Protein 1LXN (pdb70)

CATH classification: 3.30.70.930

Foldseek 3Di:
DKKFKDKDFPPPPDPDCVVLQVQLVVQLVVFPWDWDDDCTIMIDDPDPVRCNSRVRSNVSSVVVPGPGIDMDMGDDDDDVDDAYPVNVVVVVVVVD/DKKFKDKAFPPPPDPDCVVLQVLLVVLLVVPPWDWDDDCTIITDDPDDVNCVSRVSSNVSSVVVPGPDMDMDMDDDDDDVDDAYPVNVVVVVVVVD/DKKWKDKDFPPDPDPDCVVLQVQLVVQLVVFQWDWDDDCTIIIDHPDDVRCCSQVRSNVSSVVVPGPDMDMDMDDDDDDVDDAYPVRVVCVVVVVD/DKKFKDKDFPPDPDPDCVVLQVLLVVQLVVLPWDWDDDCTIMGDDPDDVSCCSRVSSNVSSVVVPGPDMDMDMDDDDDDVDDAYPVRVVVVVVVVD

Solvent-accessible surface area: 15665 Å² total

Nearest PDB structures (foldseek):
  1lxn-assembly1_A  TM=1.000E+00  e=1.028E-15  Methanothermobacter thermautotrophicus
  2epi-assembly1_C  TM=9.134E-01  e=1.714E-07  Methanocaldococcus jannaschii DSM 2661
  1yqh-assembly1_A  TM=8.806E-01  e=3.048E-05  Bacillus cereus ATCC 14579
  1vk8-assembly1_D  TM=8.405E-01  e=4.769E-04  Thermotoga maritima
  2ibo-assembly1_D  TM=7.862E-01  e=4.769E-04  Streptococcus pneumoniae TIGR4

Structure (mmCIF, N/CA/C/O backbone):
data_1LXN
#
_entry.id   1LXN
#
_cell.length_a   175.365
_cell.length_b   175.365
_cell.length_c   175.365
_cell.angle_alpha   90.00
_cell.angle_beta   90.00
_cell.angle_gamma   90.00
#
_symmetry.space_group_name_H-M   'P 41 3 2'
#
loop_
_entity.id
_entity.type
_entity.pdbx_description
1 polymer 'HYPOTHETICAL PROTEIN MTH1187'
2 non-polymer 'SULFATE ION'
3 water water
#
loop_
_atom_site.group_PDB
_atom_site.id
_atom_site.type_symbol
_atom_site.label_atom_id
_atom_site.label_alt_id
_atom_site.label_comp_id
_atom_site.label_asym_id
_atom_site.label_entity_id
_atom_site.label_seq_id
_atom_site.pdbx_PDB_ins_code
_atom_site.Cartn_x
_atom_site.Cartn_y
_atom_site.Cartn_z
_atom_site.occupancy
_atom_site.B_iso_or_equiv
_atom_site.auth_seq_id
_atom_site.auth_comp_id
_atom_site.auth_asym_id
_atom_site.auth_atom_id
_atom_site.pdbx_PDB_model_num
ATOM 9 N N . ILE A 1 2 ? 134.453 54.232 3.691 1.00 28.88 2 ILE A N 1
ATOM 10 C CA . ILE A 1 2 ? 133.832 53.377 4.699 1.00 25.18 2 ILE A CA 1
ATOM 11 C C . ILE A 1 2 ? 132.599 52.687 4.103 1.00 24.45 2 ILE A C 1
ATOM 12 O O . ILE A 1 2 ? 131.809 53.320 3.398 1.00 22.45 2 ILE A O 1
ATOM 17 N N . THR A 1 3 ? 132.446 51.392 4.366 1.00 22.23 3 THR A N 1
ATOM 18 C CA . THR A 1 3 ? 131.273 50.662 3.878 1.00 21.68 3 THR A CA 1
ATOM 19 C C . THR A 1 3 ? 130.401 50.296 5.073 1.00 21.36 3 THR A C 1
ATOM 20 O O . THR A 1 3 ? 130.900 50.012 6.166 1.00 20.04 3 THR A O 1
ATOM 24 N N . ALA A 1 4 ? 129.093 50.298 4.865 1.00 20.69 4 ALA A N 1
ATOM 25 C CA . ALA A 1 4 ? 128.177 49.992 5.947 1.00 20.28 4 ALA A CA 1
ATOM 26 C C . ALA A 1 4 ? 126.838 49.506 5.431 1.00 19.00 4 ALA A C 1
ATOM 27 O O . ALA A 1 4 ? 126.563 49.550 4.233 1.00 19.31 4 ALA A O 1
ATOM 29 N N . GLU A 1 5 ? 126.012 49.039 6.356 1.00 19.84 5 GLU A N 1
ATOM 30 C CA . GLU A 1 5 ? 124.671 48.585 6.036 1.00 20.64 5 GLU A CA 1
ATOM 31 C C . GLU A 1 5 ? 123.735 49.127 7.100 1.00 19.51 5 GLU A C 1
ATOM 32 O O . GLU A 1 5 ? 124.037 49.077 8.294 1.00 19.18 5 GLU A O 1
ATOM 38 N N . LEU A 1 6 ? 122.591 49.635 6.662 1.00 19.09 6 LEU A N 1
ATOM 39 C CA . LEU A 1 6 ? 121.619 50.206 7.576 1.00 17.48 6 LEU A CA 1
ATOM 40 C C . LEU A 1 6 ? 120.224 49.638 7.372 1.00 19.50 6 LEU A C 1
ATOM 41 O O . LEU A 1 6 ? 119.751 49.525 6.241 1.00 15.25 6 LEU A O 1
ATOM 46 N N . THR A 1 7 ? 119.572 49.276 8.473 1.00 19.68 7 THR A N 1
ATOM 47 C CA . THR A 1 7 ? 118.207 48.778 8.410 1.00 21.91 7 THR A CA 1
ATOM 48 C C . THR A 1 7 ? 117.440 49.535 9.488 1.00 21.61 7 THR A C 1
ATOM 49 O O . THR A 1 7 ? 117.820 49.519 10.661 1.00 22.73 7 THR A O 1
ATOM 53 N N . VAL A 1 8 ? 116.392 50.238 9.077 1.00 20.22 8 VAL A N 1
ATOM 54 C CA . VAL A 1 8 ? 115.554 50.986 10.002 1.00 21.33 8 VAL A CA 1
ATOM 55 C C . VAL A 1 8 ? 114.226 50.246 9.967 1.00 22.21 8 VAL A C 1
ATOM 56 O O . VAL A 1 8 ? 113.555 50.222 8.940 1.00 24.45 8 VAL A O 1
ATOM 60 N N . ILE A 1 9 ? 113.855 49.632 11.084 1.00 20.82 9 ILE A N 1
ATOM 61 C CA . ILE A 1 9 ? 112.628 48.852 11.141 1.00 19.92 9 ILE A CA 1
ATOM 62 C C . ILE A 1 9 ? 111.619 49.386 12.151 1.00 19.79 9 ILE A C 1
ATOM 63 O O . ILE A 1 9 ? 111.836 49.319 13.354 1.00 19.43 9 ILE A O 1
ATOM 68 N N . PRO A 1 10 ? 110.506 49.948 11.666 1.00 19.74 10 PRO A N 1
ATOM 69 C CA . PRO A 1 10 ? 109.500 50.468 12.597 1.00 18.67 10 PRO A CA 1
ATOM 70 C C . PRO A 1 10 ? 108.742 49.281 13.180 1.00 17.90 10 PRO A C 1
ATOM 71 O O . PRO A 1 10 ? 108.462 48.315 12.471 1.00 16.16 10 PRO A O 1
ATOM 75 N N . LEU A 1 11 ? 108.434 49.349 14.471 1.00 18.16 11 LEU A N 1
ATOM 76 C CA . LEU A 1 11 ? 107.721 48.276 15.157 1.00 19.31 11 LEU A CA 1
ATOM 77 C C . LEU A 1 11 ? 106.320 48.723 15.606 1.00 20.55 11 LEU A C 1
ATOM 78 O O . LEU A 1 11 ? 106.108 49.888 15.929 1.00 20.88 11 LEU A O 1
ATOM 83 N N . GLY A 1 12 ? 105.372 47.789 15.633 1.00 21.14 12 GLY A N 1
ATOM 84 C CA . GLY A 1 12 ? 104.015 48.119 16.038 1.00 22.96 12 GLY A CA 1
ATOM 85 C C . GLY A 1 12 ? 103.317 48.978 14.997 1.00 25.25 12 GLY A C 1
ATOM 86 O O . GLY A 1 12 ? 102.485 49.820 15.321 1.00 26.16 12 GLY A O 1
ATOM 87 N N . THR A 1 13 ? 103.657 48.734 13.739 1.00 24.10 13 THR A N 1
ATOM 88 C CA . THR A 1 13 ? 103.133 49.470 12.592 1.00 25.71 13 THR A CA 1
ATOM 89 C C . THR A 1 13 ? 101.701 49.085 12.170 1.00 25.80 13 THR A C 1
ATOM 90 O O . THR A 1 13 ? 101.025 49.845 11.475 1.00 24.27 13 THR A O 1
ATOM 94 N N . CYS A 1 14 ? 101.251 47.914 12.612 1.00 24.41 14 CYS A N 1
ATOM 95 C CA . CYS A 1 14 ? 99.926 47.379 12.294 1.00 24.38 14 CYS A CA 1
ATOM 96 C C . CYS A 1 14 ? 99.781 47.176 10.794 1.00 24.14 14 CYS A C 1
ATOM 97 O O . CYS A 1 14 ? 98.724 47.427 10.208 1.00 23.82 14 CYS A O 1
ATOM 100 N N . SER A 1 15 ? 100.874 46.724 10.191 1.00 22.26 15 SER A N 1
ATOM 101 C CA . SER A 1 15 ? 100.944 46.414 8.772 1.00 19.48 15 SER A CA 1
ATOM 102 C C . SER A 1 15 ? 102.271 45.714 8.537 1.00 20.53 15 SER A C 1
ATOM 103 O O . SER A 1 15 ? 103.314 46.186 8.992 1.00 20.32 15 SER A O 1
ATOM 106 N N . THR A 1 16 ? 102.232 44.593 7.830 1.00 19.81 16 THR A N 1
ATOM 107 C CA . THR A 1 16 ? 103.440 43.833 7.540 1.00 20.77 16 THR A CA 1
ATOM 108 C C . THR A 1 16 ? 104.183 44.397 6.338 1.00 21.04 16 THR A C 1
ATOM 109 O O . THR A 1 16 ? 105.224 43.875 5.939 1.00 21.52 16 THR A O 1
ATOM 113 N N . SER A 1 17 ? 103.645 45.458 5.755 1.00 22.89 17 SER A N 1
ATOM 114 C CA . SER A 1 17 ? 104.296 46.088 4.613 1.00 25.40 17 SER A CA 1
ATOM 115 C C . SER A 1 17 ? 105.015 47.331 5.132 1.00 25.11 17 SER A C 1
ATOM 116 O O . SER A 1 17 ? 104.372 48.283 5.566 1.00 26.52 17 SER A O 1
ATOM 119 N N . LEU A 1 18 ? 106.346 47.314 5.076 1.00 25.17 18 LEU A N 1
ATOM 120 C CA . LEU A 1 18 ? 107.166 48.413 5.587 1.00 23.94 18 LEU A CA 1
ATOM 121 C C . LEU A 1 18 ? 107.883 49.272 4.537 1.00 24.28 18 LEU A C 1
ATOM 122 O O . LEU A 1 18 ? 108.637 50.179 4.891 1.00 24.11 18 LEU A O 1
ATOM 127 N N . SER A 1 19 ? 107.648 48.995 3.259 1.00 22.99 19 SER A N 1
ATOM 128 C CA . SER A 1 19 ? 108.299 49.720 2.170 1.00 23.17 19 SER A CA 1
ATOM 129 C C . SER A 1 19 ? 108.214 51.239 2.183 1.00 23.56 19 SER A C 1
ATOM 130 O O . SER A 1 19 ? 109.179 51.912 1.814 1.00 23.56 19 SER A O 1
ATOM 133 N N . SER A 1 20 ? 107.069 51.788 2.580 1.00 21.11 20 SER A N 1
ATOM 134 C CA . SER A 1 20 ? 106.920 53.237 2.604 1.00 20.34 20 SER A CA 1
ATOM 135 C C . SER A 1 20 ? 107.764 53.835 3.716 1.00 19.53 20 SER A C 1
ATOM 136 O O . SER A 1 20 ? 108.266 54.955 3.593 1.00 18.90 20 SER A O 1
ATOM 139 N N . TYR A 1 21 ? 107.909 53.092 4.808 1.00 19.41 21 TYR A N 1
ATOM 140 C CA . TYR A 1 21 ? 108.718 53.563 5.925 1.00 20.84 21 TYR A CA 1
ATOM 141 C C . TYR A 1 21 ? 110.187 53.553 5.512 1.00 20.72 21 TYR A C 1
ATOM 142 O O . TYR A 1 21 ? 110.928 54.489 5.809 1.00 21.52 21 TYR A O 1
ATOM 151 N N . VAL A 1 22 ? 110.597 52.492 4.821 1.00 19.32 22 VAL A N 1
ATOM 152 C CA . VAL A 1 22 ? 111.976 52.371 4.372 1.00 20.17 22 VAL A CA 1
ATOM 153 C C . VAL A 1 22 ? 112.301 53.422 3.308 1.00 20.80 22 VAL A C 1
ATOM 154 O O . VAL A 1 22 ? 113.389 53.998 3.310 1.00 20.28 22 VAL A O 1
ATOM 158 N N . ALA A 1 23 ? 111.362 53.670 2.398 1.00 20.09 23 ALA A N 1
ATOM 159 C CA . ALA A 1 23 ? 111.580 54.680 1.369 1.00 18.67 23 ALA A CA 1
ATOM 160 C C . ALA A 1 23 ? 111.786 56.032 2.056 1.00 16.51 23 ALA A C 1
ATOM 161 O O . ALA A 1 23 ? 112.622 56.818 1.635 1.00 16.07 23 ALA A O 1
ATOM 163 N N . ALA A 1 24 ? 111.028 56.305 3.115 1.00 15.76 24 ALA A N 1
ATOM 164 C CA . ALA A 1 24 ? 111.195 57.573 3.829 1.00 18.20 24 ALA A CA 1
ATOM 165 C C . ALA A 1 24 ? 112.595 57.640 4.463 1.00 18.79 24 ALA A C 1
ATOM 166 O O . ALA A 1 24 ? 113.224 58.697 4.487 1.00 20.36 24 ALA A O 1
ATOM 168 N N . ALA A 1 25 ? 113.075 56.516 4.986 1.00 17.18 25 ALA A N 1
ATOM 169 C CA . ALA A 1 25 ? 114.405 56.484 5.588 1.00 18.27 25 ALA A CA 1
ATOM 170 C C . ALA A 1 25 ? 115.453 56.776 4.521 1.00 18.84 25 ALA A C 1
ATOM 171 O O . ALA A 1 25 ? 116.368 57.567 4.741 1.00 18.88 25 ALA A O 1
ATOM 173 N N . VAL A 1 26 ? 115.310 56.143 3.358 1.00 20.15 26 VAL A N 1
ATOM 174 C CA . VAL A 1 26 ? 116.264 56.337 2.272 1.00 21.16 26 VAL A CA 1
ATOM 175 C C . VAL A 1 26 ? 116.212 57.765 1.741 1.00 24.28 26 VAL A C 1
ATOM 176 O O . VAL A 1 26 ? 117.246 58.358 1.416 1.00 24.56 26 VAL A O 1
ATOM 180 N N . GLU A 1 27 ? 115.006 58.316 1.660 1.00 24.35 27 GLU A N 1
ATOM 181 C CA . GLU A 1 27 ? 114.827 59.673 1.172 1.00 25.26 27 GLU A CA 1
ATOM 182 C C . GLU A 1 27 ? 115.617 60.634 2.063 1.00 24.42 27 GLU A C 1
ATOM 183 O O . GLU A 1 27 ? 116.186 61.616 1.581 1.00 22.07 27 GLU A O 1
ATOM 189 N N . ALA A 1 28 ? 115.651 60.349 3.363 1.00 21.95 28 ALA A N 1
ATOM 190 C CA . ALA A 1 28 ? 116.385 61.196 4.299 1.00 23.38 28 ALA A CA 1
ATOM 191 C C . ALA A 1 28 ? 117.890 61.017 4.100 1.00 24.30 28 ALA A C 1
ATOM 192 O O . ALA A 1 28 ? 118.652 61.977 4.200 1.00 22.40 28 ALA A O 1
ATOM 194 N N . LEU A 1 29 ? 118.301 59.780 3.814 1.00 26.67 29 LEU A N 1
ATOM 195 C CA . LEU A 1 29 ? 119.704 59.427 3.573 1.00 29.08 29 LEU A CA 1
ATOM 196 C C . LEU A 1 29 ? 120.253 60.169 2.362 1.00 29.59 29 LEU A C 1
ATOM 197 O O . LEU A 1 29 ? 121.377 60.664 2.380 1.00 32.31 29 LEU A O 1
ATOM 202 N N . LYS A 1 30 ? 119.449 60.212 1.306 1.00 30.03 30 LYS A N 1
ATOM 203 C CA . LYS A 1 30 ? 119.819 60.857 0.050 1.00 30.53 30 LYS A CA 1
ATOM 204 C C . LYS A 1 30 ? 120.272 62.307 0.180 1.00 28.84 30 LYS A C 1
ATOM 205 O O . LYS A 1 30 ? 120.945 62.824 -0.710 1.00 29.66 30 LYS A O 1
ATOM 211 N N . LYS A 1 31 ? 119.894 62.964 1.271 1.00 26.08 31 LYS A N 1
ATOM 212 C CA . LYS A 1 31 ? 120.256 64.362 1.469 1.00 25.82 31 LYS A CA 1
ATOM 213 C C . LYS A 1 31 ? 121.674 64.574 1.989 1.00 25.22 31 LYS A C 1
ATOM 214 O O . LYS A 1 31 ? 122.187 65.693 1.945 1.00 23.85 31 LYS A O 1
ATOM 220 N N . LEU A 1 32 ? 122.303 63.512 2.486 1.00 24.28 32 LEU A N 1
ATOM 221 C CA . LEU A 1 32 ? 123.663 63.614 3.007 1.00 25.07 32 LEU A CA 1
ATOM 222 C C . LEU A 1 32 ? 124.662 63.213 1.937 1.00 24.93 32 LEU A C 1
ATOM 223 O O . LEU A 1 32 ? 124.288 62.647 0.914 1.00 24.39 32 LEU A O 1
ATOM 228 N N . ASN A 1 33 ? 125.936 63.498 2.171 1.00 24.75 33 ASN A N 1
ATOM 229 C CA . ASN A 1 33 ? 126.956 63.170 1.189 1.00 25.76 33 ASN A CA 1
ATOM 230 C C . ASN A 1 33 ? 127.442 61.724 1.262 1.00 25.68 33 ASN A C 1
ATOM 231 O O . ASN A 1 33 ? 128.618 61.464 1.500 1.00 24.50 33 ASN A O 1
ATOM 236 N N . VAL A 1 34 ? 126.525 60.784 1.056 1.00 25.01 34 VAL A N 1
ATOM 237 C CA . VAL A 1 34 ? 126.865 59.365 1.075 1.00 24.38 34 VAL A CA 1
ATOM 238 C C . VAL A 1 34 ? 126.296 58.679 -0.162 1.00 25.09 34 VAL A C 1
ATOM 239 O O . VAL A 1 34 ? 125.352 59.174 -0.779 1.00 25.53 34 VAL A O 1
ATOM 243 N N . ARG A 1 35 ? 126.882 57.550 -0.537 1.00 24.98 35 ARG A N 1
ATOM 244 C CA . ARG A 1 35 ? 126.369 56.787 -1.665 1.00 26.60 35 ARG A CA 1
ATOM 245 C C . ARG A 1 35 ? 125.604 55.637 -1.026 1.00 25.12 35 ARG A C 1
ATOM 246 O O . ARG A 1 35 ? 125.976 55.160 0.042 1.00 23.02 35 ARG A O 1
ATOM 254 N N . TYR A 1 36 ? 124.526 55.200 -1.659 1.00 24.79 36 TYR A N 1
ATOM 255 C CA . TYR A 1 36 ? 123.749 54.112 -1.093 1.00 23.74 36 TYR A CA 1
ATOM 256 C C . TYR A 1 36 ? 123.286 53.145 -2.172 1.00 23.66 36 TYR A C 1
ATOM 257 O O . TYR A 1 36 ? 123.280 53.465 -3.360 1.00 22.63 36 TYR A O 1
ATOM 266 N N . GLU A 1 37 ? 122.900 51.956 -1.739 1.00 23.95 37 GLU A N 1
ATOM 267 C CA . GLU A 1 37 ? 122.403 50.933 -2.638 1.00 24.80 37 GLU A CA 1
ATOM 268 C C . GLU A 1 37 ? 121.390 50.112 -1.853 1.00 24.25 37 GLU A C 1
ATOM 269 O O . GLU A 1 37 ? 121.726 49.506 -0.834 1.00 21.44 37 GLU A O 1
ATOM 275 N N . ILE A 1 38 ? 120.144 50.118 -2.316 1.00 23.07 38 ILE A N 1
ATOM 276 C CA . ILE A 1 38 ? 119.080 49.368 -1.664 1.00 22.37 38 ILE A CA 1
ATOM 277 C C . ILE A 1 38 ? 119.248 47.876 -1.956 1.00 22.36 38 ILE A C 1
ATOM 278 O O . ILE A 1 38 ? 119.319 47.481 -3.115 1.00 21.65 38 ILE A O 1
ATOM 283 N N . SER A 1 39 ? 119.336 47.056 -0.907 1.00 22.42 39 SER A N 1
ATOM 284 C CA . SER A 1 39 ? 119.482 45.609 -1.072 1.00 23.42 39 SER A CA 1
ATOM 285 C C . SER A 1 39 ? 118.299 44.908 -0.410 1.00 24.59 39 SER A C 1
ATOM 286 O O . SER A 1 39 ? 117.522 45.529 0.319 1.00 25.43 39 SER A O 1
ATOM 289 N N . GLY A 1 40 ? 118.175 43.609 -0.645 1.00 23.96 40 GLY A N 1
ATOM 290 C CA . GLY A 1 40 ? 117.061 42.865 -0.085 1.00 25.74 40 GLY A CA 1
ATOM 291 C C . GLY A 1 40 ? 116.952 42.798 1.428 1.00 25.75 40 GLY A C 1
ATOM 292 O O . GLY A 1 40 ? 115.877 42.492 1.944 1.00 26.73 40 GLY A O 1
ATOM 301 N N . GLY A 1 42 ? 118.490 45.396 3.614 1.00 26.01 42 GLY A N 1
ATOM 302 C CA . GLY A 1 42 ? 118.891 46.660 4.211 1.00 23.50 42 GLY A CA 1
ATOM 303 C C . GLY A 1 42 ? 119.600 47.516 3.179 1.00 24.30 42 GLY A C 1
ATOM 304 O O . GLY A 1 42 ? 119.927 47.030 2.090 1.00 26.94 42 GLY A O 1
ATOM 305 N N . THR A 1 43 ? 119.835 48.786 3.499 1.00 22.47 43 THR A N 1
ATOM 306 C CA . THR A 1 43 ? 120.509 49.685 2.571 1.00 22.14 43 THR A CA 1
ATOM 307 C C . THR A 1 43 ? 122.030 49.727 2.783 1.00 23.40 43 THR A C 1
ATOM 308 O O . THR A 1 43 ? 122.515 49.950 3.895 1.00 22.14 43 THR A O 1
ATOM 312 N N . LEU A 1 44 ? 122.770 49.493 1.702 1.00 22.30 44 LEU A N 1
ATOM 313 C CA . LEU A 1 44 ? 124.228 49.510 1.723 1.00 21.59 44 LEU A CA 1
ATOM 314 C C . LEU A 1 44 ? 124.699 50.957 1.585 1.00 22.11 44 LEU A C 1
ATOM 315 O O . LEU A 1 44 ? 124.089 51.744 0.872 1.00 22.16 44 LEU A O 1
ATOM 320 N N . LEU A 1 45 ? 125.782 51.309 2.269 1.00 22.84 45 LEU A N 1
ATOM 321 C CA . LEU A 1 45 ? 126.291 52.674 2.219 1.00 22.29 45 LEU A CA 1
ATOM 322 C C . LEU A 1 45 ? 127.803 52.768 2.065 1.00 21.56 45 LEU A C 1
ATOM 323 O O . LEU A 1 45 ? 128.545 51.853 2.426 1.00 20.37 45 LEU A O 1
ATOM 328 N N . GLU A 1 46 ? 128.241 53.899 1.527 1.00 19.94 46 GLU A N 1
ATOM 329 C CA . GLU A 1 46 ? 129.657 54.207 1.376 1.00 21.84 46 GLU A CA 1
ATOM 330 C C . GLU A 1 46 ? 129.768 55.668 1.795 1.00 20.95 46 GLU A C 1
ATOM 331 O O . GLU A 1 46 ? 128.981 56.517 1.357 1.00 19.11 46 GLU A O 1
ATOM 337 N N . ALA A 1 47 ? 130.728 55.955 2.662 1.00 20.79 47 ALA A N 1
ATOM 338 C CA . ALA A 1 47 ? 130.923 57.314 3.147 1.00 20.97 47 ALA A CA 1
ATOM 339 C C . ALA A 1 47 ? 132.411 57.612 3.193 1.00 23.02 47 ALA A C 1
ATOM 340 O O . ALA A 1 47 ? 133.229 56.695 3.223 1.00 22.74 47 ALA A O 1
ATOM 342 N N . GLU A 1 48 ? 132.756 58.895 3.195 1.00 25.85 48 GLU A N 1
ATOM 343 C CA . GLU A 1 48 ? 134.149 59.317 3.243 1.00 27.71 48 GLU A CA 1
ATOM 344 C C . GLU A 1 48 ? 134.641 59.483 4.675 1.00 26.43 48 GLU A C 1
ATOM 345 O O . GLU A 1 48 ? 135.843 59.507 4.924 1.00 24.99 48 GLU A O 1
ATOM 351 N N . ASP A 1 49 ? 133.718 59.620 5.616 1.00 24.98 49 ASP A N 1
ATOM 352 C CA . ASP A 1 49 ? 134.102 59.770 7.014 1.00 24.32 49 ASP A CA 1
ATOM 353 C C . ASP A 1 49 ? 132.968 59.355 7.939 1.00 22.18 49 ASP A C 1
ATOM 354 O O . ASP A 1 49 ? 131.810 59.301 7.534 1.00 21.21 49 ASP A O 1
ATOM 359 N N . LEU A 1 50 ? 133.312 59.055 9.182 1.00 21.43 50 LEU A N 1
ATOM 360 C CA . LEU A 1 50 ? 132.334 58.613 10.162 1.00 22.18 50 LEU A CA 1
ATOM 361 C C . LEU A 1 50 ? 131.266 59.637 10.486 1.00 21.66 50 LEU A C 1
ATOM 362 O O . LEU A 1 50 ? 130.121 59.265 10.743 1.00 20.65 50 LEU A O 1
ATOM 367 N N . ASP A 1 51 ? 131.630 60.919 10.476 1.00 21.12 51 ASP A N 1
ATOM 368 C CA . ASP A 1 51 ? 130.663 61.972 10.762 1.00 20.06 51 ASP A CA 1
ATOM 369 C C . ASP A 1 51 ? 129.484 61.944 9.780 1.00 20.62 51 ASP A C 1
ATOM 370 O O . ASP A 1 51 ? 128.335 61.926 10.212 1.00 20.24 51 ASP A O 1
ATOM 375 N N . GLU A 1 52 ? 129.760 61.935 8.474 1.00 19.25 52 GLU A N 1
ATOM 376 C CA . GLU A 1 52 ? 128.690 61.910 7.470 1.00 21.30 52 GLU A CA 1
ATOM 377 C C . GLU A 1 52 ? 127.799 60.692 7.652 1.00 22.46 52 GLU A C 1
ATOM 378 O O . GLU A 1 52 ? 126.569 60.798 7.620 1.00 21.15 52 GLU A O 1
ATOM 384 N N . LEU A 1 53 ? 128.429 59.531 7.818 1.00 21.40 53 LEU A N 1
ATOM 385 C CA . LEU A 1 53 ? 127.690 58.295 8.009 1.00 20.69 53 LEU A CA 1
ATOM 386 C C . LEU A 1 53 ? 126.733 58.401 9.200 1.00 20.07 53 LEU A C 1
ATOM 387 O O . LEU A 1 53 ? 125.546 58.100 9.065 1.00 20.32 53 LEU A O 1
ATOM 400 N N . GLU A 1 55 ? 125.533 61.045 10.596 1.00 19.59 55 GLU A N 1
ATOM 401 C CA . GLU A 1 55 ? 124.493 62.020 10.299 1.00 21.54 55 GLU A CA 1
ATOM 402 C C . GLU A 1 55 ? 123.451 61.394 9.363 1.00 19.89 55 GLU A C 1
ATOM 403 O O . GLU A 1 55 ? 122.257 61.640 9.510 1.00 19.30 55 GLU A O 1
ATOM 409 N N . ALA A 1 56 ? 123.900 60.587 8.406 1.00 18.02 56 ALA A N 1
ATOM 410 C CA . ALA A 1 56 ? 122.968 59.946 7.480 1.00 20.33 56 ALA A CA 1
ATOM 411 C C . ALA A 1 56 ? 122.098 58.926 8.222 1.00 19.99 56 ALA A C 1
ATOM 412 O O . ALA A 1 56 ? 120.897 58.812 7.958 1.00 20.64 56 ALA A O 1
ATOM 414 N N . VAL A 1 57 ? 122.704 58.197 9.155 1.00 18.71 57 VAL A N 1
ATOM 415 C CA . VAL A 1 57 ? 121.976 57.202 9.935 1.00 19.37 57 VAL A CA 1
ATOM 416 C C . VAL A 1 57 ? 120.961 57.866 10.860 1.00 20.34 57 VAL A C 1
ATOM 417 O O . VAL A 1 57 ? 119.834 57.389 10.982 1.00 20.12 57 VAL A O 1
ATOM 421 N N . LYS A 1 58 ? 121.350 58.959 11.513 1.00 21.27 58 LYS A N 1
ATOM 422 C CA . LYS A 1 58 ? 120.420 59.665 12.392 1.00 22.07 58 LYS A CA 1
ATOM 423 C C . LYS A 1 58 ? 119.250 60.185 11.569 1.00 20.33 58 LYS A C 1
ATOM 424 O O . LYS A 1 58 ? 118.097 60.083 11.979 1.00 21.11 58 LYS A O 1
ATOM 430 N N . ALA A 1 59 ? 119.552 60.736 10.401 1.00 17.85 59 ALA A N 1
ATOM 431 C CA . ALA A 1 59 ? 118.517 61.270 9.528 1.00 19.16 59 ALA A CA 1
ATOM 432 C C . ALA A 1 59 ? 117.514 60.192 9.108 1.00 19.66 59 ALA A C 1
ATOM 433 O O . ALA A 1 59 ? 116.302 60.422 9.127 1.00 19.94 59 ALA A O 1
ATOM 435 N N . ALA A 1 60 ? 118.022 59.019 8.734 1.00 18.52 60 ALA A N 1
ATOM 436 C CA . ALA A 1 60 ? 117.159 57.927 8.303 1.00 18.10 60 ALA A CA 1
ATOM 437 C C . ALA A 1 60 ? 116.272 57.480 9.456 1.00 18.51 60 ALA A C 1
ATOM 438 O O . ALA A 1 60 ? 115.066 57.304 9.289 1.00 19.14 60 ALA A O 1
ATOM 440 N N . HIS A 1 61 ? 116.879 57.310 10.628 1.00 18.13 61 HIS A N 1
ATOM 441 C CA . HIS A 1 61 ? 116.163 56.901 11.830 1.00 18.74 61 HIS A CA 1
ATOM 442 C C . HIS A 1 61 ? 115.028 57.884 12.159 1.00 20.02 61 HIS A C 1
ATOM 443 O O . HIS A 1 61 ? 113.889 57.474 12.396 1.00 19.15 61 HIS A O 1
ATOM 450 N N . GLU A 1 62 ? 115.351 59.176 12.169 1.00 21.49 62 GLU A N 1
ATOM 451 C CA . GLU A 1 62 ? 114.380 60.227 12.482 1.00 23.62 62 GLU A CA 1
ATOM 452 C C . GLU A 1 62 ? 113.234 60.291 11.478 1.00 23.59 62 GLU A C 1
ATOM 453 O O . GLU A 1 62 ? 112.102 60.571 11.854 1.00 22.21 62 GLU A O 1
ATOM 459 N N . ALA A 1 63 ? 113.532 60.047 10.204 1.00 21.69 63 ALA A N 1
ATOM 460 C CA . ALA A 1 63 ? 112.506 60.096 9.169 1.00 22.61 63 ALA A CA 1
ATOM 461 C C . ALA A 1 63 ? 111.416 59.059 9.417 1.00 21.60 63 ALA A C 1
ATOM 462 O O . ALA A 1 63 ? 110.248 59.302 9.132 1.00 22.03 63 ALA A O 1
ATOM 464 N N . VAL A 1 64 ? 111.797 57.904 9.951 1.00 21.74 64 VAL A N 1
ATOM 465 C CA . VAL A 1 64 ? 110.823 56.857 10.224 1.00 20.61 64 VAL A CA 1
ATOM 466 C C . VAL A 1 64 ? 109.948 57.242 11.413 1.00 21.93 64 VAL A C 1
ATOM 467 O O . VAL A 1 64 ? 108.751 56.934 11.441 1.00 21.08 64 VAL A O 1
ATOM 471 N N . LEU A 1 65 ? 110.536 57.922 12.392 1.00 21.02 65 LEU A N 1
ATOM 472 C CA . LEU A 1 65 ? 109.761 58.369 13.540 1.00 22.06 65 LEU A CA 1
ATOM 473 C C . LEU A 1 65 ? 108.813 59.466 13.050 1.00 23.16 65 LEU A C 1
ATOM 474 O O . LEU A 1 65 ? 107.641 59.487 13.414 1.00 21.30 65 LEU A O 1
ATOM 479 N N . GLN A 1 66 ? 109.327 60.374 12.222 1.00 23.25 66 GLN A N 1
ATOM 480 C CA . GLN A 1 66 ? 108.512 61.463 11.695 1.00 28.40 66 GLN A CA 1
ATOM 481 C C . GLN A 1 66 ? 107.391 60.927 10.826 1.00 27.61 66 GLN A C 1
ATOM 482 O O . GLN A 1 66 ? 106.321 61.517 10.757 1.00 27.78 66 GLN A O 1
ATOM 488 N N . ALA A 1 67 ? 107.660 59.810 10.160 1.00 27.71 67 ALA A N 1
ATOM 489 C CA . ALA A 1 67 ? 106.691 59.167 9.288 1.00 27.47 67 ALA A CA 1
ATOM 490 C C . ALA A 1 67 ? 105.502 58.658 10.099 1.00 27.58 67 ALA A C 1
ATOM 491 O O . ALA A 1 67 ? 104.467 58.315 9.538 1.00 29.49 67 ALA A O 1
ATOM 493 N N . GLY A 1 68 ? 105.652 58.596 11.419 1.00 26.58 68 GLY A N 1
ATOM 494 C CA . GLY A 1 68 ? 104.550 58.141 12.250 1.00 26.76 68 GLY A CA 1
ATOM 495 C C . GLY A 1 68 ? 104.788 56.944 13.157 1.00 26.45 68 GLY A C 1
ATOM 496 O O . GLY A 1 68 ? 103.901 56.566 13.926 1.00 25.44 68 GLY A O 1
ATOM 497 N N . SER A 1 69 ? 105.967 56.340 13.083 1.00 25.39 69 SER A N 1
ATOM 498 C CA . SER A 1 69 ? 106.262 55.186 13.927 1.00 26.27 69 SER A CA 1
ATOM 499 C C . SER A 1 69 ? 106.589 55.596 15.358 1.00 25.35 69 SER A C 1
ATOM 500 O O . SER A 1 69 ? 107.332 56.553 15.583 1.00 26.44 69 SER A O 1
ATOM 503 N N . ASP A 1 70 ? 106.030 54.865 16.318 1.00 24.45 70 ASP A N 1
ATOM 504 C CA . ASP A 1 70 ? 106.259 55.136 17.733 1.00 26.52 70 ASP A CA 1
ATOM 505 C C . ASP A 1 70 ? 107.395 54.300 18.318 1.00 26.58 70 ASP A C 1
ATOM 506 O O . ASP A 1 70 ? 107.752 54.457 19.491 1.00 27.87 70 ASP A O 1
ATOM 511 N N . ARG A 1 71 ? 107.948 53.400 17.510 1.00 23.54 71 ARG A N 1
ATOM 512 C CA . ARG A 1 71 ? 109.055 52.564 17.957 1.00 23.17 71 ARG A CA 1
ATOM 513 C C . ARG A 1 71 ? 109.904 52.131 16.770 1.00 21.89 71 ARG A C 1
ATOM 514 O O . ARG A 1 71 ? 109.444 51.402 15.893 1.00 22.54 71 ARG A O 1
ATOM 522 N N . VAL A 1 72 ? 111.148 52.590 16.744 1.00 20.92 72 VAL A N 1
ATOM 523 C CA . VAL A 1 72 ? 112.043 52.250 15.653 1.00 20.19 72 VAL A CA 1
ATOM 524 C C . VAL A 1 72 ? 113.243 51.431 16.118 1.00 20.68 72 VAL A C 1
ATOM 525 O O . VAL A 1 72 ? 113.934 51.784 17.081 1.00 19.58 72 VAL A O 1
ATOM 529 N N . TYR A 1 73 ? 113.466 50.319 15.425 1.00 21.49 73 TYR A N 1
ATOM 530 C CA . TYR A 1 73 ? 114.564 49.414 15.716 1.00 21.10 73 TYR A CA 1
ATOM 531 C C . TYR A 1 73 ? 115.566 49.566 14.582 1.00 20.34 73 TYR A C 1
ATOM 532 O O . TYR A 1 73 ? 115.327 49.099 13.463 1.00 19.91 73 TYR A O 1
ATOM 541 N N . THR A 1 74 ? 116.687 50.216 14.872 1.00 18.74 74 THR A N 1
ATOM 542 C CA . THR A 1 74 ? 117.695 50.465 13.855 1.00 18.77 74 THR A CA 1
ATOM 543 C C . THR A 1 74 ? 118.996 49.707 14.059 1.00 19.96 74 THR A C 1
ATOM 544 O O . THR A 1 74 ? 119.533 49.625 15.172 1.00 18.81 74 THR A O 1
ATOM 548 N N . THR A 1 75 ? 119.498 49.161 12.960 1.00 19.04 75 THR A N 1
ATOM 549 C CA . THR A 1 75 ? 120.732 48.399 12.970 1.00 20.75 75 THR A CA 1
ATOM 550 C C . THR A 1 75 ? 121.723 49.012 11.982 1.00 21.18 75 THR A C 1
ATOM 551 O O . THR A 1 75 ? 121.369 49.359 10.854 1.00 19.23 75 THR A O 1
ATOM 555 N N . LEU A 1 76 ? 122.963 49.155 12.427 1.00 20.45 76 LEU A N 1
ATOM 556 C CA . LEU A 1 76 ? 124.014 49.708 11.594 1.00 20.08 76 LEU A CA 1
ATOM 557 C C . LEU A 1 76 ? 125.260 48.846 11.725 1.00 20.64 76 LEU A C 1
ATOM 558 O O . LEU A 1 76 ? 125.712 48.565 12.832 1.00 21.02 76 LEU A O 1
ATOM 563 N N . LYS A 1 77 ? 125.793 48.408 10.591 1.00 20.60 77 LYS A N 1
ATOM 564 C CA . LYS A 1 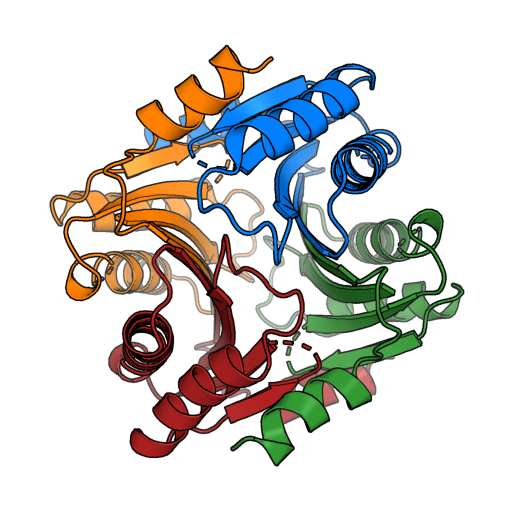77 ? 127.013 47.617 10.568 1.00 22.26 77 LYS A CA 1
ATOM 565 C C . LYS A 1 77 ? 128.026 48.472 9.831 1.00 21.75 77 LYS A C 1
ATOM 566 O O . LYS A 1 77 ? 127.747 48.967 8.741 1.00 20.71 77 LYS A O 1
ATOM 572 N N . ILE A 1 78 ? 129.197 48.650 10.426 1.00 21.59 78 ILE A N 1
ATOM 573 C CA . ILE A 1 78 ? 130.244 49.446 9.812 1.00 22.22 78 ILE A CA 1
ATOM 574 C C . ILE A 1 78 ? 131.504 48.617 9.582 1.00 22.83 78 ILE A C 1
ATOM 575 O O . ILE A 1 78 ? 132.006 47.954 10.496 1.00 25.16 78 ILE A O 1
ATOM 580 N N . ASP A 1 79 ? 132.002 48.645 8.353 1.00 22.92 79 ASP A N 1
ATOM 581 C CA . ASP A 1 79 ? 133.233 47.946 8.010 1.00 21.92 79 ASP A CA 1
ATOM 582 C C . ASP A 1 79 ? 134.200 49.071 7.649 1.00 21.51 79 ASP A C 1
ATOM 583 O O . ASP A 1 79 ? 134.152 49.616 6.555 1.00 21.97 79 ASP A O 1
ATOM 588 N N . ASP A 1 80 ? 135.065 49.427 8.586 1.00 23.02 80 ASP A N 1
ATOM 589 C CA . ASP A 1 80 ? 136.011 50.512 8.372 1.00 22.92 80 ASP A CA 1
ATOM 590 C C . ASP A 1 80 ? 137.416 49.961 8.166 1.00 23.27 80 ASP A C 1
ATOM 591 O O . ASP A 1 80 ? 138.095 49.601 9.127 1.00 22.49 80 ASP A O 1
ATOM 596 N N . ARG A 1 81 ? 137.846 49.891 6.910 1.00 21.85 81 ARG A N 1
ATOM 597 C CA . ARG A 1 81 ? 139.170 49.368 6.601 1.00 23.91 81 ARG A CA 1
ATOM 598 C C . ARG A 1 81 ? 140.114 50.503 6.218 1.00 24.96 81 ARG A C 1
ATOM 599 O O . ARG A 1 81 ? 139.907 51.190 5.216 1.00 24.25 81 ARG A O 1
ATOM 607 N N . ARG A 1 82 ? 141.159 50.677 7.021 1.00 25.34 82 ARG A N 1
ATOM 608 C CA . ARG A 1 82 ? 142.130 51.745 6.820 1.00 26.42 82 ARG A CA 1
ATOM 609 C C . ARG A 1 82 ? 143.411 51.396 6.052 1.00 26.95 82 ARG A C 1
ATOM 610 O O . ARG A 1 82 ? 144.150 52.300 5.656 1.00 26.90 82 ARG A O 1
ATOM 618 N N . ASP A 1 83 ? 143.694 50.111 5.844 1.00 24.64 83 ASP A N 1
ATOM 619 C CA . ASP A 1 83 ? 144.909 49.746 5.119 1.00 24.70 83 ASP A CA 1
ATOM 620 C C . ASP A 1 83 ? 144.643 49.441 3.647 1.00 26.63 83 ASP A C 1
ATOM 621 O O . ASP A 1 83 ? 145.522 48.949 2.940 1.00 26.23 83 ASP A O 1
ATOM 626 N N . ALA A 1 84 ? 143.432 49.743 3.189 1.00 27.03 84 ALA A N 1
ATOM 627 C CA . ALA A 1 84 ? 143.059 49.518 1.792 1.00 27.84 84 ALA A CA 1
ATOM 628 C C . ALA A 1 84 ? 141.744 50.217 1.490 1.00 28.51 84 ALA A C 1
ATOM 629 O O . ALA A 1 84 ? 140.888 50.344 2.364 1.00 28.09 84 ALA A O 1
ATOM 631 N N . ASP A 1 85 ? 141.596 50.682 0.254 1.00 30.54 85 ASP A N 1
ATOM 632 C CA . ASP A 1 85 ? 140.381 51.361 -0.177 1.00 31.81 85 ASP A CA 1
ATOM 633 C C . ASP A 1 85 ? 139.483 50.323 -0.839 1.00 31.01 85 ASP A C 1
ATOM 634 O O . ASP A 1 85 ? 139.803 49.812 -1.910 1.00 31.60 85 ASP A O 1
ATOM 639 N N . ARG A 1 86 ? 138.360 50.011 -0.201 1.00 27.85 86 ARG A N 1
ATOM 640 C CA . ARG A 1 86 ? 137.445 49.016 -0.738 1.00 26.23 86 ARG A CA 1
ATOM 641 C C . ARG A 1 86 ? 135.994 49.465 -0.686 1.00 26.13 86 ARG A C 1
ATOM 642 O O . ARG A 1 86 ? 135.428 49.625 0.394 1.00 27.58 86 ARG A O 1
ATOM 650 N N . GLY A 1 87 ? 135.395 49.667 -1.854 1.00 24.68 87 GLY A N 1
ATOM 651 C CA . GLY A 1 87 ? 133.998 50.049 -1.906 1.00 22.52 87 GLY A CA 1
ATOM 652 C C . GLY A 1 87 ? 133.159 48.780 -1.919 1.00 22.67 87 GLY A C 1
ATOM 653 O O . GLY A 1 87 ? 133.701 47.674 -1.919 1.00 22.06 87 GLY A O 1
ATOM 654 N N . LEU A 1 88 ? 131.839 48.933 -1.930 1.00 21.79 88 LEU A N 1
ATOM 655 C CA . LEU A 1 88 ? 130.928 47.796 -1.936 1.00 21.96 88 LEU A CA 1
ATOM 656 C C . LEU A 1 88 ? 131.244 46.839 -3.087 1.00 23.72 88 LEU A C 1
ATOM 657 O O . LEU A 1 88 ? 131.373 45.628 -2.883 1.00 23.24 88 LEU A O 1
ATOM 662 N N . ARG A 1 89 ? 131.369 47.388 -4.292 1.00 26.23 89 ARG A N 1
ATOM 663 C CA . ARG A 1 89 ? 131.666 46.591 -5.478 1.00 29.05 89 ARG A CA 1
ATOM 664 C C . ARG A 1 89 ? 133.005 45.855 -5.343 1.00 28.47 89 ARG A C 1
ATOM 665 O O . ARG A 1 89 ? 133.096 44.658 -5.633 1.00 29.19 89 ARG A O 1
ATOM 673 N N . ASP A 1 90 ? 134.041 46.570 -4.905 1.00 28.46 90 ASP A N 1
ATOM 674 C CA . ASP A 1 90 ? 135.367 45.968 -4.734 1.00 27.16 90 ASP A CA 1
ATOM 675 C C . ASP A 1 90 ? 135.289 44.730 -3.849 1.00 25.58 90 ASP A C 1
ATOM 676 O O . ASP A 1 90 ? 135.895 43.706 -4.149 1.00 27.14 90 ASP A O 1
ATOM 681 N N . LYS A 1 91 ? 134.543 44.833 -2.755 1.00 23.69 91 LYS A N 1
ATOM 682 C CA . LYS A 1 91 ? 134.409 43.720 -1.824 1.00 23.25 91 LYS A CA 1
ATOM 683 C C . LYS A 1 91 ? 133.675 42.541 -2.446 1.00 22.55 91 LYS A C 1
ATOM 684 O O . LYS A 1 91 ? 134.015 41.386 -2.191 1.00 19.90 91 LYS A O 1
ATOM 690 N N . VAL A 1 92 ? 132.667 42.828 -3.262 1.00 23.03 92 VAL A N 1
ATOM 691 C CA . VAL A 1 92 ? 131.923 41.759 -3.913 1.00 24.32 92 VAL A CA 1
ATOM 692 C C . VAL A 1 92 ? 132.847 41.049 -4.896 1.00 24.10 92 VAL A C 1
ATOM 693 O O . VAL A 1 92 ? 132.941 39.827 -4.893 1.00 22.83 92 VAL A O 1
ATOM 697 N N . GLU A 1 93 ? 133.544 41.824 -5.722 1.00 26.30 93 GLU A N 1
ATOM 698 C CA . GLU A 1 93 ? 134.454 41.254 -6.716 1.00 28.20 93 GLU A CA 1
ATOM 699 C C . GLU A 1 93 ? 135.629 40.488 -6.106 1.00 26.83 93 GLU A C 1
ATOM 700 O O . GLU A 1 93 ? 136.106 39.519 -6.690 1.00 25.39 93 GLU A O 1
ATOM 706 N N . SER A 1 94 ? 136.095 40.911 -4.934 1.00 25.68 94 SER A N 1
ATOM 707 C CA . SER A 1 94 ? 137.208 40.216 -4.290 1.00 26.14 94 SER A CA 1
ATOM 708 C C . SER A 1 94 ? 136.806 38.811 -3.881 1.00 24.52 94 SER A C 1
ATOM 709 O O . SER A 1 94 ? 137.594 37.877 -3.994 1.00 25.19 94 SER A O 1
ATOM 712 N N . VAL A 1 95 ? 135.579 38.671 -3.392 1.00 23.82 95 VAL A N 1
ATOM 713 C CA . VAL A 1 95 ? 135.071 37.376 -2.970 1.00 23.11 95 VAL A CA 1
ATOM 714 C C . VAL A 1 95 ? 134.825 36.484 -4.183 1.00 23.78 95 VAL A C 1
ATOM 715 O O . VAL A 1 95 ? 135.235 35.324 -4.205 1.00 23.26 95 VAL A O 1
ATOM 719 N N . LYS A 1 96 ? 134.168 37.033 -5.197 1.00 25.34 96 LYS A N 1
ATOM 720 C CA . LYS A 1 96 ? 133.874 36.274 -6.408 1.00 27.33 96 LYS A CA 1
ATOM 721 C C . LYS A 1 96 ? 135.142 35.755 -7.065 1.00 27.18 96 LYS A C 1
ATOM 722 O O . LYS A 1 96 ? 135.191 34.615 -7.503 1.00 28.02 96 LYS A O 1
ATOM 728 N N . GLU A 1 97 ? 136.165 36.599 -7.126 1.00 27.95 97 GLU A N 1
ATOM 729 C CA . GLU A 1 97 ? 137.439 36.231 -7.730 1.00 29.05 97 GLU A CA 1
ATOM 730 C C . GLU A 1 97 ? 138.046 35.018 -7.025 1.00 29.98 97 GLU A C 1
ATOM 731 O O . GLU A 1 97 ? 138.734 34.208 -7.649 1.00 29.56 97 GLU A O 1
ATOM 737 N N . LYS A 1 98 ? 137.779 34.887 -5.728 1.00 29.59 98 LYS A N 1
ATOM 738 C CA . LYS A 1 98 ? 138.318 33.774 -4.961 1.00 30.46 98 LYS A CA 1
ATOM 739 C C . LYS A 1 98 ? 137.467 32.511 -5.046 1.00 31.96 98 LYS A C 1
ATOM 740 O O . LYS A 1 98 ? 137.877 31.450 -4.570 1.00 30.60 98 LYS A O 1
ATOM 746 N N . ILE A 1 99 ? 136.286 32.620 -5.650 1.00 33.62 99 ILE A N 1
ATOM 747 C CA . ILE A 1 99 ? 135.418 31.457 -5.803 1.00 35.82 99 ILE A CA 1
ATOM 748 C C . ILE A 1 99 ? 135.746 30.762 -7.120 1.00 36.65 99 ILE A C 1
ATOM 749 O O . ILE A 1 99 ? 136.652 29.936 -7.179 1.00 38.66 99 ILE A O 1
ATOM 762 N N . ILE B 1 2 ? 111.666 32.521 2.331 1.00 40.90 1002 ILE B N 1
ATOM 763 C CA . ILE B 1 2 ? 112.322 33.215 3.430 1.00 36.43 1002 ILE B CA 1
ATOM 764 C C . ILE B 1 2 ? 113.527 33.980 2.909 1.00 34.28 1002 ILE B C 1
ATOM 765 O O . ILE B 1 2 ? 114.311 33.467 2.115 1.00 34.33 1002 ILE B O 1
ATOM 770 N N . THR B 1 3 ? 113.666 35.220 3.353 1.00 31.35 1003 THR B N 1
ATOM 771 C CA . THR B 1 3 ? 114.779 36.047 2.921 1.00 29.45 1003 THR B CA 1
ATOM 772 C C . THR B 1 3 ? 115.727 36.271 4.106 1.00 26.91 1003 THR B C 1
ATOM 773 O O . THR B 1 3 ? 115.288 36.455 5.242 1.00 24.63 1003 THR B O 1
ATOM 777 N N . ALA B 1 4 ? 117.029 36.234 3.846 1.00 26.10 1004 ALA B N 1
ATOM 778 C CA . ALA B 1 4 ? 118.002 36.405 4.919 1.00 24.40 1004 ALA B CA 1
ATOM 779 C C . ALA B 1 4 ? 119.353 36.936 4.454 1.00 22.98 1004 ALA B C 1
ATOM 780 O O . ALA B 1 4 ? 119.619 37.030 3.259 1.00 23.26 1004 ALA B O 1
ATOM 782 N N . GLU B 1 5 ? 120.193 37.297 5.419 1.00 22.08 1005 GLU B N 1
ATOM 783 C CA . GLU B 1 5 ? 121.540 37.785 5.151 1.00 22.10 1005 GLU B CA 1
ATOM 784 C C . GLU B 1 5 ? 122.510 37.085 6.093 1.00 21.70 1005 GLU B C 1
ATOM 785 O O . GLU B 1 5 ? 122.268 36.979 7.297 1.00 19.80 1005 GLU B O 1
ATOM 791 N N . LEU B 1 6 ? 123.617 36.614 5.533 1.00 21.17 1006 LEU B N 1
ATOM 792 C CA . LEU B 1 6 ? 124.611 35.898 6.308 1.00 21.62 1006 LEU B CA 1
ATOM 793 C C . LEU B 1 6 ? 125.999 36.508 6.220 1.00 22.57 1006 LEU B C 1
ATOM 794 O O . LEU B 1 6 ? 126.505 36.794 5.130 1.00 19.23 1006 LEU B O 1
ATOM 799 N N . THR B 1 7 ? 126.614 36.715 7.377 1.00 23.81 1007 THR B N 1
ATOM 800 C CA . THR B 1 7 ? 127.965 37.245 7.404 1.00 25.07 1007 THR B CA 1
ATOM 801 C C . THR B 1 7 ? 128.791 36.329 8.297 1.00 24.27 1007 THR B C 1
ATOM 802 O O . THR B 1 7 ? 128.464 36.119 9.472 1.00 23.63 1007 THR B O 1
ATOM 806 N N . VAL B 1 8 ? 129.836 35.748 7.718 1.00 22.38 1008 VAL B N 1
ATOM 807 C CA . VAL B 1 8 ? 130.726 34.864 8.460 1.00 22.50 1008 VAL B CA 1
ATOM 808 C C . VAL B 1 8 ? 132.059 35.590 8.529 1.00 22.71 1008 VAL B C 1
ATOM 809 O O . VAL B 1 8 ? 132.704 35.831 7.506 1.00 23.18 1008 VAL B O 1
ATOM 813 N N . ILE B 1 9 ? 132.469 35.947 9.736 1.00 21.32 1009 ILE B N 1
ATOM 814 C CA . ILE B 1 9 ? 133.707 36.688 9.890 1.00 21.93 1009 ILE B CA 1
ATOM 815 C C . ILE B 1 9 ? 134.741 36.012 10.778 1.00 20.69 1009 ILE B C 1
ATOM 816 O O . ILE B 1 9 ? 134.551 35.895 11.989 1.00 20.12 1009 ILE B O 1
ATOM 821 N N . PRO B 1 10 ? 135.854 35.557 10.178 1.00 20.10 1010 PRO B N 1
ATOM 822 C CA . PRO B 1 10 ? 136.911 34.896 10.951 1.00 19.27 1010 PRO B CA 1
ATOM 823 C C . PRO B 1 10 ? 137.667 35.958 11.744 1.00 18.88 1010 PRO B C 1
ATOM 824 O O . PRO B 1 10 ? 137.940 37.049 11.236 1.00 18.55 1010 PRO B O 1
ATOM 828 N N . LEU B 1 11 ? 137.988 35.649 12.993 1.00 18.37 1011 LEU B N 1
ATOM 829 C CA . LEU B 1 11 ? 138.698 36.600 13.839 1.00 20.04 1011 LEU B CA 1
ATOM 830 C C . LEU B 1 11 ? 140.097 36.098 14.176 1.00 20.05 1011 LEU B C 1
ATOM 831 O O . LEU B 1 11 ? 140.326 34.893 14.248 1.00 20.48 1011 LEU B O 1
ATOM 836 N N . GLY B 1 12 ? 141.025 37.033 14.375 1.00 21.37 1012 GLY B N 1
ATOM 837 C CA . GLY B 1 12 ? 142.399 36.685 14.703 1.00 21.14 1012 GLY B CA 1
ATOM 838 C C . GLY B 1 12 ? 143.139 35.983 13.576 1.00 21.80 1012 GLY B C 1
ATOM 839 O O . GLY B 1 12 ? 144.035 35.186 13.835 1.00 22.08 1012 GLY B O 1
ATOM 840 N N . THR B 1 13 ? 142.790 36.291 12.328 1.00 20.92 1013 THR B N 1
ATOM 841 C CA . THR B 1 13 ? 143.427 35.650 11.176 1.00 19.80 1013 THR B CA 1
ATOM 842 C C . THR B 1 13 ? 144.796 36.226 10.806 1.00 19.39 1013 THR B C 1
ATOM 843 O O . THR B 1 13 ? 145.472 35.710 9.920 1.00 18.72 1013 THR B O 1
ATOM 847 N N . CYS B 1 14 ? 145.194 37.293 11.488 1.00 21.11 1014 CYS B N 1
ATOM 848 C CA . CYS B 1 14 ? 146.470 37.968 11.243 1.00 22.14 1014 CYS B CA 1
ATOM 849 C C . CYS B 1 14 ? 146.593 38.475 9.812 1.00 23.14 1014 CYS B C 1
ATOM 850 O O . CYS B 1 14 ? 147.669 38.426 9.207 1.00 23.45 1014 CYS B O 1
ATOM 853 N N . SER B 1 15 ? 145.483 38.967 9.278 1.00 20.93 1015 SER B N 1
ATOM 854 C CA . SER B 1 15 ? 145.442 39.508 7.930 1.00 20.14 1015 SER B CA 1
ATOM 855 C C . SER B 1 15 ? 144.120 40.238 7.782 1.00 21.38 1015 SER B C 1
ATOM 856 O O . SER B 1 15 ? 143.074 39.690 8.136 1.00 21.09 1015 SER B O 1
ATOM 859 N N . THR B 1 16 ? 144.163 41.463 7.261 1.00 21.08 1016 THR B N 1
ATOM 860 C CA . THR B 1 16 ? 142.945 42.247 7.082 1.00 22.48 1016 THR B CA 1
ATOM 861 C C . THR B 1 16 ? 142.185 41.912 5.801 1.00 23.97 1016 THR B C 1
ATOM 862 O O . THR B 1 16 ? 141.123 42.483 5.542 1.00 26.94 1016 THR B O 1
ATOM 866 N N . SER B 1 17 ? 142.730 41.002 4.996 1.00 23.57 1017 SER B N 1
ATOM 867 C CA . SER B 1 17 ? 142.069 40.567 3.765 1.00 23.09 1017 SER B CA 1
ATOM 868 C C . SER B 1 17 ? 141.365 39.257 4.102 1.00 23.35 1017 SER B C 1
ATOM 869 O O . SER B 1 17 ? 142.020 38.240 4.337 1.00 22.57 1017 SER B O 1
ATOM 872 N N . LEU B 1 18 ? 140.037 39.281 4.127 1.00 23.23 1018 LEU B N 1
ATOM 873 C CA . LEU B 1 18 ? 139.254 38.096 4.475 1.00 23.62 1018 LEU B CA 1
ATOM 874 C C . LEU B 1 18 ? 138.524 37.436 3.300 1.00 23.22 1018 LEU B C 1
ATOM 875 O O . LEU B 1 18 ? 137.758 36.496 3.491 1.00 23.37 1018 LEU B O 1
ATOM 880 N N . SER B 1 19 ? 138.767 37.923 2.090 1.00 22.69 1019 SER B N 1
ATOM 881 C CA . SER B 1 19 ? 138.109 37.393 0.894 1.00 24.45 1019 SER B CA 1
ATOM 882 C C . SER B 1 19 ? 138.136 35.883 0.675 1.00 22.38 1019 SER B C 1
ATOM 883 O O . SER B 1 19 ? 137.122 35.298 0.296 1.00 22.30 1019 SER B O 1
ATOM 886 N N . SER B 1 20 ? 139.284 35.252 0.887 1.00 19.81 1020 SER B N 1
ATOM 887 C CA . SER B 1 20 ? 139.391 33.811 0.682 1.00 20.60 1020 SER B CA 1
ATOM 888 C C . SER B 1 20 ? 138.550 33.032 1.678 1.00 19.69 1020 SER B C 1
ATOM 889 O O . SER B 1 20 ? 138.041 31.962 1.361 1.00 20.41 1020 SER B O 1
ATOM 892 N N . TYR B 1 21 ? 138.419 33.573 2.883 1.00 18.67 1021 TYR B N 1
ATOM 893 C CA . TYR B 1 21 ? 137.619 32.945 3.925 1.00 20.27 1021 TYR B CA 1
ATOM 894 C C . TYR B 1 21 ? 136.136 33.067 3.574 1.00 20.86 1021 TYR B C 1
ATOM 895 O O . TYR B 1 21 ? 135.372 32.106 3.708 1.00 21.51 1021 TYR B O 1
ATOM 904 N N . VAL B 1 22 ? 135.733 34.261 3.148 1.00 19.45 1022 VAL B N 1
ATOM 905 C CA . VAL B 1 22 ? 134.345 34.496 2.781 1.00 21.57 1022 VAL B CA 1
ATOM 906 C C . VAL B 1 22 ? 134.003 33.621 1.580 1.00 22.61 1022 VAL B C 1
ATOM 907 O O . VAL B 1 22 ? 132.929 33.028 1.532 1.00 23.36 1022 VAL B O 1
ATOM 911 N N . ALA B 1 23 ? 134.928 33.525 0.626 1.00 22.32 1023 ALA B N 1
ATOM 912 C CA . ALA B 1 23 ? 134.712 32.699 -0.561 1.00 23.68 1023 ALA B CA 1
ATOM 913 C C . ALA B 1 23 ? 134.457 31.261 -0.128 1.00 23.88 1023 ALA B C 1
ATOM 914 O O . ALA B 1 23 ? 133.562 30.600 -0.652 1.00 23.68 1023 ALA B O 1
ATOM 916 N N . ALA B 1 24 ? 135.243 30.783 0.835 1.00 23.13 1024 ALA B N 1
ATOM 917 C CA . ALA B 1 24 ? 135.081 29.421 1.328 1.00 24.04 1024 ALA B CA 1
ATOM 918 C C . ALA B 1 24 ? 133.667 29.244 1.887 1.00 24.90 1024 ALA B C 1
ATOM 919 O O . ALA B 1 24 ? 133.045 28.197 1.707 1.00 25.42 1024 ALA B O 1
ATOM 921 N N . ALA B 1 25 ? 133.166 30.277 2.560 1.00 25.27 1025 ALA B N 1
ATOM 922 C CA . ALA B 1 25 ? 131.825 30.237 3.135 1.00 25.64 1025 ALA B CA 1
ATOM 923 C C . ALA B 1 25 ? 130.775 30.146 2.031 1.00 26.07 1025 ALA B C 1
ATOM 924 O O . ALA B 1 25 ? 129.828 29.367 2.124 1.00 26.18 1025 ALA B O 1
ATOM 926 N N . VAL B 1 26 ? 130.952 30.945 0.988 1.00 27.14 1026 VAL B N 1
ATOM 927 C CA . VAL B 1 26 ? 130.020 30.963 -0.132 1.00 28.69 1026 VAL B CA 1
ATOM 928 C C . VAL B 1 26 ? 130.057 29.652 -0.911 1.00 30.35 1026 VAL B C 1
ATOM 929 O O . VAL B 1 26 ? 129.025 29.186 -1.394 1.00 30.47 1026 VAL B O 1
ATOM 933 N N . GLU B 1 27 ? 131.241 29.056 -1.037 1.00 32.21 1027 GLU B N 1
ATOM 934 C CA . GLU B 1 27 ? 131.363 27.786 -1.747 1.00 33.14 1027 GLU B CA 1
ATOM 935 C C . GLU B 1 27 ? 130.497 26.738 -1.061 1.00 31.66 1027 GLU B C 1
ATOM 936 O O . GLU B 1 27 ? 129.932 25.868 -1.720 1.00 32.53 1027 GLU B O 1
ATOM 942 N N . ALA B 1 28 ? 130.394 26.824 0.262 1.00 29.95 1028 ALA B N 1
ATOM 943 C CA . ALA B 1 28 ? 129.576 25.880 1.010 1.00 29.93 1028 ALA B CA 1
ATOM 944 C C . ALA B 1 28 ? 128.119 26.118 0.638 1.00 31.11 1028 ALA B C 1
ATOM 945 O O . ALA B 1 28 ? 127.323 25.180 0.597 1.00 31.95 1028 ALA B O 1
ATOM 947 N N . LEU B 1 29 ? 127.770 27.375 0.373 1.00 30.36 1029 LEU B N 1
ATOM 948 C CA . LEU B 1 29 ? 126.404 27.703 -0.017 1.00 31.34 1029 LEU B CA 1
ATOM 949 C C . LEU B 1 29 ? 126.166 27.130 -1.408 1.00 33.38 1029 LEU B C 1
ATOM 950 O O . LEU B 1 29 ? 125.077 26.637 -1.716 1.00 31.60 1029 LEU B O 1
ATOM 955 N N . LYS B 1 30 ? 127.198 27.200 -2.244 1.00 35.04 1030 LYS B N 1
ATOM 956 C CA . LYS B 1 30 ? 127.112 26.676 -3.595 1.00 38.17 1030 LYS B CA 1
ATOM 957 C C . LYS B 1 30 ? 126.970 25.157 -3.596 1.00 39.65 1030 LYS B C 1
ATOM 958 O O . LYS B 1 30 ? 126.254 24.612 -4.435 1.00 39.97 1030 LYS B O 1
ATOM 964 N N . LYS B 1 31 ? 127.653 24.476 -2.674 1.00 41.06 1031 LYS B N 1
ATOM 965 C CA . LYS B 1 31 ? 127.558 23.018 -2.601 1.00 43.12 1031 LYS B CA 1
ATOM 966 C C . LYS B 1 31 ? 126.090 22.662 -2.454 1.00 43.49 1031 LYS B C 1
ATOM 967 O O . LYS B 1 31 ? 125.564 21.865 -3.229 1.00 43.60 1031 LYS B O 1
ATOM 973 N N . LEU B 1 32 ? 125.426 23.235 -1.453 1.00 43.47 1032 LEU B N 1
ATOM 974 C CA . LEU B 1 32 ? 123.998 22.994 -1.315 1.00 44.54 1032 LEU B CA 1
ATOM 975 C C . LEU B 1 32 ? 123.508 23.796 -2.511 1.00 45.66 1032 LEU B C 1
ATOM 976 O O . LEU B 1 32 ? 124.306 24.431 -3.189 1.00 46.83 1032 LEU B O 1
ATOM 981 N N . ASN B 1 33 ? 122.224 23.781 -2.805 1.00 46.73 1033 ASN B N 1
ATOM 982 C CA . ASN B 1 33 ? 121.780 24.578 -3.936 1.00 48.60 1033 ASN B CA 1
ATOM 983 C C . ASN B 1 33 ? 120.950 25.714 -3.387 1.00 47.81 1033 ASN B C 1
ATOM 984 O O . ASN B 1 33 ? 119.732 25.767 -3.561 1.00 48.90 1033 ASN B O 1
ATOM 989 N N . VAL B 1 34 ? 121.641 26.616 -2.700 1.00 45.30 1034 VAL B N 1
ATOM 990 C CA . VAL B 1 34 ? 121.013 27.768 -2.071 1.00 42.51 1034 VAL B CA 1
ATOM 991 C C . VAL B 1 34 ? 121.067 28.972 -2.995 1.00 40.97 1034 VAL B C 1
ATOM 992 O O . VAL B 1 34 ? 122.066 29.187 -3.686 1.00 41.40 1034 VAL B O 1
ATOM 996 N N . ARG B 1 35 ? 119.987 29.747 -3.020 1.00 38.26 1035 ARG B N 1
ATOM 997 C CA . ARG B 1 35 ? 119.955 30.951 -3.838 1.00 36.88 1035 ARG B CA 1
ATOM 998 C C . ARG B 1 35 ? 120.661 32.015 -3.003 1.00 33.70 1035 ARG B C 1
ATOM 999 O O . ARG B 1 35 ? 120.221 32.337 -1.904 1.00 30.54 1035 ARG B O 1
ATOM 1007 N N . TYR B 1 36 ? 121.762 32.551 -3.512 1.00 31.04 1036 TYR B N 1
ATOM 1008 C CA . TYR B 1 36 ? 122.490 33.563 -2.771 1.00 30.09 1036 TYR B CA 1
ATOM 1009 C C . TYR B 1 36 ? 122.894 34.714 -3.677 1.00 29.80 1036 TYR B C 1
ATOM 1010 O O . TYR B 1 36 ? 122.924 34.588 -4.903 1.00 26.96 1036 TYR B O 1
ATOM 1019 N N . GLU B 1 37 ? 123.204 35.839 -3.050 1.00 29.82 1037 GLU B N 1
ATOM 1020 C CA . GLU B 1 37 ? 123.621 37.033 -3.755 1.00 30.36 1037 GLU B CA 1
ATOM 1021 C C . GLU B 1 37 ? 124.646 37.722 -2.863 1.00 28.93 1037 GLU B C 1
ATOM 1022 O O . GLU B 1 37 ? 124.323 38.189 -1.768 1.00 26.90 1037 GLU B O 1
ATOM 1028 N N . ILE B 1 38 ? 125.888 37.757 -3.329 1.00 27.08 1038 ILE B N 1
ATOM 1029 C CA . ILE B 1 38 ? 126.968 38.382 -2.584 1.00 26.52 1038 ILE B CA 1
ATOM 1030 C C . ILE B 1 38 ? 126.834 39.898 -2.658 1.00 26.36 1038 ILE B C 1
ATOM 1031 O O . ILE B 1 38 ? 126.830 40.465 -3.747 1.00 26.52 1038 ILE B O 1
ATOM 1036 N N . SER B 1 39 ? 126.709 40.549 -1.504 1.00 26.37 1039 SER B N 1
ATOM 1037 C CA . SER B 1 39 ? 126.603 42.006 -1.458 1.00 25.51 1039 SER B CA 1
ATOM 1038 C C . SER B 1 39 ? 127.833 42.523 -0.710 1.00 25.24 1039 SER B C 1
ATOM 1039 O O . SER B 1 39 ? 128.532 41.756 -0.041 1.00 25.15 1039 SER B O 1
ATOM 1042 N N . GLY B 1 40 ? 128.092 43.820 -0.816 1.00 23.47 1040 GLY B N 1
ATOM 1043 C CA . GLY B 1 40 ? 129.249 44.390 -0.154 1.00 23.58 1040 GLY B CA 1
ATOM 1044 C C . GLY B 1 40 ? 129.334 44.227 1.357 1.00 23.51 1040 GLY B C 1
ATOM 1045 O O . GLY B 1 40 ? 130.409 44.388 1.921 1.00 22.19 1040 GLY B O 1
ATOM 1054 N N . GLY B 1 42 ? 127.732 41.413 3.077 1.00 22.73 1042 GLY B N 1
ATOM 1055 C CA . GLY B 1 42 ? 127.330 40.079 3.482 1.00 21.32 1042 GLY B CA 1
ATOM 1056 C C . GLY B 1 42 ? 126.609 39.370 2.359 1.00 23.18 1042 GLY B C 1
ATOM 1057 O O . GLY B 1 42 ? 126.293 39.981 1.335 1.00 25.70 1042 GLY B O 1
ATOM 1058 N N . THR B 1 43 ? 126.331 38.085 2.540 1.00 21.64 1043 THR B N 1
ATOM 1059 C CA . THR B 1 43 ? 125.650 37.327 1.498 1.00 21.56 1043 THR B CA 1
ATOM 1060 C C . THR B 1 43 ? 124.144 37.217 1.734 1.00 19.80 1043 THR B C 1
ATOM 1061 O O . THR B 1 43 ? 123.695 36.792 2.795 1.00 18.43 1043 THR B O 1
ATOM 1065 N N . LEU B 1 44 ? 123.374 37.622 0.732 1.00 20.69 1044 LEU B N 1
ATOM 1066 C CA . LEU B 1 44 ? 121.917 37.584 0.804 1.00 22.52 1044 LEU B CA 1
ATOM 1067 C C . LEU B 1 44 ? 121.437 36.197 0.407 1.00 22.70 1044 LEU B C 1
ATOM 1068 O O . LEU B 1 44 ? 121.967 35.605 -0.527 1.00 24.12 1044 LEU B O 1
ATOM 1073 N N . LEU B 1 45 ? 120.436 35.683 1.117 1.00 23.53 1045 LEU B N 1
ATOM 1074 C CA . LEU B 1 45 ? 119.910 34.344 0.848 1.00 25.35 1045 LEU B CA 1
ATOM 1075 C C . LEU B 1 45 ? 118.394 34.277 0.693 1.00 26.47 1045 LEU B C 1
ATOM 1076 O O . LEU B 1 45 ? 117.658 35.082 1.264 1.00 25.42 1045 LEU B O 1
ATOM 1081 N N . GLU B 1 46 ? 117.943 33.295 -0.083 1.00 29.11 1046 GLU B N 1
ATOM 1082 C CA . GLU B 1 46 ? 116.520 33.026 -0.274 1.00 32.50 1046 GLU B CA 1
ATOM 1083 C C . GLU B 1 46 ? 116.402 31.541 0.028 1.00 32.66 1046 GLU B C 1
ATOM 1084 O O . GLU B 1 46 ? 117.137 30.734 -0.538 1.00 33.20 1046 GLU B O 1
ATOM 1090 N N . ALA B 1 47 ? 115.504 31.180 0.937 1.00 33.51 1047 ALA B N 1
ATOM 1091 C CA . ALA B 1 47 ? 115.328 29.779 1.305 1.00 35.17 1047 ALA B CA 1
ATOM 1092 C C . ALA B 1 47 ? 113.865 29.363 1.273 1.00 36.61 1047 ALA B C 1
ATOM 1093 O O . ALA B 1 47 ? 112.971 30.177 1.511 1.00 34.58 1047 ALA B O 1
ATOM 1095 N N . GLU B 1 48 ? 113.639 28.084 0.984 1.00 39.14 1048 GLU B N 1
ATOM 1096 C CA . GLU B 1 48 ? 112.295 27.522 0.920 1.00 41.60 1048 GLU B CA 1
ATOM 1097 C C . GLU B 1 48 ? 111.701 27.343 2.309 1.00 40.18 1048 GLU B C 1
ATOM 1098 O O . GLU B 1 48 ? 110.495 27.489 2.498 1.00 39.77 1048 GLU B O 1
ATOM 1104 N N . ASP B 1 49 ? 112.552 27.019 3.278 1.00 38.33 1049 ASP B N 1
ATOM 1105 C CA . ASP B 1 49 ? 112.104 26.821 4.652 1.00 38.17 1049 ASP B CA 1
ATOM 1106 C C . ASP B 1 49 ? 113.252 27.042 5.630 1.00 37.19 1049 ASP B C 1
ATOM 1107 O O . ASP B 1 49 ? 114.398 27.203 5.213 1.00 36.16 1049 ASP B O 1
ATOM 1112 N N . LEU B 1 50 ? 112.945 27.050 6.924 1.00 35.64 1050 LEU B N 1
ATOM 1113 C CA . LEU B 1 50 ? 113.965 27.268 7.943 1.00 36.59 1050 LEU B CA 1
ATOM 1114 C C . LEU B 1 50 ? 115.076 26.220 7.995 1.00 37.20 1050 LEU B C 1
ATOM 1115 O O . LEU B 1 50 ? 116.240 26.567 8.191 1.00 37.15 1050 LEU B O 1
ATOM 1120 N N . ASP B 1 51 ? 114.726 24.946 7.834 1.00 37.63 1051 ASP B N 1
ATOM 1121 C CA . ASP B 1 51 ? 115.731 23.890 7.882 1.00 36.64 1051 ASP B CA 1
ATOM 1122 C C . ASP B 1 51 ? 116.810 24.096 6.833 1.00 35.54 1051 ASP B C 1
ATOM 1123 O O . ASP B 1 51 ? 117.992 23.922 7.109 1.00 35.61 1051 ASP B O 1
ATOM 1128 N N . GLU B 1 52 ? 116.394 24.469 5.631 1.00 35.53 1052 GLU B N 1
ATOM 1129 C CA . GLU B 1 52 ? 117.322 24.698 4.531 1.00 36.28 1052 GLU B CA 1
ATOM 1130 C C . GLU B 1 52 ? 118.267 25.847 4.886 1.00 35.36 1052 GLU B C 1
ATOM 1131 O O . GLU B 1 52 ? 119.460 25.805 4.598 1.00 33.11 1052 GLU B O 1
ATOM 1137 N N . LEU B 1 53 ? 117.713 26.876 5.513 1.00 35.10 1053 LEU B N 1
ATOM 1138 C CA . LEU B 1 53 ? 118.486 28.037 5.911 1.00 36.04 1053 LEU B CA 1
ATOM 1139 C C . LEU B 1 53 ? 119.477 27.689 7.015 1.00 36.51 1053 LEU B C 1
ATOM 1140 O O . LEU B 1 53 ? 120.644 28.069 6.949 1.00 35.94 1053 LEU B O 1
ATOM 1153 N N . GLU B 1 55 ? 120.803 24.830 7.748 1.00 36.17 1055 GLU B N 1
ATOM 1154 C CA . GLU B 1 55 ? 121.873 23.974 7.272 1.00 36.07 1055 GLU B CA 1
ATOM 1155 C C . GLU B 1 55 ? 122.862 24.750 6.423 1.00 33.59 1055 GLU B C 1
ATOM 1156 O O . GLU B 1 55 ? 124.068 24.501 6.487 1.00 30.32 1055 GLU B O 1
ATOM 1162 N N . ALA B 1 56 ? 122.355 25.692 5.632 1.00 30.89 1056 ALA B N 1
ATOM 1163 C CA . ALA B 1 56 ? 123.215 26.506 4.782 1.00 30.72 1056 ALA B CA 1
ATOM 1164 C C . ALA B 1 56 ? 124.134 27.362 5.661 1.00 30.23 1056 ALA B C 1
ATOM 1165 O O . ALA B 1 56 ? 125.324 27.512 5.379 1.00 30.19 1056 ALA B O 1
ATOM 1167 N N . VAL B 1 57 ? 123.573 27.910 6.733 1.00 29.19 1057 VAL B N 1
ATOM 1168 C CA . VAL B 1 57 ? 124.332 28.738 7.662 1.00 28.53 1057 VAL B CA 1
ATOM 1169 C C . VAL B 1 57 ? 125.393 27.918 8.392 1.00 29.48 1057 VAL B C 1
ATOM 1170 O O . VAL B 1 57 ? 126.535 28.358 8.541 1.00 28.30 1057 VAL B O 1
ATOM 1174 N N . LYS B 1 58 ? 125.020 26.727 8.849 1.00 29.63 1058 LYS B N 1
ATOM 1175 C CA . LYS B 1 58 ? 125.967 25.864 9.548 1.00 30.31 1058 LYS B CA 1
ATOM 1176 C C . LYS B 1 58 ? 127.136 25.495 8.621 1.00 29.46 1058 LYS B C 1
ATOM 1177 O O . LYS B 1 58 ? 128.303 25.546 9.019 1.00 29.67 1058 LYS B O 1
ATOM 1183 N N . ALA B 1 59 ? 126.818 25.148 7.380 1.00 26.58 1059 ALA B N 1
ATOM 1184 C CA . ALA B 1 59 ? 127.838 24.777 6.407 1.00 26.59 1059 ALA B CA 1
ATOM 1185 C C . ALA B 1 59 ? 128.806 25.924 6.123 1.00 27.17 1059 ALA B C 1
ATOM 1186 O O . ALA B 1 59 ? 130.019 25.713 6.049 1.00 27.26 1059 ALA B O 1
ATOM 1188 N N . ALA B 1 60 ? 128.269 27.131 5.954 1.00 25.41 1060 ALA B N 1
ATOM 1189 C CA . ALA B 1 60 ? 129.094 28.304 5.670 1.00 25.80 1060 ALA B CA 1
ATOM 1190 C C . ALA B 1 60 ? 130.043 28.559 6.840 1.00 26.00 1060 ALA B C 1
ATOM 1191 O O . ALA B 1 60 ? 131.228 28.829 6.650 1.00 27.20 1060 ALA B O 1
ATOM 1193 N N . HIS B 1 61 ? 129.503 28.458 8.047 1.00 24.80 1061 HIS B N 1
ATOM 1194 C CA . HIS B 1 61 ? 130.258 28.660 9.272 1.00 25.33 1061 HIS B CA 1
ATOM 1195 C C . HIS B 1 61 ? 131.360 27.598 9.397 1.00 26.07 1061 HIS B C 1
ATOM 1196 O O . HIS B 1 61 ? 132.522 27.923 9.634 1.00 24.80 1061 HIS B O 1
ATOM 1203 N N . GLU B 1 62 ? 130.988 26.331 9.237 1.00 26.75 1062 GLU B N 1
ATOM 1204 C CA . GLU B 1 62 ? 131.949 25.235 9.325 1.00 27.03 1062 GLU B CA 1
ATOM 1205 C C . GLU B 1 62 ? 133.052 25.385 8.276 1.00 26.87 1062 GLU B C 1
ATOM 1206 O O . GLU B 1 62 ? 134.212 25.065 8.532 1.00 26.79 1062 GLU B O 1
ATOM 1212 N N . ALA B 1 63 ? 132.689 25.867 7.091 1.00 25.77 1063 ALA B N 1
ATOM 1213 C CA . ALA B 1 63 ? 133.664 26.032 6.019 1.00 25.45 1063 ALA B CA 1
ATOM 1214 C C . ALA B 1 63 ? 134.796 26.978 6.417 1.00 25.79 1063 ALA B C 1
ATOM 1215 O O . ALA B 1 63 ? 135.951 26.746 6.067 1.00 26.93 1063 ALA B O 1
ATOM 1217 N N . VAL B 1 64 ? 134.465 28.037 7.150 1.00 24.80 1064 VAL B N 1
ATOM 1218 C CA . VAL B 1 64 ? 135.466 29.009 7.572 1.00 23.77 1064 VAL B CA 1
ATOM 1219 C C . VAL B 1 64 ? 136.337 28.439 8.689 1.00 24.09 1064 VAL B C 1
ATOM 1220 O O . VAL B 1 64 ? 137.527 28.747 8.782 1.00 22.73 1064 VAL B O 1
ATOM 1224 N N . LEU B 1 65 ? 135.748 27.600 9.532 1.00 25.26 1065 LEU B N 1
ATOM 1225 C CA . LEU B 1 65 ? 136.512 26.964 10.596 1.00 27.39 1065 LEU B CA 1
ATOM 1226 C C . LEU B 1 65 ? 137.494 25.995 9.933 1.00 28.49 1065 LEU B C 1
ATOM 1227 O O . LEU 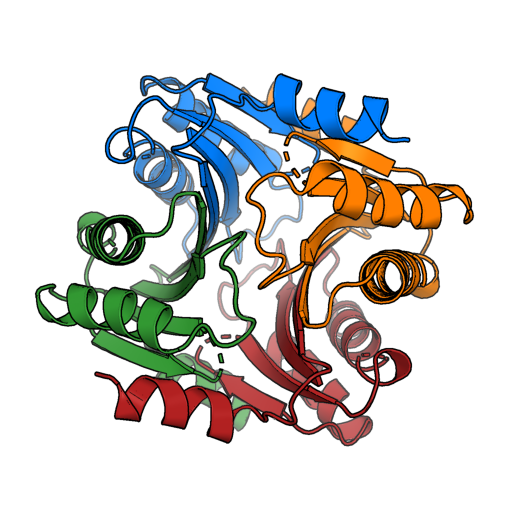B 1 65 ? 138.679 25.974 10.261 1.00 29.86 1065 LEU B O 1
ATOM 1232 N N . GLN B 1 66 ? 137.003 25.207 8.981 1.00 28.38 1066 GLN B N 1
ATOM 1233 C CA . GLN B 1 66 ? 137.859 24.249 8.295 1.00 30.02 1066 GLN B CA 1
ATOM 1234 C C . GLN B 1 66 ? 138.919 24.916 7.428 1.00 29.23 1066 GLN B C 1
ATOM 1235 O O . GLN B 1 66 ? 139.954 24.321 7.140 1.00 27.85 1066 GLN B O 1
ATOM 1241 N N . ALA B 1 67 ? 138.668 26.158 7.025 1.00 27.07 1067 ALA B N 1
ATOM 1242 C CA . ALA B 1 67 ? 139.629 26.891 6.215 1.00 25.40 1067 ALA B CA 1
ATOM 1243 C C . ALA B 1 67 ? 140.838 27.291 7.071 1.00 24.90 1067 ALA B C 1
ATOM 1244 O O . ALA B 1 67 ? 141.863 27.708 6.543 1.00 24.99 1067 ALA B O 1
ATOM 1246 N N . GLY B 1 68 ? 140.708 27.176 8.393 1.00 24.47 1068 GLY B N 1
ATOM 1247 C CA . GLY B 1 68 ? 141.816 27.507 9.273 1.00 22.73 1068 GLY B CA 1
ATOM 1248 C C . GLY B 1 68 ? 141.551 28.495 10.399 1.00 24.82 1068 GLY B C 1
ATOM 1249 O O . GLY B 1 68 ? 142.442 28.766 11.207 1.00 22.96 1068 GLY B O 1
ATOM 1250 N N . SER B 1 69 ? 140.341 29.037 10.479 1.00 24.88 1069 SER B N 1
ATOM 1251 C CA . SER B 1 69 ? 140.033 30.007 11.530 1.00 25.83 1069 SER B CA 1
ATOM 1252 C C . SER B 1 69 ? 139.724 29.332 12.863 1.00 25.97 1069 SER B C 1
ATOM 1253 O O . SER B 1 69 ? 139.009 28.329 12.901 1.00 27.98 1069 SER B O 1
ATOM 1256 N N . ASP B 1 70 ? 140.259 29.881 13.952 1.00 25.32 1070 ASP B N 1
ATOM 1257 C CA . ASP B 1 70 ? 140.019 29.321 15.279 1.00 27.22 1070 ASP B CA 1
ATOM 1258 C C . ASP B 1 70 ? 138.955 30.093 16.036 1.00 26.95 1070 ASP B C 1
ATOM 1259 O O . ASP B 1 70 ? 138.600 29.744 17.165 1.00 27.70 1070 ASP B O 1
ATOM 1264 N N . ARG B 1 71 ? 138.458 31.156 15.416 1.00 25.43 1071 ARG B N 1
ATOM 1265 C CA . ARG B 1 71 ? 137.402 31.955 16.014 1.00 24.85 1071 ARG B CA 1
ATOM 1266 C C . ARG B 1 71 ? 136.590 32.556 14.890 1.00 24.92 1071 ARG B C 1
ATOM 1267 O O . ARG B 1 71 ? 137.086 33.379 14.122 1.00 26.05 1071 ARG B O 1
ATOM 1275 N N . VAL B 1 72 ? 135.344 32.120 14.776 1.00 24.70 1072 VAL B N 1
ATOM 1276 C CA . VAL B 1 72 ? 134.475 32.628 13.733 1.00 24.22 1072 VAL B CA 1
ATOM 1277 C C . VAL B 1 72 ? 133.250 33.315 14.323 1.00 23.83 1072 VAL B C 1
ATOM 1278 O O . VAL B 1 72 ? 132.547 32.758 15.167 1.00 24.36 1072 VAL B O 1
ATOM 1282 N N . TYR B 1 73 ? 133.023 34.542 13.873 1.00 23.11 1073 TYR B N 1
ATOM 1283 C CA . TYR B 1 73 ? 131.906 35.359 14.313 1.00 23.76 1073 TYR B CA 1
ATOM 1284 C C . TYR B 1 73 ? 130.869 35.367 13.187 1.00 22.73 1073 TYR B C 1
ATOM 1285 O O . TYR B 1 73 ? 131.079 35.977 12.139 1.00 23.65 1073 TYR B O 1
ATOM 1294 N N . THR B 1 74 ? 129.751 34.690 13.398 1.00 22.22 1074 THR B N 1
ATOM 1295 C CA . THR B 1 74 ? 128.732 34.621 12.365 1.00 22.98 1074 THR B CA 1
ATOM 1296 C C . THR B 1 74 ? 127.452 35.356 12.720 1.00 24.67 1074 THR B C 1
ATOM 1297 O O . THR B 1 74 ? 126.975 35.305 13.855 1.00 24.09 1074 THR B O 1
ATOM 1301 N N . THR B 1 75 ? 126.912 36.059 11.732 1.00 24.96 1075 THR B N 1
ATOM 1302 C CA . THR B 1 75 ? 125.687 36.814 11.914 1.00 26.63 1075 THR B CA 1
ATOM 1303 C C . THR B 1 75 ? 124.659 36.381 10.884 1.00 26.39 1075 THR B C 1
ATOM 1304 O O . THR B 1 75 ? 124.962 36.259 9.694 1.00 26.30 1075 THR B O 1
ATOM 1308 N N . LEU B 1 76 ? 123.444 36.139 11.354 1.00 25.62 1076 LEU B N 1
ATOM 1309 C CA . LEU B 1 76 ? 122.357 35.746 10.478 1.00 25.68 1076 LEU B CA 1
ATOM 1310 C C . LEU B 1 76 ? 121.131 36.601 10.775 1.00 26.18 1076 LEU B C 1
ATOM 1311 O O . LEU B 1 76 ? 120.707 36.717 11.922 1.00 25.23 1076 LEU B O 1
ATOM 1316 N N . LYS B 1 77 ? 120.591 37.214 9.729 1.00 26.42 1077 LYS B N 1
ATOM 1317 C CA . LYS B 1 77 ? 119.388 38.029 9.822 1.00 25.01 1077 LYS B CA 1
ATOM 1318 C C . LYS B 1 77 ? 118.345 37.288 9.002 1.00 24.82 1077 LYS B C 1
ATOM 1319 O O . LYS B 1 77 ? 118.600 36.922 7.854 1.00 23.36 1077 LYS B O 1
ATOM 1325 N N . ILE B 1 78 ? 117.175 37.065 9.585 1.00 24.64 1078 ILE B N 1
ATOM 1326 C CA . ILE B 1 78 ? 116.114 36.367 8.878 1.00 24.72 1078 ILE B CA 1
ATOM 1327 C C . ILE B 1 78 ? 114.845 37.206 8.801 1.00 23.76 1078 ILE B C 1
ATOM 1328 O O . ILE B 1 78 ? 114.341 37.667 9.828 1.00 23.44 1078 ILE B O 1
ATOM 1333 N N . ASP B 1 79 ? 114.331 37.409 7.591 1.00 22.74 1079 ASP B N 1
ATOM 1334 C CA . ASP B 1 79 ? 113.077 38.144 7.413 1.00 23.07 1079 ASP B CA 1
ATOM 1335 C C . ASP B 1 79 ? 112.098 37.098 6.884 1.00 23.70 1079 ASP B C 1
ATOM 1336 O O . ASP B 1 79 ? 112.108 36.756 5.702 1.00 24.07 1079 ASP B O 1
ATOM 1341 N N . ASP B 1 80 ? 111.269 36.579 7.783 1.00 24.87 1080 ASP B N 1
ATOM 1342 C CA . ASP B 1 80 ? 110.307 35.529 7.460 1.00 24.59 1080 ASP B CA 1
ATOM 1343 C C . ASP B 1 80 ? 108.899 36.105 7.356 1.00 24.54 1080 ASP B C 1
ATOM 1344 O O . ASP B 1 80 ? 108.212 36.255 8.364 1.00 24.42 1080 ASP B O 1
ATOM 1349 N N . ARG B 1 81 ? 108.477 36.429 6.135 1.00 23.45 1081 ARG B N 1
ATOM 1350 C CA . ARG B 1 81 ? 107.150 36.991 5.907 1.00 24.62 1081 ARG B CA 1
ATOM 1351 C C . ARG B 1 81 ? 106.222 35.929 5.309 1.00 24.64 1081 ARG B C 1
ATOM 1352 O O . ARG B 1 81 ? 106.479 35.402 4.232 1.00 23.71 1081 ARG B O 1
ATOM 1360 N N . ARG B 1 82 ? 105.133 35.640 6.012 1.00 27.50 1082 ARG B N 1
ATOM 1361 C CA . ARG B 1 82 ? 104.190 34.607 5.594 1.00 29.12 1082 ARG B CA 1
ATOM 1362 C C . ARG B 1 82 ? 102.914 35.069 4.890 1.00 29.47 1082 ARG B C 1
ATOM 1363 O O . ARG B 1 82 ? 102.224 34.248 4.286 1.00 29.73 1082 ARG B O 1
ATOM 1371 N N . ASP B 1 83 ? 102.591 36.359 4.963 1.00 28.13 1083 ASP B N 1
ATOM 1372 C CA . ASP B 1 83 ? 101.371 36.861 4.329 1.00 28.58 1083 ASP B CA 1
ATOM 1373 C C . ASP B 1 83 ? 101.617 37.457 2.952 1.00 29.08 1083 ASP B C 1
ATOM 1374 O O . ASP B 1 83 ? 100.735 38.079 2.367 1.00 30.64 1083 ASP B O 1
ATOM 1379 N N . ALA B 1 84 ? 102.824 37.260 2.439 1.00 29.72 1084 ALA B N 1
ATOM 1380 C CA . ALA B 1 84 ? 103.185 37.756 1.122 1.00 30.15 1084 ALA B CA 1
ATOM 1381 C C . ALA B 1 84 ? 104.426 37.009 0.668 1.00 30.99 1084 ALA B C 1
ATOM 1382 O O . ALA B 1 84 ? 105.237 36.590 1.492 1.00 30.49 1084 ALA B O 1
ATOM 1384 N N . ASP B 1 85 ? 104.562 36.835 -0.642 1.00 32.02 1085 ASP B N 1
ATOM 1385 C CA . ASP B 1 85 ? 105.713 36.147 -1.210 1.00 35.26 1085 ASP B CA 1
ATOM 1386 C C . ASP B 1 85 ? 106.678 37.206 -1.738 1.00 34.88 1085 ASP B C 1
ATOM 1387 O O . ASP B 1 85 ? 106.447 37.806 -2.788 1.00 36.75 1085 ASP B O 1
ATOM 1392 N N . ARG B 1 86 ? 107.760 37.435 -1.001 1.00 33.39 1086 ARG B N 1
ATOM 1393 C CA . ARG B 1 86 ? 108.734 38.450 -1.381 1.00 31.41 1086 ARG B CA 1
ATOM 1394 C C . ARG B 1 86 ? 110.184 37.970 -1.408 1.00 30.52 1086 ARG B C 1
ATOM 1395 O O . ARG B 1 86 ? 110.750 37.598 -0.378 1.00 29.47 1086 ARG B O 1
ATOM 1403 N N . GLY B 1 87 ? 110.780 37.988 -2.594 1.00 29.17 1087 GLY B N 1
ATOM 1404 C CA . GLY B 1 87 ? 112.172 37.602 -2.730 1.00 27.83 1087 GLY B CA 1
ATOM 1405 C C . GLY B 1 87 ? 113.012 38.857 -2.552 1.00 27.23 1087 GLY B C 1
ATOM 1406 O O . GLY B 1 87 ? 112.465 39.940 -2.340 1.00 28.44 1087 GLY B O 1
ATOM 1407 N N . LEU B 1 88 ? 114.330 38.726 -2.645 1.00 26.46 1088 LEU B N 1
ATOM 1408 C CA . LEU B 1 88 ? 115.230 39.864 -2.482 1.00 25.07 1088 LEU B CA 1
ATOM 1409 C C . LEU B 1 88 ? 114.931 40.972 -3.488 1.00 25.50 1088 LEU B C 1
ATOM 1410 O O . LEU B 1 88 ? 114.846 42.144 -3.127 1.00 24.76 1088 LEU B O 1
ATOM 1415 N N . ARG B 1 89 ? 114.770 40.595 -4.752 1.00 27.60 1089 ARG B N 1
ATOM 1416 C CA . ARG B 1 89 ? 114.480 41.557 -5.809 1.00 29.87 1089 ARG B CA 1
ATOM 1417 C C . ARG B 1 89 ? 113.154 42.282 -5.531 1.00 28.76 1089 ARG B C 1
ATOM 1418 O O . ARG B 1 89 ? 113.053 43.499 -5.705 1.00 28.79 1089 ARG B O 1
ATOM 1426 N N . ASP B 1 90 ? 112.144 41.530 -5.100 1.00 26.99 1090 ASP B N 1
ATOM 1427 C CA . ASP B 1 90 ? 110.832 42.101 -4.779 1.00 26.49 1090 ASP B CA 1
ATOM 1428 C C . ASP B 1 90 ? 110.954 43.181 -3.697 1.00 26.22 1090 ASP B C 1
ATOM 1429 O O . ASP B 1 90 ? 110.351 44.245 -3.799 1.00 27.99 1090 ASP B O 1
ATOM 1434 N N . LYS B 1 91 ? 111.720 42.892 -2.649 1.00 24.63 1091 LYS B N 1
ATOM 1435 C CA . LYS B 1 91 ? 111.905 43.845 -1.557 1.00 23.87 1091 LYS B CA 1
ATOM 1436 C C . LYS B 1 91 ? 112.607 45.110 -2.052 1.00 21.80 1091 LYS B C 1
ATOM 1437 O O . LYS B 1 91 ? 112.240 46.217 -1.684 1.00 20.75 1091 LYS B O 1
ATOM 1443 N N . VAL B 1 92 ? 113.614 44.943 -2.897 1.00 20.86 1092 VAL B N 1
ATOM 1444 C CA . VAL B 1 92 ? 114.319 46.098 -3.427 1.00 21.44 1092 VAL B CA 1
ATOM 1445 C C . VAL B 1 92 ? 113.352 46.934 -4.275 1.00 22.29 1092 VAL B C 1
ATOM 1446 O O . VAL B 1 92 ? 113.204 48.135 -4.051 1.00 22.13 1092 VAL B O 1
ATOM 1450 N N . GLU B 1 93 ? 112.666 46.302 -5.222 1.00 22.50 1093 GLU B N 1
ATOM 1451 C CA . GLU B 1 93 ? 111.741 47.048 -6.070 1.00 25.76 1093 GLU B CA 1
ATOM 1452 C C . GLU B 1 93 ? 110.607 47.749 -5.319 1.00 24.03 1093 GLU B C 1
ATOM 1453 O O . GLU B 1 93 ? 110.209 48.850 -5.695 1.00 23.22 1093 GLU B O 1
ATOM 1459 N N . SER B 1 94 ? 110.090 47.131 -4.262 1.00 22.20 1094 SER B N 1
ATOM 1460 C CA . SER B 1 94 ? 109.008 47.752 -3.496 1.00 23.23 1094 SER B CA 1
ATOM 1461 C C . SER B 1 94 ? 109.463 49.058 -2.861 1.00 22.73 1094 SER B C 1
ATOM 1462 O O . SER B 1 94 ? 108.708 50.033 -2.805 1.00 22.08 1094 SER B O 1
ATOM 1465 N N . VAL B 1 95 ? 110.698 49.078 -2.375 1.00 22.05 1095 VAL B N 1
ATOM 1466 C CA . VAL B 1 95 ? 111.233 50.288 -1.765 1.00 21.13 1095 VAL B CA 1
ATOM 1467 C C . VAL B 1 95 ? 111.450 51.350 -2.835 1.00 19.85 1095 VAL B C 1
ATOM 1468 O O . VAL B 1 95 ? 110.993 52.477 -2.689 1.00 19.75 1095 VAL B O 1
ATOM 1472 N N . LYS B 1 96 ? 112.125 50.989 -3.921 1.00 20.66 1096 LYS B N 1
ATOM 1473 C CA . LYS B 1 96 ? 112.384 51.950 -4.997 1.00 24.32 1096 LYS B CA 1
ATOM 1474 C C . LYS B 1 96 ? 111.114 52.598 -5.542 1.00 25.02 1096 LYS B C 1
ATOM 1475 O O . LYS B 1 96 ? 111.079 53.796 -5.813 1.00 25.91 1096 LYS B O 1
ATOM 1481 N N . GLU B 1 97 ? 110.073 51.795 -5.698 1.00 26.33 1097 GLU B N 1
ATOM 1482 C CA . GLU B 1 97 ? 108.808 52.274 -6.229 1.00 28.42 1097 GLU B CA 1
ATOM 1483 C C . GLU B 1 97 ? 108.176 53.343 -5.329 1.00 29.18 1097 GLU B C 1
ATOM 1484 O O . GLU B 1 97 ? 107.430 54.198 -5.805 1.00 29.76 1097 GLU B O 1
ATOM 1490 N N . LYS B 1 98 ? 108.484 53.308 -4.035 1.00 28.06 1098 LYS B N 1
ATOM 1491 C CA . LYS B 1 98 ? 107.926 54.284 -3.104 1.00 27.32 1098 LYS B CA 1
ATOM 1492 C C . LYS B 1 98 ? 108.762 55.554 -2.999 1.00 28.53 1098 LYS B C 1
ATOM 1493 O O . LYS B 1 98 ? 108.307 56.557 -2.454 1.00 27.04 1098 LYS B O 1
ATOM 1499 N N . ILE B 1 99 ? 109.987 55.510 -3.510 1.00 31.46 1099 ILE B N 1
ATOM 1500 C CA . ILE B 1 99 ? 110.853 56.683 -3.481 1.00 34.33 1099 ILE B CA 1
ATOM 1501 C C . ILE B 1 99 ? 110.500 57.594 -4.655 1.00 35.79 1099 ILE B C 1
ATOM 1502 O O . ILE B 1 99 ? 110.011 58.706 -4.461 1.00 39.58 1099 ILE B O 1
ATOM 1515 N N . ILE C 1 2 ? 116.620 56.027 25.243 1.00 36.85 2002 ILE C N 1
ATOM 1516 C CA . ILE C 1 2 ? 116.942 55.183 24.101 1.00 33.58 2002 ILE C CA 1
ATOM 1517 C C . ILE C 1 2 ? 117.800 54.041 24.613 1.00 32.52 2002 ILE C C 1
ATOM 1518 O O . ILE C 1 2 ? 118.726 54.246 25.398 1.00 32.56 2002 ILE C O 1
ATOM 1523 N N . THR C 1 3 ? 117.488 52.836 24.164 1.00 29.93 2003 THR C N 1
ATOM 1524 C CA . THR C 1 3 ? 118.220 51.660 24.587 1.00 29.32 2003 THR C CA 1
ATOM 1525 C C . THR C 1 3 ? 118.979 51.073 23.380 1.00 28.28 2003 THR C C 1
ATOM 1526 O O . THR C 1 3 ? 118.450 51.042 22.264 1.00 26.92 2003 THR C O 1
ATOM 1530 N N . ALA C 1 4 ? 120.220 50.630 23.593 1.00 25.72 2004 ALA C N 1
ATOM 1531 C CA . ALA C 1 4 ? 121.019 50.083 22.493 1.00 24.28 2004 ALA C CA 1
ATOM 1532 C C . ALA C 1 4 ? 122.071 49.039 22.873 1.00 24.60 2004 ALA C C 1
ATOM 1533 O O . ALA C 1 4 ? 122.304 48.748 24.046 1.00 24.81 2004 ALA C O 1
ATOM 1535 N N . GLU C 1 5 ? 122.700 48.479 21.847 1.00 24.37 2005 GLU C N 1
ATOM 1536 C CA . GLU C 1 5 ? 123.751 47.488 22.007 1.00 25.92 2005 GLU C CA 1
ATOM 1537 C C . GLU C 1 5 ? 124.864 47.792 21.012 1.00 24.97 2005 GLU C C 1
ATOM 1538 O O . GLU C 1 5 ? 124.610 48.008 19.824 1.00 23.98 2005 GLU C O 1
ATOM 1544 N N . LEU C 1 6 ? 126.100 47.801 21.497 1.00 22.91 2006 LEU C N 1
ATOM 1545 C CA . LEU C 1 6 ? 127.242 48.100 20.643 1.00 20.87 2006 LEU C CA 1
ATOM 1546 C C . LEU C 1 6 ? 128.348 47.048 20.708 1.00 21.94 2006 LEU C C 1
ATOM 1547 O O . LEU C 1 6 ? 128.728 46.594 21.788 1.00 21.16 2006 LEU C O 1
ATOM 1552 N N . THR C 1 7 ? 128.849 46.655 19.542 1.00 21.23 2007 THR C N 1
ATOM 1553 C CA . THR C 1 7 ? 129.945 45.699 19.468 1.00 23.20 2007 THR C CA 1
ATOM 1554 C C . THR C 1 7 ? 130.959 46.298 18.505 1.00 21.39 2007 THR C C 1
ATOM 1555 O O . THR C 1 7 ? 130.609 46.700 17.398 1.00 21.56 2007 THR C O 1
ATOM 1559 N N . VAL C 1 8 ? 132.206 46.385 18.950 1.00 20.90 2008 VAL C N 1
ATOM 1560 C CA . VAL C 1 8 ? 133.286 46.914 18.134 1.00 20.02 2008 VAL C CA 1
ATOM 1561 C C . VAL C 1 8 ? 134.314 45.793 18.074 1.00 21.36 2008 VAL C C 1
ATOM 1562 O O . VAL C 1 8 ? 134.882 45.405 19.097 1.00 23.25 2008 VAL C O 1
ATOM 1566 N N . ILE C 1 9 ? 134.554 45.278 16.876 1.00 20.20 2009 ILE C N 1
ATOM 1567 C CA . ILE C 1 9 ? 135.472 44.167 16.705 1.00 20.01 2009 ILE C CA 1
ATOM 1568 C C . ILE C 1 9 ? 136.624 44.416 15.734 1.00 20.03 2009 ILE C C 1
ATOM 1569 O O . ILE C 1 9 ? 136.407 44.690 14.551 1.00 19.10 2009 ILE C O 1
ATOM 1574 N N . PRO C 1 10 ? 137.871 44.312 16.227 1.00 19.74 2010 PRO C N 1
ATOM 1575 C CA . PRO C 1 10 ? 139.046 44.517 15.374 1.00 19.39 2010 PRO C CA 1
ATOM 1576 C C . PRO C 1 10 ? 139.145 43.295 14.462 1.00 20.97 2010 PRO C C 1
ATOM 1577 O O . PRO C 1 10 ? 139.044 42.155 14.927 1.00 21.93 2010 PRO C O 1
ATOM 1581 N N . LEU C 1 11 ? 139.328 43.531 13.170 1.00 20.58 2011 LEU C N 1
ATOM 1582 C CA . LEU C 1 11 ? 139.411 42.447 12.203 1.00 21.79 2011 LEU C CA 1
ATOM 1583 C C . LEU C 1 11 ? 140.840 42.265 11.706 1.00 22.15 2011 LEU C C 1
ATOM 1584 O O . LEU C 1 11 ? 141.546 43.239 11.458 1.00 21.62 2011 LEU C O 1
ATOM 1589 N N . GLY C 1 12 ? 141.261 41.012 11.563 1.00 22.23 2012 GLY C N 1
ATOM 1590 C CA . GLY C 1 12 ? 142.605 40.740 11.085 1.00 21.67 2012 GLY C CA 1
ATOM 1591 C C . GLY C 1 12 ? 143.708 40.908 12.114 1.00 23.00 2012 GLY C C 1
ATOM 1592 O O . GLY C 1 12 ? 144.879 41.025 11.747 1.00 23.76 2012 GLY C O 1
ATOM 1593 N N . THR C 1 13 ? 143.358 40.947 13.398 1.00 22.95 2013 THR C N 1
ATOM 1594 C CA . THR C 1 13 ? 144.396 41.075 14.408 1.00 23.50 2013 THR C CA 1
ATOM 1595 C C . THR C 1 13 ? 145.160 39.764 14.382 1.00 26.27 2013 THR C C 1
ATOM 1596 O O . THR C 1 13 ? 144.708 38.762 13.811 1.00 24.68 2013 THR C O 1
ATOM 1600 N N . CYS C 1 14 ? 146.315 39.762 15.019 1.00 27.16 2014 CYS C N 1
ATOM 1601 C CA . CYS C 1 14 ? 147.137 38.580 15.000 1.00 29.70 2014 CYS C CA 1
ATOM 1602 C C . CYS C 1 14 ? 147.002 37.737 16.270 1.00 28.76 2014 CYS C C 1
ATOM 1603 O O . CYS C 1 14 ? 147.937 37.078 16.708 1.00 30.65 2014 CYS C O 1
ATOM 1606 N N . SER C 1 15 ? 145.804 37.759 16.839 1.00 27.39 2015 SER C N 1
ATOM 1607 C CA . SER C 1 15 ? 145.476 37.004 18.038 1.00 26.04 2015 SER C CA 1
ATOM 1608 C C . SER C 1 15 ? 143.963 36.873 18.116 1.00 24.76 2015 SER C C 1
ATOM 1609 O O . SER C 1 15 ? 143.249 37.769 17.681 1.00 25.44 2015 SER C O 1
ATOM 1612 N N . THR C 1 16 ? 143.477 35.763 18.666 1.00 24.49 2016 THR C N 1
ATOM 1613 C CA . THR C 1 16 ? 142.038 35.557 18.805 1.00 23.81 2016 THR C CA 1
ATOM 1614 C C . THR C 1 16 ? 141.522 36.218 20.084 1.00 24.79 2016 THR C C 1
ATOM 1615 O O . THR C 1 16 ? 140.319 36.281 20.323 1.00 24.55 2016 THR C O 1
ATOM 1619 N N . SER C 1 17 ? 142.444 36.698 20.910 1.00 24.79 2017 SER C N 1
ATOM 1620 C CA . SER C 1 17 ? 142.096 37.383 22.155 1.00 27.39 2017 SER C CA 1
ATOM 1621 C C . SER C 1 17 ? 141.864 38.863 21.817 1.00 26.75 2017 SER C C 1
ATOM 1622 O O . SER C 1 17 ? 142.803 39.575 21.466 1.00 27.47 2017 SER C O 1
ATOM 1625 N N . LEU C 1 18 ? 140.618 39.322 21.933 1.00 27.24 2018 LEU C N 1
ATOM 1626 C CA . LEU C 1 18 ? 140.266 40.700 21.578 1.00 27.16 2018 LEU C CA 1
ATOM 1627 C C . LEU C 1 18 ? 139.856 41.609 22.743 1.00 26.97 2018 LEU C C 1
ATOM 1628 O O . LEU C 1 18 ? 139.465 42.762 22.535 1.00 27.49 2018 LEU C O 1
ATOM 1633 N N . SER C 1 19 ? 139.954 41.096 23.960 1.00 26.48 2019 SER C N 1
ATOM 1634 C CA . SER C 1 19 ? 139.557 41.841 25.152 1.00 26.98 2019 SER C CA 1
ATOM 1635 C C . SER C 1 19 ? 140.181 43.217 25.375 1.00 25.22 2019 SER C C 1
ATOM 1636 O O . SER C 1 19 ? 139.500 44.127 25.841 1.00 23.44 2019 SER C O 1
ATOM 1639 N N . SER C 1 20 ? 141.467 43.367 25.073 1.00 24.52 2020 SER C N 1
ATOM 1640 C CA . SER C 1 20 ? 142.129 44.651 25.256 1.00 25.51 2020 SER C CA 1
ATOM 1641 C C . SER C 1 20 ? 141.566 45.666 24.275 1.00 25.05 2020 SER C C 1
ATOM 1642 O O . SER C 1 20 ? 141.533 46.862 24.558 1.00 26.58 2020 SER C O 1
ATOM 1645 N N . TYR C 1 21 ? 141.133 45.186 23.116 1.00 24.34 2021 TYR C N 1
ATOM 1646 C CA . TYR C 1 21 ? 140.561 46.069 22.110 1.00 25.38 2021 TYR C CA 1
ATOM 1647 C C . TYR C 1 21 ? 139.176 46.516 22.548 1.00 24.64 2021 TYR C C 1
ATOM 1648 O O . TYR C 1 21 ? 138.866 47.707 22.520 1.00 26.51 2021 TYR C O 1
ATOM 1657 N N . VAL C 1 22 ? 138.355 45.561 22.969 1.00 23.81 2022 VAL C N 1
ATOM 1658 C CA . VAL C 1 22 ? 137.005 45.871 23.426 1.00 25.20 2022 VAL C CA 1
ATOM 1659 C C . VAL C 1 22 ? 137.064 46.819 24.624 1.00 24.80 2022 VAL C C 1
ATOM 1660 O O . VAL C 1 22 ? 136.247 47.731 24.747 1.00 24.81 2022 VAL C O 1
ATOM 1664 N N . ALA C 1 23 ? 138.041 46.603 25.500 1.00 24.04 2023 ALA C N 1
ATOM 1665 C CA . ALA C 1 23 ? 138.204 47.449 26.677 1.00 23.06 2023 ALA C CA 1
ATOM 1666 C C . ALA C 1 23 ? 138.494 48.885 26.249 1.00 21.52 2023 ALA C C 1
ATOM 1667 O O . ALA C 1 23 ? 138.030 49.833 26.878 1.00 20.09 2023 ALA C O 1
ATOM 1669 N N . ALA C 1 24 ? 139.262 49.046 25.178 1.00 20.88 2024 ALA C N 1
ATOM 1670 C CA . ALA C 1 24 ? 139.572 50.384 24.678 1.00 22.09 2024 ALA C CA 1
ATOM 1671 C C . ALA C 1 24 ? 138.265 51.044 24.219 1.00 22.60 2024 ALA C C 1
ATOM 1672 O O . ALA C 1 24 ? 138.022 52.221 24.485 1.00 22.03 2024 ALA C O 1
ATOM 1674 N N . ALA C 1 25 ? 137.423 50.271 23.540 1.00 21.49 2025 ALA C N 1
ATOM 1675 C CA . ALA C 1 25 ? 136.139 50.782 23.065 1.00 22.16 2025 ALA C CA 1
ATOM 1676 C C . ALA C 1 25 ? 135.282 51.225 24.250 1.00 21.35 2025 ALA C C 1
ATOM 1677 O O . ALA C 1 25 ? 134.764 52.335 24.265 1.00 20.33 2025 ALA C O 1
ATOM 1679 N N . VAL C 1 26 ? 135.139 50.355 25.245 1.00 23.31 2026 VAL C N 1
ATOM 1680 C CA . VAL C 1 26 ? 134.341 50.679 26.425 1.00 25.11 2026 VAL C CA 1
ATOM 1681 C C . VAL C 1 26 ? 134.892 51.892 27.175 1.00 27.26 2026 VAL C C 1
ATOM 1682 O O . VAL C 1 26 ? 134.134 52.729 27.672 1.00 28.21 2026 VAL C O 1
ATOM 1686 N N . GLU C 1 27 ? 136.214 51.989 27.241 1.00 27.07 2027 GLU C N 1
ATOM 1687 C CA . GLU C 1 27 ? 136.868 53.093 27.928 1.00 28.37 2027 GLU C CA 1
ATOM 1688 C C . GLU C 1 27 ? 136.453 54.448 27.355 1.00 28.51 2027 GLU C C 1
ATOM 1689 O O . GLU C 1 27 ? 136.289 55.421 28.098 1.00 27.47 2027 GLU C O 1
ATOM 1695 N N . ALA C 1 28 ? 136.287 54.513 26.036 1.00 25.26 2028 ALA C N 1
ATOM 1696 C CA . ALA C 1 28 ? 135.891 55.755 25.387 1.00 23.87 2028 ALA C CA 1
ATOM 1697 C C . ALA C 1 28 ? 134.466 56.163 25.782 1.00 23.22 2028 ALA C C 1
ATOM 1698 O O . ALA C 1 28 ? 134.138 57.344 25.815 1.00 22.48 2028 ALA C O 1
ATOM 1700 N N . LEU C 1 29 ? 133.628 55.182 26.089 1.00 23.77 2029 LEU C N 1
ATOM 1701 C CA . LEU C 1 29 ? 132.246 55.450 26.479 1.00 26.04 2029 LEU C CA 1
ATOM 1702 C C . LEU C 1 29 ? 132.147 56.209 27.799 1.00 29.19 2029 LEU C C 1
ATOM 1703 O O . LEU C 1 29 ? 131.152 56.894 28.055 1.00 28.90 2029 LEU C O 1
ATOM 1708 N N . LYS C 1 30 ? 133.181 56.074 28.628 1.00 31.48 2030 LYS C N 1
ATOM 1709 C CA . LYS C 1 30 ? 133.238 56.715 29.941 1.00 34.08 2030 LYS C CA 1
ATOM 1710 C C . LYS C 1 30 ? 133.208 58.238 29.922 1.00 34.94 2030 LYS C C 1
ATOM 1711 O O . LYS C 1 30 ? 132.770 58.868 30.884 1.00 35.69 2030 LYS C O 1
ATOM 1717 N N . LYS C 1 31 ? 133.674 58.828 28.831 1.00 35.93 2031 LYS C N 1
ATOM 1718 C CA . LYS C 1 31 ? 133.702 60.278 28.714 1.00 37.02 2031 LYS C CA 1
ATOM 1719 C C . LYS C 1 31 ? 132.431 60.852 28.110 1.00 36.45 2031 LYS C C 1
ATOM 1720 O O . LYS C 1 31 ? 132.347 62.052 27.850 1.00 38.22 2031 LYS C O 1
ATOM 1726 N N . LEU C 1 32 ? 131.430 60.002 27.912 1.00 35.89 2032 LEU C N 1
ATOM 1727 C CA . LEU C 1 32 ? 130.185 60.445 27.306 1.00 34.21 2032 LEU C CA 1
ATOM 1728 C C . LEU C 1 32 ? 128.955 60.280 28.187 1.00 34.62 2032 LEU C C 1
ATOM 1729 O O . LEU C 1 32 ? 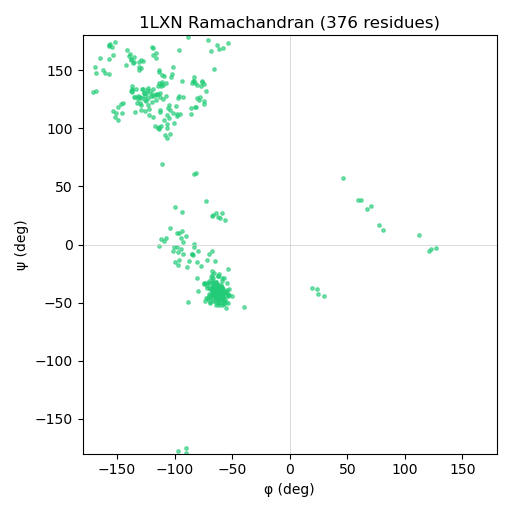128.968 59.537 29.164 1.00 31.87 2032 LEU C O 1
ATOM 1734 N N . ASN C 1 33 ? 127.887 60.984 27.826 1.00 36.10 2033 ASN C N 1
ATOM 1735 C CA . ASN C 1 33 ? 126.648 60.944 28.589 1.00 36.94 2033 ASN C CA 1
ATOM 1736 C C . ASN C 1 33 ? 125.792 59.720 28.258 1.00 35.83 2033 ASN C C 1
ATOM 1737 O O . ASN C 1 33 ? 124.671 59.845 27.767 1.00 35.58 2033 ASN C O 1
ATOM 1742 N N . VAL C 1 34 ? 126.336 58.536 28.510 1.00 34.37 2034 VAL C N 1
ATOM 1743 C CA . VAL C 1 34 ? 125.602 57.301 28.278 1.00 32.85 2034 VAL C CA 1
ATOM 1744 C C . VAL C 1 34 ? 125.872 56.370 29.447 1.00 32.26 2034 VAL C C 1
ATOM 1745 O O . VAL C 1 34 ? 126.845 56.536 30.176 1.00 31.95 2034 VAL C O 1
ATOM 1749 N N . ARG C 1 35 ? 124.987 55.404 29.634 1.00 32.20 2035 ARG C N 1
ATOM 1750 C CA . ARG C 1 35 ? 125.149 54.419 30.685 1.00 32.58 2035 ARG C CA 1
ATOM 1751 C C . ARG C 1 35 ? 125.452 53.129 29.926 1.00 29.70 2035 ARG C C 1
ATOM 1752 O O . ARG C 1 35 ? 124.837 52.855 28.903 1.00 28.97 2035 ARG C O 1
ATOM 1760 N N . TYR C 1 36 ? 126.416 52.350 30.399 1.00 27.92 2036 TYR C N 1
ATOM 1761 C CA . TYR C 1 36 ? 126.759 51.119 29.706 1.00 26.50 2036 TYR C CA 1
ATOM 1762 C C . TYR C 1 36 ? 126.748 49.924 30.640 1.00 26.69 2036 TYR C C 1
ATOM 1763 O O . TYR C 1 36 ? 126.866 50.068 31.852 1.00 26.79 2036 TYR C O 1
ATOM 1772 N N . GLU C 1 37 ? 126.588 48.745 30.057 1.00 27.49 2037 GLU C N 1
ATOM 1773 C CA . GLU C 1 37 ? 126.558 47.497 30.797 1.00 29.17 2037 GLU C CA 1
ATOM 1774 C C . GLU C 1 37 ? 127.226 46.471 29.893 1.00 29.18 2037 GLU C C 1
ATOM 1775 O O . GLU C 1 37 ? 126.787 46.254 28.764 1.00 27.96 2037 GLU C O 1
ATOM 1781 N N . ILE C 1 38 ? 128.296 45.852 30.377 1.00 28.54 2038 ILE C N 1
ATOM 1782 C CA . ILE C 1 38 ? 129.010 44.865 29.584 1.00 27.91 2038 ILE C CA 1
ATOM 1783 C C . ILE C 1 38 ? 128.347 43.498 29.591 1.00 28.33 2038 ILE C C 1
ATOM 1784 O O . ILE C 1 38 ? 128.069 42.943 30.647 1.00 29.04 2038 ILE C O 1
ATOM 1789 N N . SER C 1 39 ? 128.089 42.977 28.395 1.00 29.35 2039 SER C N 1
ATOM 1790 C CA . SER C 1 39 ? 127.490 41.659 28.208 1.00 30.39 2039 SER C CA 1
ATOM 1791 C C . SER C 1 39 ? 128.512 40.784 27.501 1.00 29.77 2039 SER C C 1
ATOM 1792 O O . SER C 1 39 ? 129.435 41.287 26.869 1.00 29.57 2039 SER C O 1
ATOM 1795 N N . GLY C 1 40 ? 128.333 39.474 27.584 1.00 30.08 2040 GLY C N 1
ATOM 1796 C CA . GLY C 1 40 ? 129.275 38.581 26.939 1.00 29.73 2040 GLY C CA 1
ATOM 1797 C C . GLY C 1 40 ? 129.139 38.574 25.432 1.00 28.33 2040 GLY C C 1
ATOM 1798 O O . GLY C 1 40 ? 129.836 37.834 24.751 1.00 29.44 2040 GLY C O 1
ATOM 1807 N N . GLY C 1 42 ? 128.347 41.847 23.721 1.00 27.70 2042 GLY C N 1
ATOM 1808 C CA . GLY C 1 42 ? 128.347 43.239 23.297 1.00 27.15 2042 GLY C CA 1
ATOM 1809 C C . GLY C 1 42 ? 128.037 44.155 24.466 1.00 26.60 2042 GLY C C 1
ATOM 1810 O O . GLY C 1 42 ? 127.629 43.680 25.523 1.00 29.72 2042 GLY C O 1
ATOM 1811 N N . THR C 1 43 ? 128.226 45.460 24.297 1.00 25.41 2043 THR C N 1
ATOM 1812 C CA . THR C 1 43 ? 127.942 46.403 25.379 1.00 24.98 2043 THR C CA 1
ATOM 1813 C C . THR C 1 43 ? 126.539 47.017 25.250 1.00 24.60 2043 THR C C 1
ATOM 1814 O O . THR C 1 43 ? 126.167 47.539 24.201 1.00 21.62 2043 THR C O 1
ATOM 1818 N N . LEU C 1 44 ? 125.767 46.932 26.328 1.00 25.05 2044 LEU C N 1
ATOM 1819 C CA . LEU C 1 44 ? 124.413 47.473 26.366 1.00 26.65 2044 LEU C CA 1
ATOM 1820 C C . LEU C 1 44 ? 124.496 48.953 26.702 1.00 26.36 2044 LEU C C 1
ATOM 1821 O O . LEU C 1 44 ? 125.304 49.357 27.532 1.00 27.21 2044 LEU C O 1
ATOM 1826 N N . LEU C 1 45 ? 123.658 49.756 26.056 1.00 26.54 2045 LEU C N 1
ATOM 1827 C CA . LEU C 1 45 ? 123.667 51.196 26.274 1.00 26.16 2045 LEU C CA 1
ATOM 1828 C C . LEU C 1 45 ? 122.296 51.797 26.540 1.00 26.21 2045 LEU C C 1
ATOM 1829 O O . LEU C 1 45 ? 121.273 51.271 26.099 1.00 25.31 2045 LEU C O 1
ATOM 1834 N N . GLU C 1 46 ? 122.302 52.912 27.268 1.00 25.66 2046 GLU C N 1
ATOM 1835 C CA . GLU C 1 46 ? 121.099 53.677 27.572 1.00 26.03 2046 GLU C CA 1
ATOM 1836 C C . GLU C 1 46 ? 121.503 55.126 27.341 1.00 26.06 2046 GLU C C 1
ATOM 1837 O O . GLU C 1 46 ? 122.510 55.580 27.878 1.00 27.04 2046 GLU C O 1
ATOM 1843 N N . ALA C 1 47 ? 120.736 55.841 26.525 1.00 25.95 2047 ALA C N 1
ATOM 1844 C CA . ALA C 1 47 ? 121.036 57.237 26.226 1.00 28.23 2047 ALA C CA 1
ATOM 1845 C C . ALA C 1 47 ? 119.794 58.122 26.285 1.00 29.70 2047 ALA C C 1
ATOM 1846 O O . ALA C 1 47 ? 118.664 57.649 26.135 1.00 29.17 2047 ALA C O 1
ATOM 1848 N N . GLU C 1 48 ? 120.022 59.414 26.496 1.00 33.89 2048 GLU C N 1
ATOM 1849 C CA . GLU C 1 48 ? 118.948 60.399 26.576 1.00 37.20 2048 GLU C CA 1
ATOM 1850 C C . GLU C 1 48 ? 118.492 60.770 25.166 1.00 36.76 2048 GLU C C 1
ATOM 1851 O O . GLU C 1 48 ? 117.303 60.944 24.918 1.00 35.97 2048 GLU C O 1
ATOM 1857 N N . ASP C 1 49 ? 119.449 60.906 24.250 1.00 35.86 2049 ASP C N 1
ATOM 1858 C CA . ASP C 1 49 ? 119.134 61.272 22.872 1.00 35.63 2049 ASP C CA 1
ATOM 1859 C C . ASP C 1 49 ? 119.985 60.531 21.853 1.00 34.45 2049 ASP C C 1
ATOM 1860 O O . ASP C 1 49 ? 120.991 59.914 22.192 1.00 32.03 2049 ASP C O 1
ATOM 1865 N N . LEU C 1 50 ? 119.580 60.626 20.593 1.00 33.86 2050 LEU C N 1
ATOM 1866 C CA . LEU C 1 50 ? 120.265 59.956 19.499 1.00 33.14 2050 LEU C CA 1
ATOM 1867 C C . LEU C 1 50 ? 121.681 60.463 19.217 1.00 32.81 2050 LEU C C 1
ATOM 1868 O O . LEU C 1 50 ? 122.566 59.668 18.905 1.00 30.58 2050 LEU C O 1
ATOM 1873 N N . ASP C 1 51 ? 121.896 61.774 19.324 1.00 33.92 2051 ASP C N 1
ATOM 1874 C CA . ASP C 1 51 ? 123.216 62.356 19.069 1.00 36.22 2051 ASP C CA 1
ATOM 1875 C C . ASP C 1 51 ? 124.302 61.837 20.005 1.00 34.67 2051 ASP C C 1
ATOM 1876 O O . ASP C 1 51 ? 125.414 61.557 19.564 1.00 33.23 2051 ASP C O 1
ATOM 1881 N N . GLU C 1 52 ? 123.989 61.722 21.292 1.00 34.35 2052 GLU C N 1
ATOM 1882 C CA . GLU C 1 52 ? 124.962 61.224 22.256 1.00 35.96 2052 GLU C CA 1
ATOM 1883 C C . GLU C 1 52 ? 125.286 59.768 21.981 1.00 34.03 2052 GLU C C 1
ATOM 1884 O O . GLU C 1 52 ? 126.418 59.324 22.173 1.00 31.99 2052 GLU C O 1
ATOM 1890 N N . LEU C 1 53 ? 124.287 59.025 21.528 1.00 33.00 2053 LEU C N 1
ATOM 1891 C CA . LEU C 1 53 ? 124.488 57.624 21.214 1.00 32.93 2053 LEU C CA 1
ATOM 1892 C C . LEU C 1 53 ? 125.430 57.519 20.021 1.00 33.32 2053 LEU C C 1
ATOM 1893 O O . LEU C 1 53 ? 126.288 56.642 19.979 1.00 34.56 2053 LEU C O 1
ATOM 1906 N N . GLU C 1 55 ? 127.673 59.783 19.178 1.00 28.11 2055 GLU C N 1
ATOM 1907 C CA . GLU C 1 55 ? 128.996 60.244 19.595 1.00 30.02 2055 GLU C CA 1
ATOM 1908 C C . GLU C 1 55 ? 129.712 59.108 20.317 1.00 27.28 2055 GLU C C 1
ATOM 1909 O O . GLU C 1 55 ? 130.896 58.876 20.100 1.00 25.45 2055 GLU C O 1
ATOM 1915 N N . ALA C 1 56 ? 128.979 58.405 21.174 1.00 26.54 2056 ALA C N 1
ATOM 1916 C CA . ALA C 1 56 ? 129.537 57.288 21.929 1.00 28.00 2056 ALA C CA 1
ATOM 1917 C C . ALA C 1 56 ? 130.020 56.180 20.996 1.00 27.03 2056 ALA C C 1
ATOM 1918 O O . ALA C 1 56 ? 131.093 55.610 21.193 1.00 27.69 2056 ALA C O 1
ATOM 1920 N N . VAL C 1 57 ? 129.229 55.882 19.974 1.00 26.24 2057 VAL C N 1
ATOM 1921 C CA . VAL C 1 57 ? 129.586 54.845 19.019 1.00 25.72 2057 VAL C CA 1
ATOM 1922 C C . VAL C 1 57 ? 130.804 55.261 18.209 1.00 25.89 2057 VAL C C 1
ATOM 1923 O O . VAL C 1 57 ? 131.702 54.457 17.966 1.00 24.68 2057 VAL C O 1
ATOM 1927 N N . LYS C 1 58 ? 130.834 56.518 17.786 1.00 23.90 2058 LYS C N 1
ATOM 1928 C CA . LYS C 1 58 ? 131.968 56.992 17.016 1.00 25.79 2058 LYS C CA 1
ATOM 1929 C C . LYS C 1 58 ? 133.240 56.931 17.865 1.00 25.15 2058 LYS C C 1
ATOM 1930 O O . LYS C 1 58 ? 134.290 56.515 17.384 1.00 24.53 2058 LYS C O 1
ATOM 1936 N N . ALA C 1 59 ? 133.134 57.327 19.129 1.00 23.05 2059 ALA C N 1
ATOM 1937 C CA . ALA C 1 59 ? 134.284 57.322 20.028 1.00 22.75 2059 ALA C CA 1
ATOM 1938 C C . ALA C 1 59 ? 134.820 55.918 20.288 1.00 21.93 2059 ALA C C 1
ATOM 1939 O O . ALA C 1 59 ? 136.030 55.711 20.296 1.00 23.91 2059 ALA C O 1
ATOM 1941 N N . ALA C 1 60 ? 133.924 54.961 20.512 1.00 19.51 2060 ALA C N 1
ATOM 1942 C CA . ALA C 1 60 ? 134.323 53.581 20.771 1.00 19.75 2060 ALA C CA 1
ATOM 1943 C C . ALA C 1 60 ? 135.052 53.034 19.549 1.00 21.23 2060 ALA C C 1
ATOM 1944 O O . ALA C 1 60 ? 136.128 52.434 19.659 1.00 21.52 2060 ALA C O 1
ATOM 1946 N N . HIS C 1 61 ? 134.445 53.251 18.387 1.00 20.29 2061 HIS C N 1
ATOM 1947 C CA . HIS C 1 61 ? 134.992 52.824 17.110 1.00 20.99 2061 HIS C CA 1
ATOM 1948 C C . HIS C 1 61 ? 136.396 53.423 16.928 1.00 22.87 2061 HIS C C 1
ATOM 1949 O O . HIS C 1 61 ? 137.351 52.705 16.625 1.00 22.03 2061 HIS C O 1
ATOM 1956 N N . GLU C 1 62 ? 136.509 54.737 17.121 1.00 22.96 2062 GLU C N 1
ATOM 1957 C CA . GLU C 1 62 ? 137.785 55.439 16.979 1.00 26.01 2062 GLU C CA 1
ATOM 1958 C C . GLU C 1 62 ? 138.848 54.892 17.937 1.00 25.83 2062 GLU C C 1
ATOM 1959 O O . GLU C 1 62 ? 140.023 54.801 17.582 1.00 26.58 2062 GLU C O 1
ATOM 1965 N N . ALA C 1 63 ? 138.433 54.536 19.150 1.00 23.51 2063 ALA C N 1
ATOM 1966 C CA . ALA C 1 63 ? 139.358 54.011 20.150 1.00 23.01 2063 ALA C CA 1
ATOM 1967 C C . ALA C 1 63 ? 140.032 52.731 19.670 1.00 23.05 2063 ALA C C 1
ATOM 1968 O O . ALA C 1 63 ? 141.220 52.528 19.903 1.00 22.32 2063 ALA C O 1
ATOM 1970 N N . VAL C 1 64 ? 139.277 51.861 19.004 1.00 22.91 2064 VAL C N 1
ATOM 1971 C CA . VAL C 1 64 ? 139.857 50.619 18.516 1.00 23.22 2064 VAL C CA 1
ATOM 1972 C C . VAL C 1 64 ? 140.814 50.890 17.357 1.00 24.26 2064 VAL C C 1
ATOM 1973 O O . VAL C 1 64 ? 141.815 50.198 17.197 1.00 25.52 2064 VAL C O 1
ATOM 1977 N N . LEU C 1 65 ? 140.522 51.908 16.555 1.00 26.14 2065 LEU C N 1
ATOM 1978 C CA . LEU C 1 65 ? 141.419 52.257 15.460 1.00 26.49 2065 LEU C CA 1
ATOM 1979 C C . LEU C 1 65 ? 142.686 52.815 16.106 1.00 28.66 2065 LEU C C 1
ATOM 1980 O O . LEU C 1 65 ? 143.798 52.439 15.745 1.00 28.69 2065 LEU C O 1
ATOM 1985 N N . GLN C 1 66 ? 142.505 53.703 17.079 1.00 29.57 2066 GLN C N 1
ATOM 1986 C CA . GLN C 1 66 ? 143.630 54.320 17.780 1.00 32.12 2066 GLN C CA 1
ATOM 1987 C C . GLN C 1 66 ? 144.528 53.282 18.451 1.00 30.39 2066 GLN C C 1
ATOM 1988 O O . GLN C 1 66 ? 145.751 53.421 18.449 1.00 30.98 2066 GLN C O 1
ATOM 1994 N N . ALA C 1 67 ? 143.922 52.239 19.010 1.00 27.82 2067 ALA C N 1
ATOM 1995 C CA . ALA C 1 67 ? 144.676 51.188 19.680 1.00 26.68 2067 ALA C CA 1
ATOM 1996 C C . ALA C 1 67 ? 145.532 50.368 18.717 1.00 27.88 2067 ALA C C 1
ATOM 1997 O O . ALA C 1 67 ? 146.295 49.505 19.148 1.00 28.29 2067 ALA C O 1
ATOM 1999 N N . GLY C 1 68 ? 145.400 50.619 17.417 1.00 27.86 2068 GLY C N 1
ATOM 2000 C CA . GLY C 1 68 ? 146.212 49.885 16.458 1.00 29.10 2068 GLY C CA 1
ATOM 2001 C C . GLY C 1 68 ? 145.519 49.054 15.389 1.00 29.34 2068 GLY C C 1
ATOM 2002 O O . GLY C 1 68 ? 146.186 48.512 14.511 1.00 30.69 2068 GLY C O 1
ATOM 2003 N N . SER C 1 69 ? 144.197 48.941 15.436 1.00 28.45 2069 SER C N 1
ATOM 2004 C CA . SER C 1 69 ? 143.494 48.143 14.432 1.00 26.23 2069 SER C CA 1
ATOM 2005 C C . SER C 1 69 ? 143.387 48.876 13.093 1.00 25.12 2069 SER C C 1
ATOM 2006 O O . SER C 1 69 ? 143.155 50.085 13.053 1.00 24.98 2069 SER C O 1
ATOM 2009 N N . ASP C 1 70 ? 143.566 48.145 11.998 1.00 24.16 2070 ASP C N 1
ATOM 2010 C CA . ASP C 1 70 ? 143.486 48.728 10.662 1.00 24.41 2070 ASP C CA 1
ATOM 2011 C C . ASP C 1 70 ? 142.146 48.419 10.005 1.00 23.81 2070 ASP C C 1
ATOM 2012 O O . ASP C 1 70 ? 141.846 48.902 8.912 1.00 23.10 2070 ASP C O 1
ATOM 2017 N N . ARG C 1 71 ? 141.342 47.606 10.674 1.00 21.54 2071 ARG C N 1
ATOM 2018 C CA . ARG C 1 71 ? 140.037 47.262 10.149 1.00 19.72 2071 ARG C CA 1
ATOM 2019 C C . ARG C 1 71 ? 139.101 46.963 11.299 1.00 19.97 2071 ARG C C 1
ATOM 2020 O O . ARG C 1 71 ? 139.227 45.938 11.979 1.00 19.35 2071 ARG C O 1
ATOM 2028 N N . VAL C 1 72 ? 138.154 47.868 11.511 1.00 19.31 2072 VAL C N 1
ATOM 2029 C CA . VAL C 1 72 ? 137.209 47.713 12.593 1.00 19.41 2072 VAL C CA 1
ATOM 2030 C C . VAL C 1 72 ? 135.790 47.472 12.108 1.00 20.71 2072 VAL C C 1
ATOM 2031 O O . VAL C 1 72 ? 135.272 48.197 11.249 1.00 20.61 2072 VAL C O 1
ATOM 2035 N N . TYR C 1 73 ? 135.174 46.438 12.670 1.00 21.76 2073 TYR C N 1
ATOM 2036 C CA . TYR C 1 73 ? 133.805 46.067 12.341 1.00 21.44 2073 TYR C CA 1
ATOM 2037 C C . TYR C 1 73 ? 132.927 46.474 13.520 1.00 21.04 2073 TYR C C 1
ATOM 2038 O O . TYR C 1 73 ? 133.011 45.883 14.603 1.00 19.69 2073 TYR C O 1
ATOM 2047 N N . THR C 1 74 ? 132.081 47.478 13.310 1.00 20.80 2074 THR C N 1
ATOM 2048 C CA . THR C 1 74 ? 131.218 47.967 14.376 1.00 19.15 2074 THR C CA 1
ATOM 2049 C C . THR C 1 74 ? 129.756 47.721 14.098 1.00 19.59 2074 THR C C 1
ATOM 2050 O O . THR C 1 74 ? 129.266 47.927 12.988 1.00 19.78 2074 THR C O 1
ATOM 2054 N N . THR C 1 75 ? 129.059 47.277 15.130 1.00 19.56 2075 THR C N 1
ATOM 2055 C CA . THR C 1 75 ? 127.649 46.969 15.019 1.00 22.52 2075 THR C CA 1
ATOM 2056 C C . THR C 1 75 ? 126.860 47.704 16.097 1.00 22.74 2075 THR C C 1
ATOM 2057 O O . THR C 1 75 ? 127.218 47.668 17.275 1.00 21.06 2075 THR C O 1
ATOM 2061 N N . LEU C 1 76 ? 125.795 48.380 15.676 1.00 22.66 2076 LEU C N 1
ATOM 2062 C CA . LEU C 1 76 ? 124.942 49.133 16.586 1.00 22.71 2076 LEU C CA 1
ATOM 2063 C C . LEU C 1 76 ? 123.475 48.787 16.376 1.00 24.22 2076 LEU C C 1
ATOM 2064 O O . LEU C 1 76 ? 122.964 48.851 15.256 1.00 25.40 2076 LEU C O 1
ATOM 2069 N N . LYS C 1 77 ? 122.813 48.412 17.464 1.00 24.60 2077 LYS C N 1
ATOM 2070 C CA . LYS C 1 77 ? 121.397 48.072 17.460 1.00 25.23 2077 LYS C CA 1
ATOM 2071 C C . LYS C 1 77 ? 120.733 49.111 18.339 1.00 23.04 2077 LYS C C 1
ATOM 2072 O O . LYS C 1 77 ? 121.115 49.285 19.491 1.00 23.72 2077 LYS C O 1
ATOM 2078 N N . ILE C 1 78 ? 119.745 49.803 17.795 1.00 21.35 2078 ILE C N 1
ATOM 2079 C CA . ILE C 1 78 ? 119.046 50.835 18.541 1.00 21.50 2078 ILE C CA 1
ATOM 2080 C C . ILE C 1 78 ? 117.566 50.502 18.669 1.00 21.19 2078 ILE C C 1
ATOM 2081 O O . ILE C 1 78 ? 116.914 50.183 17.682 1.00 21.10 2078 ILE C O 1
ATOM 2086 N N . ASP C 1 79 ? 117.047 50.554 19.887 1.00 23.36 2079 ASP C N 1
ATOM 2087 C CA . ASP C 1 79 ? 115.626 50.321 20.121 1.00 23.89 2079 ASP C CA 1
ATOM 2088 C C . ASP C 1 79 ? 115.125 51.645 20.687 1.00 23.76 2079 ASP C C 1
ATOM 2089 O O . ASP C 1 79 ? 115.348 51.964 21.861 1.00 22.04 2079 ASP C O 1
ATOM 2094 N N . ASP C 1 80 ? 114.467 52.417 19.825 1.00 22.11 2080 ASP C N 1
ATOM 2095 C CA . ASP C 1 80 ? 113.964 53.739 20.174 1.00 22.63 2080 ASP C CA 1
ATOM 2096 C C . ASP C 1 80 ? 112.445 53.763 20.335 1.00 24.40 2080 ASP C C 1
ATOM 2097 O O . ASP C 1 80 ? 111.710 53.981 19.366 1.00 24.79 2080 ASP C O 1
ATOM 2102 N N . ARG C 1 81 ? 111.976 53.552 21.561 1.00 24.71 2081 ARG C N 1
ATOM 2103 C CA . ARG C 1 81 ? 110.542 53.541 21.828 1.00 27.27 2081 ARG C CA 1
ATOM 2104 C C . ARG C 1 81 ? 110.063 54.883 22.378 1.00 28.46 2081 ARG C C 1
ATOM 2105 O O . ARG C 1 81 ? 110.399 55.261 23.496 1.00 28.67 2081 ARG C O 1
ATOM 2113 N N . ARG C 1 82 ? 109.265 55.592 21.588 1.00 30.30 2082 ARG C N 1
ATOM 2114 C CA . ARG C 1 82 ? 108.771 56.912 21.969 1.00 32.05 2082 ARG C CA 1
ATOM 2115 C C . ARG C 1 82 ? 107.408 56.955 22.669 1.00 33.01 2082 ARG C C 1
ATOM 2116 O O . ARG C 1 82 ? 106.998 58.013 23.143 1.00 32.32 2082 ARG C O 1
ATOM 2124 N N . ASP C 1 83 ? 106.707 55.827 22.738 1.00 32.35 2083 ASP C N 1
ATOM 2125 C CA . ASP C 1 83 ? 105.394 55.806 23.381 1.00 34.53 2083 ASP C CA 1
ATOM 2126 C C . ASP C 1 83 ? 105.423 55.163 24.765 1.00 36.56 2083 ASP C C 1
ATOM 2127 O O . ASP C 1 83 ? 104.379 54.827 25.326 1.00 37.77 2083 ASP C O 1
ATOM 2132 N N . ALA C 1 84 ? 106.625 54.994 25.304 1.00 36.86 2084 ALA C N 1
ATOM 2133 C CA . ALA C 1 84 ? 106.810 54.405 26.625 1.00 37.99 2084 ALA C CA 1
ATOM 2134 C C . ALA C 1 84 ? 108.263 54.603 27.034 1.00 39.11 2084 ALA C C 1
ATOM 2135 O O . ALA C 1 84 ? 109.142 54.709 26.180 1.00 39.66 2084 ALA C O 1
ATOM 2137 N N . ASP C 1 85 ? 108.518 54.669 28.334 1.00 40.21 2085 ASP C N 1
ATOM 2138 C CA . ASP C 1 85 ? 109.881 54.850 28.810 1.00 41.82 2085 ASP C CA 1
ATOM 2139 C C . ASP C 1 85 ? 110.381 53.540 29.404 1.00 41.21 2085 ASP C C 1
ATOM 2140 O O . ASP C 1 85 ? 110.006 53.168 30.516 1.00 42.18 2085 ASP C O 1
ATOM 2145 N N . ARG C 1 86 ? 111.230 52.839 28.662 1.00 38.41 2086 ARG C N 1
ATOM 2146 C CA . ARG C 1 86 ? 111.742 51.566 29.135 1.00 36.47 2086 ARG C CA 1
ATOM 2147 C C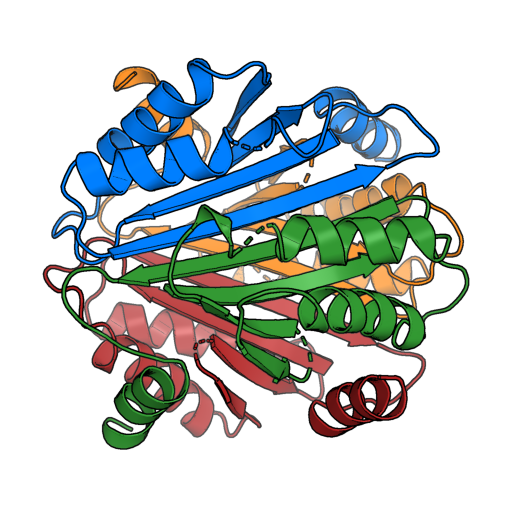 . ARG C 1 86 ? 113.260 51.461 29.044 1.00 36.37 2086 ARG C C 1
ATOM 2148 O O . ARG C 1 86 ? 113.843 51.611 27.964 1.00 36.23 2086 ARG C O 1
ATOM 2156 N N . GLY C 1 87 ? 113.895 51.216 30.188 1.00 32.47 2087 GLY C N 1
ATOM 2157 C CA . GLY C 1 87 ? 115.334 51.050 30.214 1.00 30.08 2087 GLY C CA 1
ATOM 2158 C C . GLY C 1 87 ? 115.658 49.578 30.017 1.00 29.25 2087 GLY 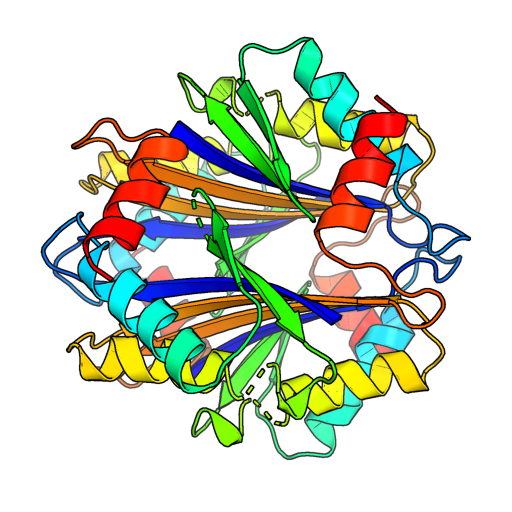C C 1
ATOM 2159 O O . GLY C 1 87 ? 114.761 48.770 29.775 1.00 28.84 2087 GLY C O 1
ATOM 2160 N N . LEU C 1 88 ? 116.933 49.220 30.120 1.00 29.20 2088 LEU C N 1
ATOM 2161 C CA . LEU C 1 88 ? 117.352 47.831 29.947 1.00 30.80 2088 LEU C CA 1
ATOM 2162 C C . LEU C 1 88 ? 116.679 46.907 30.960 1.00 31.99 2088 LEU C C 1
ATOM 2163 O O . LEU C 1 88 ? 116.207 45.824 30.606 1.00 31.68 2088 LEU C O 1
ATOM 2168 N N . ARG C 1 89 ? 116.641 47.337 32.218 1.00 33.63 2089 ARG C N 1
ATOM 2169 C CA . ARG C 1 89 ? 116.016 46.545 33.274 1.00 36.19 2089 ARG C CA 1
ATOM 2170 C C . ARG C 1 89 ? 114.522 46.348 33.005 1.00 34.71 2089 ARG C C 1
ATOM 2171 O O . ARG C 1 89 ? 114.015 45.233 33.112 1.00 35.20 2089 ARG C O 1
ATOM 2179 N N . ASP C 1 90 ? 113.824 47.425 32.644 1.00 32.91 2090 ASP C N 1
ATOM 2180 C CA . ASP C 1 90 ? 112.393 47.343 32.358 1.00 32.58 2090 ASP C CA 1
ATOM 2181 C C . ASP C 1 90 ? 112.100 46.313 31.269 1.00 32.30 2090 ASP C C 1
ATOM 2182 O O . ASP C 1 90 ? 111.189 45.497 31.403 1.00 32.62 2090 ASP C O 1
ATOM 2187 N N . LYS C 1 91 ? 112.870 46.357 30.188 1.00 30.55 2091 LYS C N 1
ATOM 2188 C CA . LYS C 1 91 ? 112.667 45.423 29.092 1.00 30.23 2091 LYS C CA 1
ATOM 2189 C C . LYS C 1 91 ? 112.883 43.980 29.536 1.00 30.72 2091 LYS C C 1
ATOM 2190 O O . LYS C 1 91 ? 112.129 43.092 29.149 1.00 30.19 2091 LYS C O 1
ATOM 2196 N N . VAL C 1 92 ? 113.909 43.746 30.347 1.00 31.76 2092 VAL C N 1
ATOM 2197 C CA . VAL C 1 92 ? 114.188 42.397 30.832 1.00 33.05 2092 VAL C CA 1
ATOM 2198 C C . VAL C 1 92 ? 113.006 41.870 31.644 1.00 34.72 2092 VAL C C 1
ATOM 2199 O O . VAL C 1 92 ? 112.545 40.745 31.431 1.00 34.32 2092 VAL C O 1
ATOM 2203 N N . GLU C 1 93 ? 112.518 42.689 32.571 1.00 35.79 2093 GLU C N 1
ATOM 2204 C CA . GLU C 1 93 ? 111.401 42.295 33.421 1.00 38.34 2093 GLU C CA 1
ATOM 2205 C C . GLU C 1 93 ? 110.103 42.061 32.662 1.00 38.51 2093 GLU C C 1
ATOM 2206 O O . GLU C 1 93 ? 109.333 41.163 33.011 1.00 38.52 2093 GLU C O 1
ATOM 2212 N N . SER C 1 94 ? 109.857 42.858 31.626 1.00 37.13 2094 SER C N 1
ATOM 2213 C CA . SER C 1 94 ? 108.640 42.699 30.838 1.00 38.65 2094 SER C CA 1
ATOM 2214 C C . SER C 1 94 ? 108.565 41.303 30.240 1.00 38.05 2094 SER C C 1
ATOM 2215 O O . SER C 1 94 ? 107.477 40.781 30.000 1.00 38.29 2094 SER C O 1
ATOM 2218 N N . VAL C 1 95 ? 109.723 40.702 29.994 1.00 38.36 2095 VAL C N 1
ATOM 2219 C CA . VAL C 1 95 ? 109.766 39.359 29.435 1.00 39.98 2095 VAL C CA 1
ATOM 2220 C C . VAL C 1 95 ? 109.740 38.309 30.545 1.00 41.41 2095 VAL C C 1
ATOM 2221 O O . VAL C 1 95 ? 108.942 37.373 30.500 1.00 40.65 2095 VAL C O 1
ATOM 2225 N N . LYS C 1 96 ? 110.609 38.472 31.541 1.00 43.66 2096 LYS C N 1
ATOM 2226 C CA . LYS C 1 96 ? 110.682 37.531 32.661 1.00 46.65 2096 LYS C CA 1
ATOM 2227 C C . LYS C 1 96 ? 109.347 37.276 33.357 1.00 47.59 2096 LYS C C 1
ATOM 2228 O O . LYS C 1 96 ? 109.014 36.134 33.672 1.00 47.86 2096 LYS C O 1
ATOM 2234 N N . GLU C 1 97 ? 108.591 38.343 33.597 1.00 48.84 2097 GLU C N 1
ATOM 2235 C CA . GLU C 1 97 ? 107.307 38.242 34.279 1.00 49.83 2097 GLU C CA 1
ATOM 2236 C C . GLU C 1 97 ? 106.252 37.505 33.462 1.00 50.87 2097 GLU C C 1
ATOM 2237 O O . GLU C 1 97 ? 105.318 36.932 34.021 1.00 51.22 2097 GLU C O 1
ATOM 2243 N N . LYS C 1 98 ? 106.397 37.523 32.141 1.00 51.40 2098 LYS C N 1
ATOM 2244 C CA . LYS C 1 98 ? 105.432 36.861 31.271 1.00 52.83 2098 LYS C CA 1
ATOM 2245 C C . LYS C 1 98 ? 105.840 35.440 30.935 1.00 54.45 2098 LYS C C 1
ATOM 2246 O O . LYS C 1 98 ? 105.153 34.753 30.179 1.00 55.64 2098 LYS C O 1
ATOM 2252 N N . ILE C 1 99 ? 106.953 34.998 31.504 1.00 56.22 2099 ILE C N 1
ATOM 2253 C CA . ILE C 1 99 ? 107.456 33.664 31.230 1.00 58.09 2099 ILE C CA 1
ATOM 2254 C C . ILE C 1 99 ? 106.350 32.613 31.245 1.00 59.36 2099 ILE C C 1
ATOM 2255 O O . ILE C 1 99 ? 105.776 32.290 30.202 1.00 60.54 2099 ILE C O 1
ATOM 2268 N N . ILE D 1 2 ? 130.122 27.536 22.643 1.00 42.12 3002 ILE D N 1
ATOM 2269 C CA . ILE D 1 2 ? 129.715 28.529 21.661 1.00 37.09 3002 ILE D CA 1
ATOM 2270 C C . ILE D 1 2 ? 128.837 29.558 22.352 1.00 34.13 3002 ILE D C 1
ATOM 2271 O O . ILE D 1 2 ? 127.894 29.212 23.059 1.00 32.89 3002 ILE D O 1
ATOM 2276 N N . THR D 1 3 ? 129.158 30.827 22.156 1.00 29.70 3003 THR D N 1
ATOM 2277 C CA . THR D 1 3 ? 128.385 31.884 22.771 1.00 28.38 3003 THR D CA 1
ATOM 2278 C C . THR D 1 3 ? 127.579 32.608 21.688 1.00 27.30 3003 THR D C 1
ATOM 2279 O O . THR D 1 3 ? 128.024 32.735 20.543 1.00 26.12 3003 THR D O 1
ATOM 2283 N N . ALA D 1 4 ? 126.378 33.059 22.034 1.00 26.05 3004 ALA D N 1
ATOM 2284 C CA . ALA D 1 4 ? 125.540 33.726 21.046 1.00 26.26 3004 ALA D CA 1
ATOM 2285 C C . ALA D 1 4 ? 124.479 34.648 21.622 1.00 25.46 3004 ALA D C 1
ATOM 2286 O O . ALA D 1 4 ? 124.252 34.698 22.827 1.00 26.53 3004 ALA D O 1
ATOM 2288 N N . GLU D 1 5 ? 123.846 35.396 20.731 1.00 26.16 3005 GLU D N 1
ATOM 2289 C CA . GLU D 1 5 ? 122.780 36.309 21.101 1.00 26.69 3005 GLU D CA 1
ATOM 2290 C C . GLU D 1 5 ? 121.681 36.156 20.064 1.00 24.84 3005 GLU D C 1
ATOM 2291 O O . GLU D 1 5 ? 121.939 36.127 18.861 1.00 24.78 3005 GLU D O 1
ATOM 2297 N N . LEU D 1 6 ? 120.452 36.050 20.549 1.00 24.30 3006 LEU D N 1
ATOM 2298 C CA . LEU D 1 6 ? 119.303 35.851 19.688 1.00 24.03 3006 LEU D CA 1
ATOM 2299 C C . LEU D 1 6 ? 118.203 36.875 19.916 1.00 24.85 3006 LEU D C 1
ATOM 2300 O O . LEU D 1 6 ? 117.790 37.121 21.049 1.00 23.17 3006 LEU D O 1
ATOM 2305 N N . THR D 1 7 ? 117.740 37.469 18.822 1.00 25.38 3007 THR D N 1
ATOM 2306 C CA . THR D 1 7 ? 116.656 38.438 18.862 1.00 25.44 3007 THR D CA 1
ATOM 2307 C C . THR D 1 7 ? 115.579 37.973 17.882 1.00 25.00 3007 THR D C 1
ATOM 2308 O O . THR D 1 7 ? 115.871 37.671 16.721 1.00 24.01 3007 THR D O 1
ATOM 2312 N N . VAL D 1 8 ? 114.343 37.886 18.361 1.00 25.02 3008 VAL D N 1
ATOM 2313 C CA . VAL D 1 8 ? 113.214 37.470 17.527 1.00 24.46 3008 VAL D CA 1
ATOM 2314 C C . VAL D 1 8 ? 112.168 38.566 17.655 1.00 23.25 3008 VAL D C 1
ATOM 2315 O O . VAL D 1 8 ? 111.632 38.793 18.738 1.00 23.54 3008 VAL D O 1
ATOM 2319 N N . ILE D 1 9 ? 111.888 39.247 16.550 1.00 22.65 3009 ILE D N 1
ATOM 2320 C CA . ILE D 1 9 ? 110.950 40.367 16.564 1.00 23.62 3009 ILE D CA 1
ATOM 2321 C C . ILE D 1 9 ? 109.788 40.271 15.576 1.00 23.03 3009 ILE D C 1
ATOM 2322 O O . ILE D 1 9 ? 109.989 40.135 14.368 1.00 21.48 3009 ILE D O 1
ATOM 2327 N N . PRO D 1 10 ? 108.551 40.349 16.085 1.00 23.12 3010 PRO D N 1
ATOM 2328 C CA . PRO D 1 10 ? 107.371 40.281 15.219 1.00 23.12 3010 PRO D CA 1
ATOM 2329 C C . PRO D 1 10 ? 107.199 41.650 14.541 1.00 22.49 3010 PRO D C 1
ATOM 2330 O O . PRO D 1 10 ? 107.185 42.683 15.208 1.00 22.65 3010 PRO D O 1
ATOM 2334 N N . LEU D 1 11 ? 107.091 41.653 13.217 1.00 22.32 3011 LEU D N 1
ATOM 2335 C CA . LEU D 1 11 ? 106.940 42.888 12.447 1.00 22.21 3011 LEU D CA 1
ATOM 2336 C C . LEU D 1 11 ? 105.498 43.106 11.980 1.00 23.29 3011 LEU D C 1
ATOM 2337 O O . LEU D 1 11 ? 104.805 42.147 11.645 1.00 21.89 3011 LEU D O 1
ATOM 2342 N N . GLY D 1 12 ? 105.052 44.365 11.959 1.00 23.89 3012 GLY D N 1
ATOM 2343 C CA . GLY D 1 12 ? 103.702 44.669 11.507 1.00 23.74 3012 GLY D CA 1
ATOM 2344 C C . GLY D 1 12 ? 102.630 44.446 12.556 1.00 26.14 3012 GLY D C 1
ATOM 2345 O O . GLY D 1 12 ? 101.434 44.420 12.263 1.00 26.21 3012 GLY D O 1
ATOM 2346 N N . THR D 1 13 ? 103.082 44.270 13.790 1.00 25.95 3013 THR D N 1
ATOM 2347 C CA . THR D 1 13 ? 102.219 44.060 14.938 1.00 25.41 3013 THR D CA 1
ATOM 2348 C C . THR D 1 13 ? 101.402 45.338 15.189 1.00 25.16 3013 THR D C 1
ATOM 2349 O O . THR D 1 13 ? 101.857 46.434 14.875 1.00 23.02 3013 THR D O 1
ATOM 2353 N N . CYS D 1 14 ? 100.202 45.200 15.748 1.00 23.94 3014 CYS D N 1
ATOM 2354 C CA . CYS D 1 14 ? 99.361 46.366 16.000 1.00 25.84 3014 CYS D CA 1
ATOM 2355 C C . CYS D 1 14 ? 99.528 46.926 17.407 1.00 26.53 3014 CYS D C 1
ATOM 2356 O O . CYS D 1 14 ? 98.616 47.538 17.961 1.00 28.92 3014 CYS D O 1
ATOM 2359 N N . SER D 1 15 ? 100.711 46.719 17.971 1.00 26.43 3015 SER D N 1
ATOM 2360 C CA . SER D 1 15 ? 101.040 47.217 19.303 1.00 25.95 3015 SER D CA 1
ATOM 2361 C C . SER D 1 15 ? 102.549 47.335 19.427 1.00 25.41 3015 SER D C 1
ATOM 2362 O O . SER D 1 15 ? 103.284 46.543 18.846 1.00 25.20 3015 SER D O 1
ATOM 2365 N N . THR D 1 16 ? 103.016 48.318 20.186 1.00 25.83 3016 THR D N 1
ATOM 2366 C CA . THR D 1 16 ? 104.448 48.498 20.376 1.00 26.11 3016 THR D CA 1
ATOM 2367 C C . THR D 1 16 ? 104.976 47.597 21.496 1.00 28.06 3016 THR D C 1
ATOM 2368 O O . THR D 1 16 ? 106.188 47.497 21.700 1.00 27.39 3016 THR D O 1
ATOM 2372 N N . SER D 1 17 ? 104.067 46.951 22.224 1.00 28.19 3017 SER D N 1
ATOM 2373 C CA . SER D 1 17 ? 104.455 46.038 23.300 1.00 30.09 3017 SER D CA 1
ATOM 2374 C C . SER D 1 17 ? 104.702 44.681 22.661 1.00 29.40 3017 SER D C 1
ATOM 2375 O O . SER D 1 17 ? 103.789 44.081 22.099 1.00 30.25 3017 SER D O 1
ATOM 2378 N N . LEU D 1 18 ? 105.934 44.193 22.751 1.00 29.98 3018 LEU D N 1
ATOM 2379 C CA . LEU D 1 18 ? 106.279 42.917 22.137 1.00 31.27 3018 LEU D CA 1
ATOM 2380 C C . LEU D 1 18 ? 106.628 41.823 23.144 1.00 30.35 3018 LEU D C 1
ATOM 2381 O O . LEU D 1 18 ? 106.907 40.692 22.757 1.00 30.45 3018 LEU D O 1
ATOM 2386 N N . SER D 1 19 ? 106.597 42.167 24.429 1.00 31.38 3019 SER D N 1
ATOM 2387 C CA . SER D 1 19 ? 106.903 41.233 25.518 1.00 32.65 3019 SER D CA 1
ATOM 2388 C C . SER D 1 19 ? 106.360 39.824 25.342 1.00 31.79 3019 SER D C 1
ATOM 2389 O O . SER D 1 19 ? 107.102 38.851 25.451 1.00 32.35 3019 SER D O 1
ATOM 2392 N N . SER D 1 20 ? 105.058 39.720 25.098 1.00 31.89 3020 SER D N 1
ATOM 2393 C CA . SER D 1 20 ? 104.408 38.428 24.931 1.00 31.89 3020 SER D CA 1
ATOM 2394 C C . SER D 1 20 ? 105.067 37.592 23.855 1.00 32.50 3020 SER D C 1
ATOM 2395 O O . SER D 1 20 ? 105.282 36.392 24.033 1.00 34.11 3020 SER D O 1
ATOM 2398 N N . TYR D 1 21 ? 105.383 38.225 22.734 1.00 31.64 3021 TYR D N 1
ATOM 2399 C CA . TYR D 1 21 ? 106.016 37.519 21.630 1.00 32.48 3021 TYR D CA 1
ATOM 2400 C C . TYR D 1 21 ? 107.427 37.055 21.993 1.00 31.65 3021 TYR D C 1
ATOM 2401 O O . TYR D 1 21 ? 107.815 35.926 21.694 1.00 30.92 3021 TYR D O 1
ATOM 2410 N N . VAL D 1 22 ? 108.189 37.920 22.651 1.00 30.88 3022 VAL D N 1
ATOM 2411 C CA . VAL D 1 22 ? 109.543 37.565 23.044 1.00 31.41 3022 VAL D CA 1
ATOM 2412 C C . VAL D 1 22 ? 109.515 36.446 24.090 1.00 31.67 3022 VAL D C 1
ATOM 2413 O O . VAL D 1 22 ? 110.366 35.555 24.079 1.00 31.28 3022 VAL D O 1
ATOM 2417 N N . ALA D 1 23 ? 108.525 36.485 24.981 1.00 31.66 3023 ALA D N 1
ATOM 2418 C CA . ALA D 1 23 ? 108.393 35.469 26.027 1.00 31.50 3023 ALA D CA 1
ATOM 2419 C C . ALA D 1 23 ? 108.131 34.108 25.402 1.00 30.84 3023 ALA D C 1
ATOM 2420 O O . ALA D 1 23 ? 108.623 33.092 25.883 1.00 31.33 3023 ALA D O 1
ATOM 2422 N N . ALA D 1 24 ? 107.354 34.091 24.326 1.00 30.77 3024 ALA D N 1
ATOM 2423 C CA . ALA D 1 24 ? 107.056 32.843 23.639 1.00 31.47 3024 ALA D CA 1
ATOM 2424 C C . ALA D 1 24 ? 108.345 32.304 23.031 1.00 32.29 3024 ALA D C 1
ATOM 2425 O O . ALA D 1 24 ? 108.544 31.093 22.942 1.00 34.00 3024 ALA D O 1
ATOM 2427 N N . ALA D 1 25 ? 109.221 33.209 22.612 1.00 33.00 3025 ALA D N 1
ATOM 2428 C CA . ALA D 1 25 ? 110.497 32.813 22.025 1.00 33.58 3025 ALA D CA 1
ATOM 2429 C C . ALA D 1 25 ? 111.388 32.206 23.107 1.00 32.68 3025 ALA D C 1
ATOM 2430 O O . ALA D 1 25 ? 111.953 31.131 22.931 1.00 31.19 3025 ALA D O 1
ATOM 2432 N N . VAL D 1 26 ? 111.506 32.905 24.229 1.00 33.31 3026 VAL D N 1
ATOM 2433 C CA . VAL D 1 26 ? 112.324 32.429 25.335 1.00 34.84 3026 VAL D CA 1
ATOM 2434 C C . VAL D 1 26 ? 111.750 31.131 25.905 1.00 36.89 3026 VAL D C 1
ATOM 2435 O O . VAL D 1 26 ? 112.487 30.184 26.195 1.00 35.77 3026 VAL D O 1
ATOM 2439 N N . GLU D 1 27 ? 110.430 31.091 26.056 1.00 37.86 3027 GLU D N 1
ATOM 2440 C CA . GLU D 1 27 ? 109.762 29.909 26.582 1.00 39.38 3027 GLU D CA 1
ATOM 2441 C C . GLU D 1 27 ? 110.168 28.692 25.742 1.00 39.27 3027 GLU D C 1
ATOM 2442 O O . GLU D 1 27 ? 110.281 27.578 26.261 1.00 39.35 3027 GLU D O 1
ATOM 2448 N N . ALA D 1 28 ? 110.398 28.913 24.448 1.00 37.18 3028 ALA D N 1
ATOM 2449 C CA . ALA D 1 28 ? 110.807 27.835 23.549 1.00 36.63 3028 ALA D CA 1
ATOM 2450 C C . ALA D 1 28 ? 112.236 27.384 23.867 1.00 36.97 3028 ALA D C 1
ATOM 2451 O O . ALA D 1 28 ? 112.586 26.218 23.681 1.00 35.21 3028 ALA D O 1
ATOM 2453 N N . LEU D 1 29 ? 113.060 28.315 24.339 1.00 37.17 3029 LEU D N 1
ATOM 2454 C CA . LEU D 1 29 ? 114.438 27.998 24.688 1.00 38.20 3029 LEU D CA 1
ATOM 2455 C C . LEU D 1 29 ? 114.459 27.106 25.928 1.00 39.84 3029 LEU D C 1
ATOM 2456 O O . LEU D 1 29 ? 115.270 26.185 26.015 1.00 39.04 3029 LEU D O 1
ATOM 2461 N N . LYS D 1 30 ? 113.565 27.375 26.879 1.00 42.55 3030 LYS D N 1
ATOM 2462 C CA . LYS D 1 30 ? 113.484 26.573 28.102 1.00 45.72 3030 LYS D CA 1
ATOM 2463 C C . LYS D 1 30 ? 113.138 25.119 27.802 1.00 46.19 3030 LYS D C 1
ATOM 2464 O O . LYS D 1 30 ? 113.731 24.204 28.369 1.00 46.08 3030 LYS D O 1
ATOM 2470 N N . LYS D 1 31 ? 112.169 24.911 26.917 1.00 47.78 3031 LYS D N 1
ATOM 2471 C CA . LYS D 1 31 ? 111.751 23.566 26.548 1.00 49.21 3031 LYS D CA 1
ATOM 2472 C C . LYS D 1 31 ? 112.921 22.745 26.019 1.00 49.14 3031 LYS D C 1
ATOM 2473 O O . LYS D 1 31 ? 112.946 21.522 26.160 1.00 49.63 3031 LYS D O 1
ATOM 2479 N N . LEU D 1 32 ? 113.893 23.418 25.417 1.00 48.47 3032 LEU D N 1
ATOM 2480 C CA . LEU D 1 32 ? 115.062 22.737 24.881 1.00 48.56 3032 LEU D CA 1
ATOM 2481 C C . LEU D 1 32 ? 116.196 22.737 25.898 1.00 49.08 3032 LEU D C 1
ATOM 2482 O O . LEU D 1 32 ? 117.308 22.292 25.604 1.00 48.69 3032 LEU D O 1
ATOM 2487 N N . ASN D 1 33 ? 115.904 23.231 27.097 1.00 48.95 3033 ASN D N 1
ATOM 2488 C CA . ASN D 1 33 ? 116.896 23.303 28.161 1.00 50.04 3033 ASN D CA 1
ATOM 2489 C C . ASN D 1 33 ? 118.235 23.859 27.692 1.00 50.29 3033 ASN D C 1
ATOM 2490 O O . ASN D 1 33 ? 119.272 23.204 27.828 1.00 51.11 3033 ASN D O 1
ATOM 2495 N N . VAL D 1 34 ? 118.213 25.063 27.130 1.00 48.94 3034 VAL D N 1
ATOM 2496 C CA . VAL D 1 34 ? 119.445 25.697 26.678 1.00 47.17 3034 VAL D CA 1
ATOM 2497 C C . VAL D 1 34 ? 119.823 26.723 27.737 1.00 45.16 3034 VAL D C 1
ATOM 2498 O O . VAL D 1 34 ? 118.960 27.227 28.458 1.00 44.32 3034 VAL D O 1
ATOM 2502 N N . ARG D 1 35 ? 121.111 27.017 27.845 1.00 42.93 3035 ARG D N 1
ATOM 2503 C CA . ARG D 1 35 ? 121.567 28.006 28.807 1.00 41.91 3035 ARG D CA 1
ATOM 2504 C C . ARG D 1 35 ? 121.338 29.369 28.160 1.00 38.85 3035 ARG D C 1
ATOM 2505 O O . ARG D 1 35 ? 121.886 29.656 27.096 1.00 37.44 3035 ARG D O 1
ATOM 2513 N N . TYR D 1 36 ? 120.506 30.194 28.784 1.00 35.96 3036 TYR D N 1
ATOM 2514 C CA . TYR D 1 36 ? 120.223 31.513 28.240 1.00 34.95 3036 TYR D CA 1
ATOM 2515 C C . TYR D 1 36 ? 120.168 32.574 29.321 1.00 34.50 3036 TYR D C 1
ATOM 2516 O O . TYR D 1 36 ? 120.054 32.275 30.508 1.00 33.23 3036 TYR D O 1
ATOM 2525 N N . GLU D 1 37 ? 120.251 33.823 28.890 1.00 34.28 3037 GLU D N 1
ATOM 2526 C CA . GLU D 1 37 ? 120.208 34.954 29.795 1.00 34.97 3037 GLU D CA 1
ATOM 2527 C C . GLU D 1 37 ? 119.507 36.079 29.060 1.00 34.41 3037 GLU D C 1
ATOM 2528 O O . GLU D 1 37 ? 119.947 36.497 27.988 1.00 32.26 3037 GLU D O 1
ATOM 2534 N N . ILE D 1 38 ? 118.408 36.558 29.630 1.00 33.80 3038 ILE D N 1
ATOM 2535 C CA . ILE D 1 38 ? 117.656 37.640 29.021 1.00 33.49 3038 ILE D CA 1
ATOM 2536 C C . ILE D 1 38 ? 118.328 38.981 29.288 1.00 32.79 3038 ILE D C 1
ATOM 2537 O O . ILE D 1 38 ? 118.583 39.328 30.440 1.00 34.94 3038 ILE D O 1
ATOM 2542 N N . SER D 1 39 ? 118.633 39.719 28.223 1.00 31.07 3039 SER D N 1
ATOM 2543 C CA . SER D 1 39 ? 119.248 41.036 28.353 1.00 31.30 3039 SER D CA 1
ATOM 2544 C C . SER D 1 39 ? 118.290 42.049 27.734 1.00 31.48 3039 SER D C 1
ATOM 2545 O O . SER D 1 39 ? 117.332 41.674 27.058 1.00 31.16 3039 SER D O 1
ATOM 2548 N N . GLY D 1 40 ? 118.560 43.328 27.952 1.00 31.50 3040 GLY D N 1
ATOM 2549 C CA . GLY D 1 40 ? 117.697 44.361 27.416 1.00 31.62 3040 GLY D CA 1
ATOM 2550 C C . GLY D 1 40 ? 117.623 44.440 25.902 1.00 32.24 3040 GLY D C 1
ATOM 2551 O O . GLY D 1 40 ? 116.662 44.988 25.363 1.00 33.76 3040 GLY D O 1
ATOM 2560 N N . GLY D 1 42 ? 118.202 41.572 23.750 1.00 28.35 3042 GLY D N 1
ATOM 2561 C CA . GLY D 1 42 ? 118.178 40.246 23.160 1.00 27.63 3042 GLY D CA 1
ATOM 2562 C C . GLY D 1 42 ? 118.545 39.215 24.204 1.00 27.90 3042 GLY D C 1
ATOM 2563 O O . GLY D 1 42 ? 118.919 39.570 25.326 1.00 30.10 3042 GLY D O 1
ATOM 2564 N N . THR D 1 43 ? 118.441 37.938 23.863 1.00 26.21 3043 THR D N 1
ATOM 2565 C CA . THR D 1 43 ? 118.783 36.912 24.834 1.00 27.00 3043 THR D CA 1
ATOM 2566 C C . THR D 1 43 ? 120.097 36.234 24.465 1.00 25.77 3043 THR D C 1
ATOM 2567 O O . THR D 1 43 ? 120.291 35.785 23.330 1.00 21.39 3043 THR D O 1
ATOM 2571 N N . LEU D 1 44 ? 121.002 36.190 25.437 1.00 25.18 3044 LEU D N 1
ATOM 2572 C CA . LEU D 1 44 ? 122.309 35.584 25.256 1.00 27.75 3044 LEU D CA 1
ATOM 2573 C C . LEU D 1 44 ? 122.194 34.082 25.457 1.00 28.71 3044 LEU D C 1
ATOM 2574 O O . LEU D 1 44 ? 121.470 33.619 26.336 1.00 27.46 3044 LEU D O 1
ATOM 2579 N N . LEU D 1 45 ? 122.908 33.328 24.628 1.00 30.53 3045 LEU D N 1
ATOM 2580 C CA . LEU D 1 45 ? 122.882 31.872 24.688 1.00 32.44 3045 LEU D CA 1
ATOM 2581 C C . LEU D 1 45 ? 124.271 31.254 24.746 1.00 32.93 3045 LEU D C 1
ATOM 2582 O O . LEU D 1 45 ? 125.265 31.863 24.350 1.00 33.07 3045 LEU D O 1
ATOM 2587 N N . GLU D 1 46 ? 124.308 30.022 25.238 1.00 33.75 3046 GLU D N 1
ATOM 2588 C CA . GLU D 1 46 ? 125.527 29.234 25.325 1.00 34.52 3046 GLU D CA 1
ATOM 2589 C C . GLU D 1 46 ? 125.115 27.849 24.863 1.00 33.65 3046 GLU D C 1
ATOM 2590 O O . GLU D 1 46 ? 124.082 27.335 25.286 1.00 34.37 3046 GLU D O 1
ATOM 2596 N N . ALA D 1 47 ? 125.905 27.260 23.975 1.00 34.85 3047 ALA D N 1
ATOM 2597 C CA . ALA D 1 47 ? 125.616 25.927 23.460 1.00 35.68 3047 ALA D CA 1
ATOM 2598 C C . ALA D 1 47 ? 126.912 25.150 23.283 1.00 37.25 3047 ALA D C 1
ATOM 2599 O O . ALA D 1 47 ? 127.978 25.739 23.105 1.00 35.81 3047 ALA D O 1
ATOM 2601 N N . GLU D 1 48 ? 126.813 23.825 23.333 1.00 40.00 3048 GLU D N 1
ATOM 2602 C CA . GLU D 1 48 ? 127.980 22.967 23.176 1.00 42.08 3048 GLU D CA 1
ATOM 2603 C C . GLU D 1 48 ? 128.360 22.794 21.715 1.00 41.14 3048 GLU D C 1
ATOM 2604 O O . GLU D 1 48 ? 129.529 22.585 21.400 1.00 41.19 3048 GLU D O 1
ATOM 2610 N N . ASP D 1 49 ? 127.377 22.883 20.823 1.00 40.25 3049 ASP D N 1
ATOM 2611 C CA . ASP D 1 49 ? 127.643 22.725 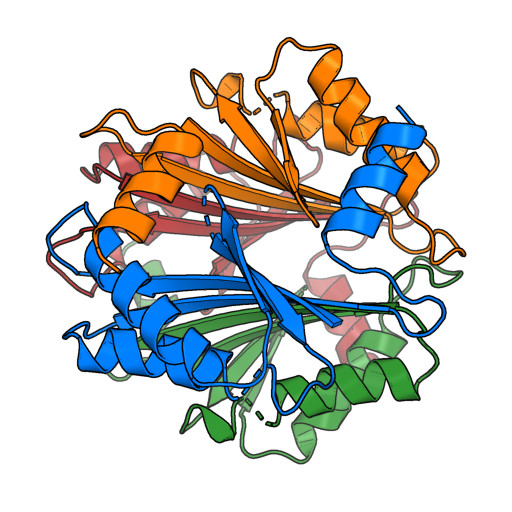19.397 1.00 40.36 3049 ASP D CA 1
ATOM 2612 C C . ASP D 1 49 ? 126.630 23.451 18.516 1.00 39.63 3049 ASP D C 1
ATOM 2613 O O . ASP D 1 49 ? 125.548 23.817 18.971 1.00 38.86 3049 ASP D O 1
ATOM 2618 N N . LEU D 1 50 ? 126.991 23.644 17.250 1.00 39.67 3050 LEU D N 1
ATOM 2619 C CA . LEU D 1 50 ? 126.138 24.335 16.288 1.00 39.52 3050 LEU D CA 1
ATOM 2620 C C . LEU D 1 50 ? 124.724 23.775 16.166 1.00 39.38 3050 LEU D C 1
ATOM 2621 O O . LEU D 1 50 ? 123.765 24.541 16.090 1.00 38.81 3050 LEU D O 1
ATOM 2626 N N . ASP D 1 51 ? 124.594 22.450 16.136 1.00 38.67 3051 ASP D N 1
ATOM 2627 C CA . ASP D 1 51 ? 123.284 21.810 16.017 1.00 38.95 3051 ASP D CA 1
ATOM 2628 C C . ASP D 1 51 ? 122.316 22.259 17.102 1.00 38.38 3051 ASP D C 1
ATOM 2629 O O . ASP D 1 51 ? 121.178 22.620 16.811 1.00 37.09 3051 ASP D O 1
ATOM 2634 N N . GLU D 1 52 ? 122.764 22.227 18.353 1.00 38.74 3052 GLU D N 1
ATOM 2635 C CA . GLU D 1 52 ? 121.926 22.651 19.469 1.00 39.99 3052 GLU D CA 1
ATOM 2636 C C . GLU D 1 52 ? 121.480 24.093 19.261 1.00 38.92 3052 GLU D C 1
ATOM 2637 O O . GLU D 1 52 ? 120.312 24.425 19.448 1.00 38.24 3052 GLU D O 1
ATOM 2643 N N . LEU D 1 53 ? 122.423 24.944 18.871 1.00 37.63 3053 LEU D N 1
ATOM 2644 C CA . LEU D 1 53 ? 122.135 26.352 18.643 1.00 37.86 3053 LEU D CA 1
ATOM 2645 C C . LEU D 1 53 ? 121.095 26.544 17.542 1.00 37.32 3053 LEU D C 1
ATOM 2646 O O . LEU D 1 53 ? 120.119 27.268 17.731 1.00 38.79 3053 LEU D O 1
ATOM 2659 N N . GLU D 1 55 ? 118.923 24.497 16.531 1.00 36.63 3055 GLU D N 1
ATOM 2660 C CA . GLU D 1 55 ? 117.654 23.965 17.010 1.00 37.07 3055 GLU D CA 1
ATOM 2661 C C . GLU D 1 55 ? 116.938 24.985 17.886 1.00 35.25 3055 GLU D C 1
ATOM 2662 O O . GLU D 1 55 ? 115.731 25.187 17.759 1.00 35.10 3055 GLU D O 1
ATOM 2668 N N . ALA D 1 56 ? 117.688 25.622 18.779 1.00 35.00 3056 ALA D N 1
ATOM 2669 C CA . ALA D 1 56 ? 117.126 26.624 19.680 1.00 34.48 3056 ALA D CA 1
ATOM 2670 C C . ALA D 1 56 ? 116.586 27.816 18.891 1.00 33.67 3056 ALA D C 1
ATOM 2671 O O . ALA D 1 56 ? 115.468 28.272 19.121 1.00 33.30 3056 ALA D O 1
ATOM 2673 N N . VAL D 1 57 ? 117.389 28.314 17.959 1.00 33.36 3057 VAL D N 1
ATOM 2674 C CA . VAL D 1 57 ? 116.995 29.449 17.136 1.00 34.69 3057 VAL D CA 1
ATOM 2675 C C . VAL D 1 57 ? 115.710 29.153 16.368 1.00 33.91 3057 VAL D C 1
ATOM 2676 O O . VAL D 1 57 ? 114.767 29.940 16.395 1.00 32.45 3057 VAL D O 1
ATOM 2680 N N . LYS D 1 58 ? 115.686 28.014 15.684 1.00 33.92 3058 LYS D N 1
ATOM 2681 C CA . LYS D 1 58 ? 114.521 27.607 14.911 1.00 34.42 3058 LYS D CA 1
ATOM 2682 C C . LYS D 1 58 ? 113.278 27.529 15.795 1.00 33.50 3058 LYS D C 1
ATOM 2683 O O . LYS D 1 58 ? 112.196 27.966 15.398 1.00 33.64 3058 LYS D O 1
ATOM 2689 N N . ALA D 1 59 ? 113.438 26.981 16.995 1.00 30.22 3059 ALA D N 1
ATOM 2690 C CA . ALA D 1 59 ? 112.320 26.847 17.923 1.00 29.51 3059 ALA D CA 1
ATOM 2691 C C . ALA D 1 59 ? 111.791 28.203 18.399 1.00 28.46 3059 ALA D C 1
ATOM 2692 O O . ALA D 1 59 ? 110.580 28.396 18.521 1.00 28.88 3059 ALA D O 1
ATOM 2694 N N . ALA D 1 60 ? 112.697 29.137 18.669 1.00 26.59 3060 ALA D N 1
ATOM 2695 C CA . ALA D 1 60 ? 112.304 30.469 19.130 1.00 26.21 3060 ALA D CA 1
ATOM 2696 C C . ALA D 1 60 ? 111.555 31.221 18.022 1.00 25.89 3060 ALA D C 1
ATOM 2697 O O . ALA D 1 60 ? 110.535 31.873 18.274 1.00 25.62 3060 ALA D O 1
ATOM 2699 N N . HIS D 1 61 ? 112.076 31.121 16.803 1.00 24.75 3061 HIS D N 1
ATOM 2700 C CA . HIS D 1 61 ? 111.487 31.753 15.626 1.00 26.61 3061 HIS D CA 1
ATOM 2701 C C . HIS D 1 61 ? 110.083 31.177 15.419 1.00 28.56 3061 HIS D C 1
ATOM 2702 O O . HIS D 1 61 ? 109.104 31.907 15.291 1.00 28.50 3061 HIS D O 1
ATOM 2709 N N . GLU D 1 62 ? 110.013 29.851 15.392 1.00 30.84 3062 GLU D N 1
ATOM 2710 C CA . GLU D 1 62 ? 108.768 29.119 15.205 1.00 33.03 3062 GLU D CA 1
ATOM 2711 C C . GLU D 1 62 ? 107.716 29.523 16.248 1.00 32.92 3062 GLU D C 1
ATOM 2712 O O . GLU D 1 62 ? 106.537 29.672 15.925 1.00 32.28 3062 GLU D O 1
ATOM 2718 N N . ALA D 1 63 ? 108.149 29.707 17.493 1.00 31.02 3063 ALA D N 1
ATOM 2719 C CA . ALA D 1 63 ? 107.243 30.084 18.574 1.00 30.18 3063 ALA D CA 1
ATOM 2720 C C . ALA D 1 63 ? 106.558 31.432 18.345 1.00 31.29 3063 ALA D C 1
ATOM 2721 O O . ALA D 1 63 ? 105.392 31.614 18.716 1.00 31.56 3063 ALA D O 1
ATOM 2723 N N . VAL D 1 64 ? 107.275 32.384 17.752 1.00 29.23 3064 VAL D N 1
ATOM 2724 C CA . VAL D 1 64 ? 106.680 33.688 17.494 1.00 29.34 3064 VAL D CA 1
ATOM 2725 C C . VAL D 1 64 ? 105.699 33.584 16.325 1.00 29.79 3064 VAL D C 1
ATOM 2726 O O . VAL D 1 64 ? 104.682 34.275 16.302 1.00 28.99 3064 VAL D O 1
ATOM 2730 N N . LEU D 1 65 ? 106.000 32.714 15.362 1.00 31.60 3065 LEU D N 1
ATOM 2731 C CA . LEU D 1 65 ? 105.102 32.508 14.228 1.00 34.89 3065 LEU D CA 1
ATOM 2732 C C . LEU D 1 65 ? 103.794 31.896 14.739 1.00 37.20 3065 LEU D C 1
ATOM 2733 O O . LEU D 1 65 ? 102.711 32.275 14.302 1.00 36.70 3065 LEU D O 1
ATOM 2738 N N . GLN D 1 66 ? 103.906 30.950 15.670 1.00 39.48 3066 GLN D N 1
ATOM 2739 C CA . GLN D 1 66 ? 102.738 30.290 16.238 1.00 41.32 3066 GLN D CA 1
ATOM 2740 C C . GLN D 1 66 ? 101.908 31.226 17.102 1.00 39.82 3066 GLN D C 1
ATOM 2741 O O . GLN D 1 66 ? 100.703 31.038 17.243 1.00 42.23 3066 GLN D O 1
ATOM 2747 N N . ALA D 1 67 ? 102.550 32.224 17.692 1.00 36.99 3067 ALA D N 1
ATOM 2748 C CA . ALA D 1 67 ? 101.832 33.170 18.527 1.00 35.19 3067 ALA D CA 1
ATOM 2749 C C . ALA D 1 67 ? 100.934 34.045 17.652 1.00 35.57 3067 ALA D C 1
ATOM 2750 O O . ALA D 1 67 ? 100.134 34.829 18.163 1.00 35.67 3067 ALA D O 1
ATOM 2752 N N . GLY D 1 68 ? 101.084 33.915 16.333 1.00 34.16 3068 GLY D N 1
ATOM 2753 C CA . GLY D 1 68 ? 100.255 34.674 15.412 1.00 34.70 3068 GLY D CA 1
ATOM 2754 C C . GLY D 1 68 ? 100.887 35.756 14.545 1.00 34.53 3068 GLY D C 1
ATOM 2755 O O . GLY D 1 68 ? 100.164 36.495 13.873 1.00 33.80 3068 GLY D O 1
ATOM 2756 N N . SER D 1 69 ? 102.213 35.858 14.534 1.00 31.85 3069 SER D N 1
ATOM 2757 C CA . SER D 1 69 ? 102.876 36.881 13.729 1.00 30.50 3069 SER D CA 1
ATOM 2758 C C . SER D 1 69 ? 103.011 36.429 12.279 1.00 28.91 3069 SER D C 1
ATOM 2759 O O . SER D 1 69 ? 103.317 35.271 12.015 1.00 29.47 3069 SER D O 1
ATOM 2762 N N . ASP D 1 70 ? 102.776 37.339 11.337 1.00 28.38 3070 ASP D N 1
ATOM 2763 C CA . ASP D 1 70 ? 102.885 37.001 9.919 1.00 27.28 3070 ASP D CA 1
ATOM 2764 C C . ASP D 1 70 ? 104.230 37.399 9.314 1.00 27.76 3070 ASP D C 1
ATOM 2765 O O . ASP D 1 70 ? 104.525 37.077 8.158 1.00 27.30 3070 ASP D O 1
ATOM 2770 N N . ARG D 1 71 ? 105.041 38.101 10.096 1.00 25.81 3071 ARG D N 1
ATOM 2771 C CA . ARG D 1 71 ? 106.360 38.511 9.644 1.00 24.72 3071 ARG D CA 1
ATOM 2772 C C . ARG D 1 71 ? 107.284 38.565 10.852 1.00 25.36 3071 ARG D C 1
ATOM 2773 O O . ARG D 1 71 ? 107.181 39.458 11.695 1.00 24.50 3071 ARG D O 1
ATOM 2781 N N . VAL D 1 72 ? 108.181 37.590 10.931 1.00 25.31 3072 VAL D N 1
ATOM 2782 C CA . VAL D 1 72 ? 109.119 37.502 12.033 1.00 23.82 3072 VAL D CA 1
ATOM 2783 C C . VAL D 1 72 ? 110.536 37.806 11.572 1.00 23.99 3072 VAL D C 1
ATOM 2784 O O . VAL D 1 72 ? 111.048 37.196 10.630 1.00 23.22 3072 VAL D O 1
ATOM 2788 N N . TYR D 1 73 ? 111.156 38.775 12.236 1.00 24.90 3073 TYR D N 1
ATOM 2789 C CA . TYR D 1 73 ? 112.519 39.186 11.920 1.00 25.28 3073 TYR D CA 1
ATOM 2790 C C . TYR D 1 73 ? 113.412 38.605 13.003 1.00 24.12 3073 TYR D C 1
ATOM 2791 O O . TYR D 1 73 ? 113.283 38.964 14.170 1.00 23.74 3073 TYR D O 1
ATOM 2800 N N . THR D 1 74 ? 114.310 37.703 12.622 1.00 24.68 3074 THR D N 1
ATOM 2801 C CA . THR D 1 74 ? 115.197 37.069 13.590 1.00 24.57 3074 THR D CA 1
ATOM 2802 C C . THR D 1 74 ? 116.677 37.335 13.346 1.00 24.77 3074 THR D C 1
ATOM 2803 O O . THR D 1 74 ? 117.183 37.230 12.224 1.00 23.39 3074 THR D O 1
A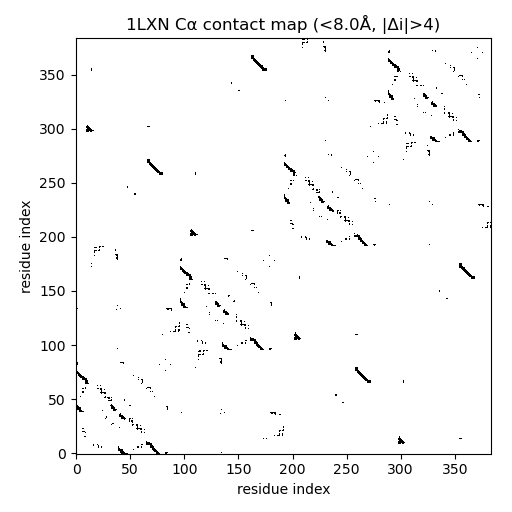TOM 2807 N N . THR D 1 75 ? 117.366 37.673 14.425 1.00 24.51 3075 THR D N 1
ATOM 2808 C CA . THR D 1 75 ? 118.783 37.961 14.366 1.00 25.57 3075 THR D CA 1
ATOM 2809 C C . THR D 1 75 ? 119.578 37.032 15.284 1.00 25.56 3075 THR D C 1
ATOM 2810 O O . THR D 1 75 ? 119.225 36.823 16.449 1.00 25.58 3075 THR D O 1
ATOM 2814 N N . LEU D 1 76 ? 120.648 36.466 14.740 1.00 24.33 3076 LEU D N 1
ATOM 2815 C CA . LEU D 1 76 ? 121.506 35.571 15.494 1.00 24.03 3076 LEU D CA 1
ATOM 2816 C C . LEU D 1 76 ? 122.966 35.953 15.317 1.00 24.17 3076 LEU D C 1
ATOM 2817 O O . LEU D 1 76 ? 123.452 36.066 14.198 1.00 25.32 3076 LEU D O 1
ATOM 2822 N N . LYS D 1 77 ? 123.649 36.167 16.434 1.00 25.73 3077 LYS D N 1
ATOM 2823 C CA . LYS D 1 77 ? 125.070 36.493 16.433 1.00 26.53 3077 LYS D CA 1
ATOM 2824 C C . LYS D 1 77 ? 125.750 35.289 17.066 1.00 24.66 3077 LYS D C 1
ATOM 2825 O O . LYS D 1 77 ? 125.375 34.864 18.155 1.00 24.02 3077 LYS D O 1
ATOM 2831 N N . ILE D 1 78 ? 126.739 34.736 16.378 1.00 25.16 3078 ILE D N 1
ATOM 2832 C CA . ILE D 1 78 ? 127.455 33.566 16.869 1.00 25.47 3078 ILE D CA 1
ATOM 2833 C C . ILE D 1 78 ? 128.945 33.823 17.068 1.00 25.16 3078 ILE D C 1
ATOM 2834 O O . ILE D 1 78 ? 129.638 34.225 16.132 1.00 25.29 3078 ILE D O 1
ATOM 2839 N N . ASP D 1 79 ? 129.432 33.602 18.284 1.00 25.18 3079 ASP D N 1
ATOM 2840 C CA . ASP D 1 79 ? 130.856 33.755 18.570 1.00 24.66 3079 ASP D CA 1
ATOM 2841 C C . ASP D 1 79 ? 131.358 32.347 18.889 1.00 25.62 3079 ASP D C 1
ATOM 2842 O O . ASP D 1 79 ? 131.146 31.824 19.986 1.00 25.69 3079 ASP D O 1
ATOM 2847 N N . ASP D 1 80 ? 132.009 31.735 17.910 1.00 25.67 3080 ASP D N 1
ATOM 2848 C CA . ASP D 1 80 ? 132.513 30.378 18.045 1.00 25.45 3080 ASP D CA 1
ATOM 2849 C C . ASP D 1 80 ? 134.033 30.375 18.157 1.00 25.26 3080 ASP D C 1
ATOM 2850 O O . ASP D 1 80 ? 134.734 30.380 17.145 1.00 25.00 3080 ASP D O 1
ATOM 2855 N N . ARG D 1 81 ? 134.538 30.374 19.386 1.00 25.13 3081 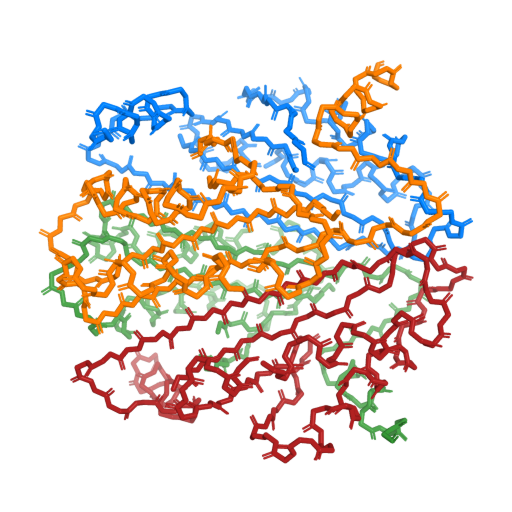ARG D N 1
ATOM 2856 C CA . ARG D 1 81 ? 135.980 30.372 19.622 1.00 26.20 3081 ARG D CA 1
ATOM 2857 C C . ARG D 1 81 ? 136.431 28.943 19.917 1.00 27.01 3081 ARG D C 1
ATOM 2858 O O . ARG D 1 81 ? 135.990 28.335 20.893 1.00 25.14 3081 ARG D O 1
ATOM 2866 N N . ARG D 1 82 ? 137.319 28.422 19.072 1.00 28.76 3082 ARG D N 1
ATOM 2867 C CA . ARG D 1 82 ? 137.805 27.049 19.198 1.00 30.94 3082 ARG D CA 1
ATOM 2868 C C . ARG D 1 82 ? 139.137 26.854 19.921 1.00 32.03 3082 ARG D C 1
ATOM 2869 O O . ARG D 1 82 ? 139.449 25.743 20.345 1.00 31.66 3082 ARG D O 1
ATOM 2877 N N . ASP D 1 83 ? 139.925 27.915 20.058 1.00 32.44 3083 ASP D N 1
ATOM 2878 C CA . ASP D 1 83 ? 141.221 27.797 20.723 1.00 32.70 3083 ASP D CA 1
ATOM 2879 C C . ASP D 1 83 ? 141.169 28.124 22.211 1.00 33.18 3083 ASP D C 1
ATOM 2880 O O . ASP D 1 83 ? 142.202 28.265 22.861 1.00 33.23 3083 ASP D O 1
ATOM 2885 N N . ALA D 1 84 ? 139.963 28.239 22.748 1.00 33.50 3084 ALA D N 1
ATOM 2886 C CA . ALA D 1 84 ? 139.786 28.535 24.161 1.00 35.80 3084 ALA D CA 1
ATOM 2887 C C . ALA D 1 84 ? 138.345 28.230 24.550 1.00 38.55 3084 ALA D C 1
ATOM 2888 O O . ALA D 1 84 ? 137.472 28.133 23.691 1.00 39.15 3084 ALA D O 1
ATOM 2890 N N . ASP D 1 85 ? 138.097 28.052 25.840 1.00 40.75 3085 ASP D N 1
ATOM 2891 C CA . ASP D 1 85 ? 136.747 27.767 26.298 1.00 43.19 3085 ASP D CA 1
ATOM 2892 C C . ASP D 1 85 ? 136.274 28.977 27.079 1.00 42.68 3085 ASP D C 1
ATOM 2893 O O . ASP D 1 85 ? 136.660 29.173 28.232 1.00 43.64 3085 ASP D O 1
ATOM 2898 N N . ARG D 1 86 ? 135.441 29.792 26.445 1.00 40.22 3086 ARG D N 1
ATOM 2899 C CA . ARG D 1 86 ? 134.950 30.998 27.089 1.00 38.21 3086 ARG D CA 1
ATOM 2900 C C . ARG D 1 86 ? 133.437 31.082 27.093 1.00 36.43 3086 ARG D C 1
ATOM 2901 O O . ARG D 1 86 ? 132.794 31.001 26.046 1.00 36.22 3086 ARG D O 1
ATOM 2909 N N . GLY D 1 87 ? 132.870 31.237 28.281 1.00 32.35 3087 GLY D N 1
ATOM 2910 C CA . GLY D 1 87 ? 131.433 31.368 28.390 1.00 28.76 3087 GLY D CA 1
ATOM 2911 C C . GLY D 1 87 ? 131.091 32.846 28.475 1.00 28.02 3087 GLY D C 1
ATOM 2912 O O . GLY D 1 87 ? 131.979 33.699 28.410 1.00 27.42 3087 GLY D O 1
ATOM 2913 N N . LEU D 1 88 ? 129.807 33.153 28.626 1.00 27.26 3088 LEU D N 1
ATOM 2914 C CA . LEU D 1 88 ? 129.358 34.533 28.715 1.00 26.86 3088 LEU D CA 1
ATOM 2915 C C . LEU D 1 88 ? 130.024 35.248 29.882 1.00 28.41 3088 LEU D C 1
ATOM 2916 O O . LEU D 1 88 ? 130.520 36.366 29.731 1.00 27.62 3088 LEU D O 1
ATOM 2921 N N . ARG D 1 89 ? 130.041 34.599 31.045 1.00 31.48 3089 ARG D N 1
ATOM 2922 C CA . ARG D 1 89 ? 130.648 35.194 32.232 1.00 32.56 3089 ARG D CA 1
ATOM 2923 C C . ARG D 1 89 ? 132.139 35.429 32.023 1.00 30.17 3089 ARG D C 1
ATOM 2924 O O . ARG D 1 89 ? 132.675 36.450 32.450 1.00 30.31 3089 ARG D O 1
ATOM 2932 N N . ASP D 1 90 ? 132.810 34.492 31.361 1.00 29.32 3090 ASP D N 1
ATOM 2933 C CA . ASP D 1 90 ? 134.238 34.645 31.112 1.00 28.91 3090 ASP D CA 1
ATOM 2934 C C . ASP D 1 90 ? 134.509 35.855 30.229 1.00 28.72 3090 ASP D C 1
ATOM 2935 O O . ASP D 1 90 ? 135.426 36.630 30.498 1.00 29.49 3090 ASP D O 1
ATOM 2940 N N . LYS D 1 91 ? 133.713 36.011 29.172 1.00 27.23 3091 LYS D N 1
ATOM 2941 C CA . LYS D 1 91 ? 133.886 37.130 28.252 1.00 26.38 3091 LYS D CA 1
ATOM 2942 C C . LYS D 1 91 ? 133.681 38.466 28.954 1.00 24.63 3091 LYS D C 1
ATOM 2943 O O . LYS D 1 91 ? 134.405 39.425 28.705 1.00 21.74 3091 LYS D O 1
ATOM 2949 N N . VAL D 1 92 ? 132.698 38.516 29.845 1.00 24.51 3092 VAL D N 1
ATOM 2950 C CA . VAL D 1 92 ? 132.410 39.731 30.590 1.00 24.38 3092 VAL D CA 1
ATOM 2951 C C . VAL D 1 92 ? 133.566 40.103 31.516 1.00 25.22 3092 VAL D C 1
ATOM 2952 O O . VAL D 1 92 ? 134.011 41.248 31.536 1.00 25.01 3092 VAL D O 1
ATOM 2956 N N . GLU D 1 93 ? 134.054 39.134 32.280 1.00 27.90 3093 GLU D N 1
ATOM 2957 C CA . GLU D 1 93 ? 135.145 39.396 33.208 1.00 30.39 3093 GLU D CA 1
ATOM 2958 C C . GLU D 1 93 ? 136.445 39.808 32.516 1.00 30.19 3093 GLU D C 1
ATOM 2959 O O . GLU D 1 93 ? 137.186 40.644 33.039 1.00 29.53 3093 GLU D O 1
ATOM 2965 N N . SER D 1 94 ? 136.724 39.237 31.346 1.00 28.23 3094 SER D N 1
ATOM 2966 C CA . SER D 1 94 ? 137.941 39.584 30.620 1.00 29.64 3094 SER D CA 1
ATOM 2967 C C . SER D 1 94 ? 137.958 41.075 30.301 1.00 28.95 3094 SER D C 1
ATOM 2968 O O . SER D 1 94 ? 138.989 41.736 30.422 1.00 28.28 3094 SER D O 1
ATOM 2971 N N . VAL D 1 95 ? 136.811 41.598 29.883 1.00 28.31 3095 VAL D N 1
ATOM 2972 C CA . VAL D 1 95 ? 136.713 43.009 29.550 1.00 27.13 3095 VAL D CA 1
ATOM 2973 C C . VAL D 1 95 ? 136.732 43.896 30.794 1.00 26.13 3095 VAL D C 1
ATOM 2974 O O . VAL D 1 95 ? 137.441 44.897 30.827 1.00 23.76 3095 VAL D O 1
ATOM 2978 N N . LYS D 1 96 ? 135.960 43.531 31.814 1.00 26.98 3096 LYS D N 1
ATOM 2979 C CA . LYS D 1 96 ? 135.916 44.332 33.035 1.00 30.44 3096 LYS D CA 1
ATOM 2980 C C . LYS D 1 96 ? 137.302 44.481 33.646 1.00 31.34 3096 LYS D C 1
ATOM 2981 O O . LYS D 1 96 ? 137.674 45.551 34.116 1.00 32.07 3096 LYS D O 1
ATOM 2987 N N . GLU D 1 97 ? 138.061 43.394 33.620 1.00 32.12 3097 GLU D N 1
ATOM 2988 C CA . GLU D 1 97 ? 139.413 43.365 34.165 1.00 32.13 3097 GLU D CA 1
ATOM 2989 C C . GLU D 1 97 ? 140.307 44.353 33.421 1.00 30.61 3097 GLU D C 1
ATOM 2990 O O . GLU D 1 97 ? 141.289 44.843 33.968 1.00 29.79 3097 GLU D O 1
ATOM 2996 N N . LYS D 1 98 ? 139.958 44.661 32.177 1.00 29.84 3098 LYS D N 1
ATOM 2997 C CA . LYS D 1 98 ? 140.779 45.565 31.379 1.00 30.59 3098 LYS D CA 1
ATOM 2998 C C . LYS D 1 98 ? 140.347 47.024 31.307 1.00 31.99 3098 LYS D C 1
ATOM 2999 O O . LYS D 1 98 ? 141.024 47.835 30.676 1.00 31.51 3098 LYS D O 1
ATOM 3005 N N . ILE D 1 99 ? 139.229 47.358 31.945 1.00 34.75 3099 ILE D N 1
ATOM 3006 C CA . ILE D 1 99 ? 138.753 48.739 31.966 1.00 39.40 3099 ILE D CA 1
ATOM 3007 C C . ILE D 1 99 ? 138.910 49.272 33.392 1.00 42.81 3099 ILE D C 1
ATOM 3008 O O . ILE D 1 99 ? 139.373 48.493 34.262 1.00 43.49 3099 ILE D O 1
#

InterPro domains:
  IPR002767 Thiamine-binding protein [PF01910] (4-96)
  IPR002767 Thiamine-binding protein [TIGR00106] (2-99)
  IPR029756 MTH1187/YkoF-like [G3DSA:3.30.70.930] (1-99)
  IPR029756 MTH1187/YkoF-like [SSF89957] (1-99)
  IPR051614 UPF0045 domain-containing protein [PTHR33777] (1-99)

B-factor: mean 30.61, std 9.53, range [14.54, 77.91]

Radius of gyration: 19.25 Å; Cα contacts (8 Å, |Δi|>4): 873; chains: 4; bounding box: 48×43×42 Å

Organism: Methanothermobacter thermautotrophicus (strain ATCC 29096 / DSM 1053 / JCM 10044 / NBRC 100330 / Delta H) (NCBI:txid187420)

Secondary structure (DSSP, 8-state):
-EEEEEEEESS-SSS--HHHHHHHHHHHTTSS-EEEE---EEEE-SSTTT--HHHHHHHHHHHTT-SEEEEEEEEEEESSS---HHHHHHHHHHH-/-EEEEEEEE-S-S-S--HHHHHHHHHHHHHTT-EEEE---EEEE-SSTTT--HHHHHHHHHHHTT-SEEEEEEEEEEESSS---HHHHHHHHHHH-/-EEEEEEEE-S-SSS--HHHHHHHHHHHTTSSEEEEE---EEEEESSTTT--HHHHHHHHHHHTT-SEEEEEEEEEEESSS---HHHHHHHHHTT-/-EEEEEEEESS-SSS--HHHHHHHHHHHHHTT-EEEE---EEEE-SSTTT--HHHHHHHHHHHTT-SEEEEEEEEEEESSS---HHHHHHHHHHH-

Sequence (384 aa):
ITAELTVIPLGTCSTSLSSYVAAAVEALKKLNVRYEISGGTLLEAEDLDELEAVKAAHEAVLQAGSDRVYTTLKIDDRRDADRGLRDKVESVKEKIITAELTVIPLGTCSTSLSSYVAAAVEALKKLNVRYEISGGTLLEAEDLDELEAVKAAHEAVLQAGSDRVYTTLKIDDRRDADRGLRDKVESVKEKIITAELTVIPLGTCSTSLSSYVAAAVEALKKLNVRYEISGGTLLEAEDLDELEAVKAAHEAVLQAGSDRVYTTLKIDDRRDADRGLRDKVESVKEKIITAELTVIPLGTCSTSLSSYVAAAVEALKKLNVRYEISGGTLLEAEDLDELEAVKAAHEAVLQAGSDRVYTTLKIDDRRDADRGLRDKVESVKEKI